Protein AF-A0A934YSF1-F1 (afdb_monomer_lite)

pLDDT: mean 80.03, std 21.6, range [24.17, 98.56]

Foldseek 3Di:
DDDDDDDDDDDDDDDDDDDDDDDDDDDDDDDDDDDDDDDPDPDDPPPPPPPDQPPDPDPPPVVLVVLVVCLVVFDDDDDLQPDDDPQLVVCLVPVVSLVCLLQPQPRFLSSNLSSLVVSLVVPDLVCLLVLLVLLVVLLVVCLQCVLLADQASDLVVDVSSVSVVNSPPHPPCPPQPDQDQRVNRTDGSVVDPDGRHYDDSYPVSLRVRRSSSSSNVSSVCSLLSNFQDDDDDVCVVVLVVQLVSLLPFDDPALSSLLSSLVSNVSSLADDDLLSLLSLLCLLQDPRRQPSVLSSLQPLLSSLQNYPDPCSLLSSLLSLLSNLVHGDLNSVLSSLLSQLSSQWHADPNDIDGHAQSLLNLLSLLVLLVDVVSDDNQCSCQRRVQSSQSRDPDRPDHDDPPDDRPDPVSVVVSVVSVVVCVVCVVVSVVVSVVSVVSNVVSNVSSNVSVVVSVVVSD

Radius of gyration: 27.82 Å; chains: 1; bounding box: 84×99×62 Å

Sequence (456 aa):
MARPHHLTGLLALPLVLLLAPGCRSTGSEGAAAGSSSSAPPPASPAALASGGPDAAPTVDPAHLAERRRLAGAAAPRPALDGVTTPAITAALREPERAWSLLTAPTTPYLERRALAYQWKSTFQLDYLPRLTRALTQLRPEAAAHGWGLDPHPDPLADPLAAALARGRGGPTDADGSRVTSVFGVPWTARRLPDGRRDYPLTWEEEAAAPWPWQVHRTLEELFTSLFPRSTGSSQLAAERAWLEACATLPWASDDDASILVEASLGARRVKTQLVMGLWHAISVSAAHPRAAVLVSRSVADAAYAWDAPESQVVAEVITVDVMASSNWAAREHAAYGLRRLARRSRGGVDEKLPPPSTAILAALVLSQDPAAGDSWKRLYVYGFSALEAMAAPPFVPDRTIAPSGPAAAARADELARWFVTNRASLEAESTARKKTLDPARRALQQLVFNASRRGR

Structure (mmCIF, N/CA/C/O backbone):
data_AF-A0A934YSF1-F1
#
_entry.id   AF-A0A934YSF1-F1
#
loop_
_atom_site.group_PDB
_atom_site.id
_atom_site.type_symbol
_atom_site.label_atom_id
_atom_site.label_alt_id
_atom_site.label_comp_id
_atom_site.label_asym_id
_atom_site.label_entity_id
_atom_site.label_seq_id
_atom_site.pdbx_PDB_ins_code
_atom_site.Cartn_x
_atom_site.Cartn_y
_atom_site.Cartn_z
_atom_site.occupancy
_atom_site.B_iso_or_equiv
_atom_site.auth_seq_id
_atom_site.auth_comp_id
_atom_site.auth_asym_id
_atom_site.auth_atom_id
_atom_site.pdbx_PDB_model_num
ATOM 1 N N . MET A 1 1 ? 18.431 67.765 8.204 1.00 35.72 1 MET A N 1
ATOM 2 C CA . MET A 1 1 ? 17.682 66.793 9.034 1.00 35.72 1 MET A CA 1
ATOM 3 C C . MET A 1 1 ? 16.825 65.974 8.076 1.00 35.72 1 MET A C 1
ATOM 5 O O . MET A 1 1 ? 16.049 66.596 7.380 1.00 35.72 1 MET A O 1
ATOM 9 N N . ALA A 1 2 ? 16.945 64.668 7.854 1.00 37.22 2 ALA A N 1
ATOM 10 C CA . ALA A 1 2 ? 17.818 63.606 8.345 1.00 37.22 2 ALA A CA 1
ATOM 11 C C . ALA A 1 2 ? 18.314 62.778 7.129 1.00 37.22 2 ALA A C 1
ATOM 13 O O . ALA A 1 2 ? 17.753 62.875 6.041 1.00 37.22 2 ALA A O 1
ATOM 14 N N . ARG A 1 3 ? 19.430 62.063 7.307 1.00 31.70 3 ARG A N 1
ATOM 15 C CA . ARG A 1 3 ? 20.306 61.491 6.264 1.00 31.70 3 ARG A CA 1
ATOM 16 C C . ARG A 1 3 ? 19.773 60.200 5.609 1.00 31.70 3 ARG A C 1
ATOM 18 O O . ARG A 1 3 ? 19.056 59.458 6.274 1.00 31.70 3 ARG A O 1
ATOM 25 N N . PRO A 1 4 ? 20.223 59.872 4.378 1.00 45.62 4 PRO A N 1
ATOM 26 C CA . PRO A 1 4 ? 20.060 58.560 3.758 1.00 45.62 4 PRO A CA 1
ATOM 27 C C . PRO A 1 4 ? 21.268 57.649 4.048 1.00 45.62 4 PRO A C 1
ATOM 29 O O . PRO A 1 4 ? 22.394 58.130 4.186 1.00 45.62 4 PRO A O 1
ATOM 32 N N . HIS A 1 5 ? 21.056 56.332 4.064 1.00 42.28 5 HIS A N 1
ATOM 33 C CA . HIS A 1 5 ? 22.138 55.353 3.955 1.00 42.28 5 HIS A CA 1
ATOM 34 C C . HIS A 1 5 ? 21.860 54.372 2.815 1.00 42.28 5 HIS A C 1
ATOM 36 O O . HIS A 1 5 ? 20.893 53.616 2.827 1.00 42.28 5 HIS A O 1
ATOM 42 N N . HIS A 1 6 ? 22.752 54.433 1.828 1.00 34.78 6 HIS A N 1
ATOM 43 C CA . HIS A 1 6 ? 23.035 53.396 0.849 1.00 34.78 6 HIS A CA 1
ATOM 44 C C . HIS A 1 6 ? 23.518 52.115 1.539 1.00 34.78 6 HIS A C 1
ATOM 46 O O . HIS A 1 6 ? 24.232 52.210 2.533 1.00 34.78 6 HIS A O 1
ATOM 52 N N . LEU A 1 7 ? 23.254 50.954 0.930 1.00 33.25 7 LEU A N 1
ATOM 53 C CA . LEU A 1 7 ? 24.292 49.946 0.692 1.00 33.25 7 LEU A CA 1
ATOM 54 C C . LEU A 1 7 ? 23.866 48.979 -0.422 1.00 33.25 7 LEU A C 1
ATOM 56 O O . LEU A 1 7 ? 22.975 48.147 -0.288 1.00 33.25 7 LEU A O 1
ATOM 60 N N . THR A 1 8 ? 24.541 49.167 -1.546 1.00 32.62 8 THR A N 1
ATOM 61 C CA . THR A 1 8 ? 24.677 48.305 -2.715 1.00 32.62 8 THR A CA 1
ATOM 62 C C . THR A 1 8 ? 25.531 47.084 -2.353 1.00 32.62 8 THR A C 1
ATOM 64 O O . THR A 1 8 ? 26.512 47.223 -1.628 1.00 32.62 8 THR A O 1
ATOM 67 N N . GLY A 1 9 ? 25.214 45.908 -2.899 1.00 28.45 9 GLY A N 1
ATOM 68 C CA . GLY A 1 9 ? 26.007 44.692 -2.698 1.00 28.45 9 GLY A CA 1
ATOM 69 C C . GLY A 1 9 ? 25.693 43.608 -3.726 1.00 28.45 9 GLY A C 1
ATOM 70 O O . GLY A 1 9 ? 25.014 42.636 -3.423 1.00 28.45 9 GLY A O 1
ATOM 71 N N . LEU A 1 10 ? 26.175 43.815 -4.954 1.00 30.56 10 LEU A N 1
ATOM 72 C CA . LEU A 1 10 ? 26.372 42.793 -5.985 1.00 30.56 10 LEU A CA 1
ATOM 73 C C . LEU A 1 10 ? 27.369 41.736 -5.492 1.00 30.56 10 LEU A C 1
ATOM 75 O O . LEU A 1 10 ? 28.445 42.120 -5.052 1.00 30.56 10 LEU A O 1
ATOM 79 N N . LEU A 1 11 ? 27.085 40.448 -5.703 1.00 28.28 11 LEU A N 1
ATOM 80 C CA . LEU A 1 11 ? 28.109 39.454 -6.045 1.00 28.28 11 LEU A CA 1
ATOM 81 C C . LEU A 1 11 ? 27.488 38.359 -6.924 1.00 28.28 11 LEU A C 1
ATOM 83 O O . LEU A 1 11 ? 26.574 37.639 -6.528 1.00 28.28 11 LEU A O 1
ATOM 87 N N . ALA A 1 12 ? 28.000 38.295 -8.147 1.00 25.58 12 ALA A N 1
ATOM 88 C CA . ALA A 1 12 ? 27.814 37.238 -9.126 1.00 25.58 12 ALA A CA 1
ATOM 89 C C . ALA A 1 12 ? 29.083 36.363 -9.181 1.00 25.58 12 ALA A C 1
ATOM 91 O O . ALA A 1 12 ? 30.139 36.823 -8.746 1.00 25.58 12 ALA A O 1
ATOM 92 N N . LEU A 1 13 ? 28.951 35.197 -9.841 1.00 26.64 13 LEU A N 1
ATOM 93 C CA . LEU A 1 13 ? 29.972 34.244 -10.351 1.00 26.64 13 LEU A CA 1
ATOM 94 C C . LEU A 1 13 ? 30.309 33.024 -9.454 1.00 26.64 13 LEU A C 1
ATOM 96 O O . LEU A 1 13 ? 30.260 33.139 -8.234 1.00 26.64 13 LEU A O 1
ATOM 100 N N . PRO A 1 14 ? 30.807 31.897 -10.024 1.00 34.28 14 PRO A N 1
ATOM 101 C CA . PRO A 1 14 ? 30.449 31.273 -11.308 1.00 34.28 14 PRO A CA 1
ATOM 102 C C . PRO A 1 14 ? 30.320 29.724 -11.273 1.00 34.28 14 PRO A C 1
ATOM 104 O O . PRO A 1 14 ? 30.652 29.036 -10.315 1.00 34.28 14 PRO A O 1
ATOM 107 N N . LEU A 1 15 ? 29.862 29.217 -12.418 1.00 28.66 15 LEU A N 1
ATOM 108 C CA . LEU A 1 15 ? 29.878 27.858 -12.974 1.00 28.66 15 LEU A CA 1
ATOM 109 C C . LEU A 1 15 ? 31.288 27.215 -13.027 1.00 28.66 15 LEU A C 1
ATOM 111 O O . LEU A 1 15 ? 32.190 27.879 -13.526 1.00 28.66 15 LEU A O 1
ATOM 115 N N . VAL A 1 16 ? 31.455 25.919 -12.691 1.00 24.17 16 VAL A N 1
ATOM 116 C CA . VAL A 1 16 ? 32.484 25.035 -13.303 1.00 24.17 16 VAL A CA 1
ATOM 117 C C . VAL A 1 16 ? 31.995 23.578 -13.404 1.00 24.17 16 VAL A C 1
ATOM 119 O O . VAL A 1 16 ? 31.665 22.928 -12.416 1.00 24.17 16 VAL A O 1
ATOM 122 N N . LEU A 1 17 ? 31.991 23.095 -14.647 1.00 28.09 17 LEU A N 1
ATOM 123 C CA . LEU A 1 17 ? 31.949 21.713 -15.135 1.00 28.09 17 LEU A CA 1
ATOM 124 C C . LEU A 1 17 ? 33.374 21.133 -15.108 1.00 28.09 17 LEU A C 1
ATOM 126 O O . LEU A 1 17 ? 34.283 21.844 -15.525 1.00 28.09 17 LEU A O 1
ATOM 130 N N . LEU A 1 18 ? 33.577 19.855 -14.761 1.00 26.48 18 LEU A N 1
ATOM 131 C CA . LEU A 1 18 ? 34.755 19.100 -15.225 1.00 26.48 18 LEU A CA 1
ATOM 132 C C . LEU A 1 18 ? 34.512 17.579 -15.241 1.00 26.48 18 LEU A C 1
ATOM 134 O O . LEU A 1 18 ? 34.065 16.978 -14.268 1.00 26.48 18 LEU A O 1
ATOM 138 N N . LEU A 1 19 ? 34.817 16.997 -16.401 1.00 27.36 19 LEU A N 1
ATOM 139 C CA . LEU A 1 19 ? 34.866 15.579 -16.750 1.00 27.36 19 LEU A CA 1
ATOM 140 C C . LEU A 1 19 ? 36.317 15.062 -16.632 1.00 27.36 19 LEU A C 1
ATOM 142 O O . LEU A 1 19 ? 37.184 15.695 -17.220 1.00 27.36 19 LEU A O 1
ATOM 146 N N . ALA A 1 20 ? 36.496 13.886 -15.995 1.00 28.59 20 ALA A N 1
ATOM 147 C CA . ALA A 1 20 ? 37.488 12.794 -16.227 1.00 28.59 20 ALA A CA 1
ATOM 148 C C . ALA A 1 20 ? 39.017 13.128 -16.269 1.00 28.59 20 ALA A C 1
ATOM 150 O O . ALA A 1 20 ? 39.363 14.302 -16.252 1.00 28.59 20 ALA A O 1
ATOM 151 N N . PRO A 1 21 ? 39.984 12.173 -16.406 1.00 36.16 21 PRO A N 1
ATOM 152 C CA . PRO A 1 21 ? 40.049 10.708 -16.180 1.00 36.16 21 PRO A CA 1
ATOM 153 C C . PRO A 1 21 ? 41.283 10.222 -15.334 1.00 36.16 21 PRO A C 1
ATOM 155 O O . PRO A 1 21 ? 42.240 10.952 -15.134 1.00 36.16 21 PRO A O 1
ATOM 158 N N . GLY A 1 22 ? 41.290 8.938 -14.929 1.00 27.64 22 GLY A N 1
ATOM 159 C CA . GLY A 1 22 ? 42.413 7.971 -15.067 1.00 27.64 22 GLY A CA 1
ATOM 160 C C . GLY A 1 22 ? 43.775 8.084 -14.324 1.00 27.64 22 GLY A C 1
ATOM 161 O O . GLY A 1 22 ? 44.480 9.076 -14.412 1.00 27.64 22 GLY A O 1
ATOM 162 N N . CYS A 1 23 ? 44.211 6.911 -13.818 1.00 25.69 23 CYS A N 1
ATOM 163 C CA . CYS A 1 23 ? 45.587 6.352 -13.737 1.00 25.69 23 CYS A CA 1
ATOM 164 C C . CYS A 1 23 ? 46.447 6.406 -12.439 1.00 25.69 23 CYS A C 1
ATOM 166 O O . CYS A 1 23 ? 47.021 7.421 -12.078 1.00 25.69 23 CYS A O 1
ATOM 168 N N . ARG A 1 24 ? 46.653 5.182 -11.901 1.00 28.09 24 ARG A N 1
ATOM 169 C CA . ARG A 1 24 ? 47.894 4.488 -11.445 1.00 28.09 24 ARG A CA 1
ATOM 170 C C . ARG A 1 24 ? 48.789 5.052 -10.315 1.00 28.09 24 ARG A C 1
ATOM 172 O O . ARG A 1 24 ? 49.562 5.970 -10.514 1.00 28.09 24 ARG A O 1
ATOM 179 N N . SER A 1 25 ? 48.805 4.283 -9.213 1.00 29.00 25 SER A N 1
ATOM 180 C CA . SER A 1 25 ? 49.942 3.530 -8.619 1.00 29.00 25 SER A CA 1
ATOM 181 C C . SER A 1 25 ? 51.334 4.179 -8.504 1.00 29.00 25 SER A C 1
ATOM 183 O O . SER A 1 25 ? 52.027 4.268 -9.511 1.00 29.00 25 SER A O 1
ATOM 185 N N . THR A 1 26 ? 51.825 4.292 -7.261 1.00 32.19 26 THR A N 1
ATOM 186 C CA . THR A 1 26 ? 53.131 3.768 -6.783 1.00 32.19 26 THR A CA 1
ATOM 187 C C . THR A 1 26 ? 53.078 3.573 -5.261 1.00 32.19 26 THR A C 1
ATOM 189 O O . THR A 1 26 ? 52.472 4.387 -4.568 1.00 32.19 26 THR A O 1
ATOM 192 N N . GLY A 1 27 ? 53.677 2.494 -4.749 1.00 31.30 27 GLY A N 1
ATOM 193 C CA . GLY A 1 27 ? 53.740 2.174 -3.318 1.00 31.30 27 GLY A CA 1
ATOM 194 C C . GLY A 1 27 ? 55.021 2.631 -2.610 1.00 31.30 27 GLY A C 1
ATOM 195 O O . GLY A 1 27 ? 55.978 3.037 -3.258 1.00 31.30 27 GLY A O 1
ATOM 196 N N . SER A 1 28 ? 55.025 2.496 -1.281 1.00 29.58 28 SER A N 1
ATOM 197 C CA . SER A 1 28 ? 56.174 2.136 -0.426 1.00 29.58 28 SER A CA 1
ATOM 198 C C . SER A 1 28 ? 55.606 1.709 0.939 1.00 29.58 28 SER A C 1
ATOM 200 O O . SER A 1 28 ? 54.788 2.420 1.516 1.00 29.58 28 SER A O 1
ATOM 202 N N . GLU A 1 29 ? 55.753 0.450 1.346 1.00 31.12 29 GLU A N 1
ATOM 203 C CA . GLU A 1 29 ? 56.759 -0.030 2.310 1.00 31.12 29 GLU A CA 1
ATOM 204 C C . GLU A 1 29 ? 56.893 0.800 3.599 1.00 31.12 29 GLU A C 1
ATOM 206 O O . GLU A 1 29 ? 57.373 1.929 3.604 1.00 31.12 29 GLU A O 1
ATOM 211 N N . GLY A 1 30 ? 56.494 0.174 4.709 1.00 32.88 30 GLY A N 1
ATOM 212 C CA . GLY A 1 30 ? 56.666 0.645 6.079 1.00 32.88 30 GLY A CA 1
ATOM 213 C C . GLY A 1 30 ? 56.321 -0.488 7.042 1.00 32.88 30 GLY A C 1
ATOM 214 O O . GLY A 1 30 ? 55.155 -0.725 7.343 1.00 32.88 30 GLY A O 1
ATOM 215 N N . ALA A 1 31 ? 57.345 -1.238 7.444 1.00 32.12 31 ALA A N 1
ATOM 216 C CA . ALA A 1 31 ? 57.269 -2.406 8.310 1.00 32.12 31 ALA A CA 1
ATOM 217 C C . ALA A 1 31 ? 56.872 -2.057 9.756 1.00 32.12 31 ALA A C 1
ATOM 219 O O . ALA A 1 31 ? 57.393 -1.106 10.334 1.00 32.12 31 ALA A O 1
ATOM 220 N N . ALA A 1 32 ? 56.042 -2.901 10.373 1.00 33.81 32 ALA A N 1
ATOM 221 C CA . ALA A 1 32 ? 55.992 -3.066 11.822 1.00 33.81 32 ALA A CA 1
ATOM 222 C C . ALA A 1 32 ? 55.587 -4.508 12.157 1.00 33.81 32 ALA A C 1
ATOM 224 O O . ALA A 1 32 ? 54.536 -4.996 11.747 1.00 33.81 32 ALA A O 1
ATOM 225 N N . ALA A 1 33 ? 56.476 -5.189 12.874 1.00 32.22 33 ALA A N 1
ATOM 226 C CA . ALA A 1 33 ? 56.281 -6.515 13.433 1.00 32.22 33 ALA A CA 1
ATOM 227 C C . ALA A 1 33 ? 55.355 -6.467 14.659 1.00 32.22 33 ALA A C 1
ATOM 229 O O . ALA A 1 33 ? 55.390 -5.503 15.421 1.00 32.22 33 ALA A O 1
ATOM 230 N N . GLY A 1 34 ? 54.610 -7.549 14.902 1.00 29.34 34 GLY A N 1
ATOM 231 C CA . GLY A 1 34 ? 54.037 -7.817 16.220 1.00 29.34 34 GLY A CA 1
ATOM 232 C C . GLY A 1 34 ? 52.767 -8.664 16.220 1.00 29.34 34 GLY A C 1
ATOM 233 O O . GLY A 1 34 ? 51.700 -8.180 15.868 1.00 29.34 34 GLY A O 1
ATOM 234 N N . SER A 1 35 ? 52.902 -9.883 16.747 1.00 31.39 35 SER A N 1
ATOM 235 C CA . SER A 1 35 ? 51.850 -10.668 17.417 1.00 31.39 35 SER A CA 1
ATOM 236 C C . SER A 1 35 ? 50.915 -11.513 16.544 1.00 31.39 35 SER A C 1
ATOM 238 O O . SER A 1 35 ? 49.790 -11.155 16.207 1.00 31.39 35 SER A O 1
ATOM 240 N N . SER A 1 36 ? 51.387 -12.732 16.289 1.00 28.91 36 SER A N 1
ATOM 241 C CA 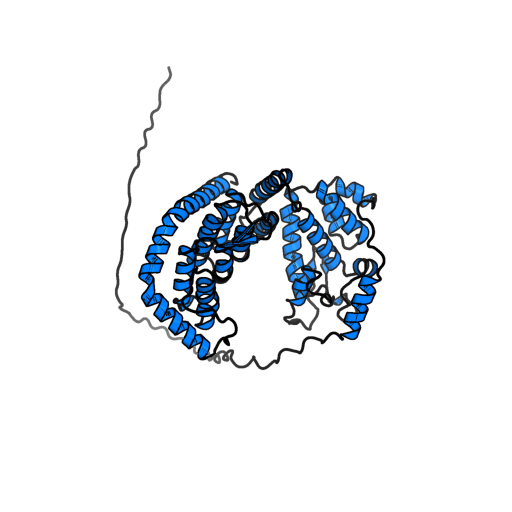. SER A 1 36 ? 50.618 -13.905 15.881 1.00 28.91 36 SER A CA 1
ATOM 242 C C . SER A 1 36 ? 49.615 -14.325 16.967 1.00 28.91 36 SER A C 1
ATOM 244 O O . SER A 1 36 ? 50.008 -14.838 18.014 1.00 28.91 36 SER A O 1
ATOM 246 N N . SER A 1 37 ? 48.322 -14.162 16.689 1.00 30.94 37 SER A N 1
ATOM 247 C CA . SER A 1 37 ? 47.229 -14.869 17.363 1.00 30.94 37 SER A CA 1
ATOM 248 C C . SER A 1 37 ? 46.486 -15.679 16.302 1.00 30.94 37 SER A C 1
ATOM 250 O O . SER A 1 37 ? 45.893 -15.112 15.384 1.00 30.94 37 SER A O 1
ATOM 252 N N . SER A 1 38 ? 46.586 -17.009 16.369 1.00 30.95 38 SER A N 1
ATOM 253 C CA . SER A 1 38 ? 45.895 -17.913 15.452 1.00 30.95 38 SER A CA 1
ATOM 254 C C . SER A 1 38 ? 44.421 -18.016 15.847 1.00 30.95 38 SER A C 1
ATOM 256 O O . SER A 1 38 ? 44.047 -18.826 16.696 1.00 30.95 38 SER A O 1
ATOM 258 N N . ALA A 1 39 ? 43.576 -17.192 15.235 1.00 35.16 39 ALA A N 1
ATOM 259 C CA . ALA A 1 39 ? 42.136 -17.418 15.234 1.00 35.16 39 ALA A CA 1
ATOM 260 C C . ALA A 1 39 ? 41.792 -18.473 14.161 1.00 35.16 39 ALA A C 1
ATOM 262 O O . ALA A 1 39 ? 42.301 -18.374 13.040 1.00 35.16 39 ALA A O 1
ATOM 263 N N . PRO A 1 40 ? 40.960 -19.487 14.465 1.00 35.78 40 PRO A N 1
ATOM 264 C CA . PRO A 1 40 ? 40.488 -20.426 13.454 1.00 35.78 40 PRO A CA 1
ATOM 265 C C . PRO A 1 40 ? 39.617 -19.692 12.418 1.00 35.78 40 PRO A C 1
ATOM 267 O O . PRO A 1 40 ? 38.942 -18.717 12.765 1.00 35.78 40 PRO A O 1
ATOM 270 N N . PRO A 1 41 ? 39.614 -20.129 11.147 1.00 34.75 41 PRO A N 1
ATOM 271 C CA . PRO A 1 41 ? 38.805 -19.498 10.111 1.00 34.75 41 PRO A CA 1
ATOM 272 C C . PRO A 1 41 ? 37.309 -19.604 10.454 1.00 34.75 41 PRO A C 1
ATOM 274 O O . PRO A 1 41 ? 36.876 -20.642 10.965 1.00 34.75 41 PRO A O 1
ATOM 277 N N . PRO A 1 42 ? 36.494 -18.572 10.163 1.00 35.47 42 PRO A N 1
ATOM 278 C CA . PRO A 1 42 ? 35.052 -18.676 10.307 1.00 35.47 42 PRO A CA 1
ATOM 279 C C . PRO A 1 42 ? 34.534 -19.773 9.374 1.00 35.47 42 PRO A C 1
ATOM 281 O O . PRO A 1 42 ? 34.823 -19.787 8.175 1.00 35.47 42 PRO A O 1
ATOM 284 N N . ALA A 1 43 ? 33.786 -20.712 9.950 1.00 31.19 43 ALA A N 1
ATOM 285 C CA . ALA A 1 43 ? 33.127 -21.776 9.215 1.00 31.19 43 ALA A CA 1
ATOM 286 C C . ALA A 1 43 ? 32.262 -21.186 8.089 1.00 31.19 43 ALA A C 1
ATOM 288 O O . ALA A 1 43 ? 31.508 -20.233 8.293 1.00 31.19 43 ALA A O 1
ATOM 289 N N . SER A 1 44 ? 32.380 -21.765 6.893 1.00 30.33 44 SER A N 1
ATOM 290 C CA . SER A 1 44 ? 31.522 -21.446 5.751 1.00 30.33 44 SER A CA 1
ATOM 291 C C . SER A 1 44 ? 30.038 -21.585 6.128 1.00 30.33 44 SER A C 1
ATOM 293 O O . SER A 1 44 ? 29.668 -22.598 6.725 1.00 30.33 44 SER A O 1
ATOM 295 N N . PRO A 1 45 ? 29.152 -20.657 5.718 1.00 31.52 45 PRO A N 1
ATOM 296 C CA . PRO A 1 45 ? 27.719 -20.693 6.036 1.00 31.52 45 PRO A CA 1
ATOM 297 C C . PRO A 1 45 ? 26.930 -21.747 5.228 1.00 31.52 45 PRO A C 1
ATOM 299 O O . PRO A 1 45 ? 25.725 -21.623 5.041 1.00 31.52 45 PRO A O 1
ATOM 302 N N . ALA A 1 46 ? 27.590 -22.802 4.744 1.00 31.22 46 ALA A N 1
ATOM 303 C CA . ALA A 1 46 ? 27.008 -23.803 3.852 1.00 31.22 46 ALA A CA 1
ATOM 304 C C . ALA A 1 46 ? 26.489 -25.072 4.566 1.00 31.22 46 ALA A C 1
ATOM 306 O O . ALA A 1 46 ? 26.039 -25.993 3.894 1.00 31.22 46 ALA A O 1
ATOM 307 N N . ALA A 1 47 ? 26.522 -25.141 5.905 1.00 29.00 47 ALA A N 1
ATOM 308 C CA . ALA A 1 47 ? 26.227 -26.374 6.653 1.00 29.00 47 ALA A CA 1
ATOM 309 C C . ALA A 1 47 ? 25.059 -26.289 7.665 1.00 29.00 47 ALA A C 1
ATOM 311 O O . ALA A 1 47 ? 24.985 -27.112 8.570 1.00 29.00 47 ALA A O 1
ATOM 312 N N . LEU A 1 48 ? 24.130 -25.331 7.521 1.00 32.31 48 LEU A N 1
ATOM 313 C CA . LEU A 1 48 ? 22.929 -25.218 8.381 1.00 32.31 48 LEU A CA 1
ATOM 314 C C . LEU A 1 48 ? 21.586 -25.385 7.639 1.00 32.31 48 LEU A C 1
ATOM 316 O O . LEU A 1 48 ? 20.527 -25.170 8.220 1.00 32.31 48 LEU A O 1
ATOM 320 N N . ALA A 1 49 ? 21.593 -25.811 6.374 1.00 33.41 49 ALA A N 1
ATOM 321 C CA . ALA A 1 49 ? 20.386 -25.920 5.546 1.00 33.41 49 ALA A CA 1
ATOM 322 C C . ALA A 1 49 ? 19.825 -27.355 5.428 1.00 33.41 49 ALA A C 1
ATOM 324 O O . ALA A 1 49 ? 19.421 -27.773 4.347 1.00 33.41 49 ALA A O 1
ATOM 325 N N . SER A 1 50 ? 19.799 -28.120 6.524 1.00 29.75 50 SER A N 1
ATOM 326 C CA . SER A 1 50 ? 19.169 -29.456 6.564 1.00 29.75 50 SER A CA 1
ATOM 327 C C . SER A 1 50 ? 18.061 -29.599 7.615 1.00 29.75 50 SER A C 1
ATOM 329 O O . SER A 1 50 ? 17.602 -30.708 7.875 1.00 29.75 50 SER A O 1
ATOM 331 N N . GLY A 1 51 ? 17.580 -28.488 8.182 1.00 32.09 51 GLY A N 1
ATOM 332 C CA . GLY A 1 51 ? 16.266 -28.461 8.821 1.00 32.09 51 GLY A CA 1
ATOM 333 C C . GLY A 1 51 ? 15.202 -28.447 7.729 1.00 32.09 51 GLY A C 1
ATOM 334 O O . GLY A 1 51 ? 14.987 -27.412 7.099 1.00 32.09 51 GLY A O 1
ATOM 335 N N . GLY A 1 52 ? 14.588 -29.599 7.447 1.00 30.16 52 GLY A N 1
ATOM 336 C CA . GLY A 1 52 ? 13.408 -29.656 6.585 1.00 30.16 52 GLY A CA 1
ATOM 337 C C . GLY A 1 52 ? 12.335 -28.683 7.094 1.00 30.16 52 GLY A C 1
ATOM 338 O O . GLY A 1 52 ? 12.303 -28.404 8.292 1.00 30.16 52 GLY A O 1
ATOM 339 N N . PRO A 1 53 ? 11.479 -28.124 6.221 1.00 39.25 53 PRO A N 1
ATOM 340 C CA . PRO A 1 53 ? 10.372 -27.299 6.679 1.00 39.25 53 PRO A CA 1
ATOM 341 C C . PRO A 1 53 ? 9.517 -28.153 7.616 1.00 39.25 53 PRO A C 1
ATOM 343 O O . PRO A 1 53 ? 8.898 -29.114 7.155 1.00 39.25 53 PRO A O 1
ATOM 346 N N . ASP A 1 54 ? 9.520 -27.833 8.913 1.00 41.75 54 ASP A N 1
ATOM 347 C CA . ASP A 1 54 ? 8.593 -28.428 9.871 1.00 41.75 54 ASP A CA 1
ATOM 348 C C . ASP A 1 54 ? 7.202 -28.342 9.253 1.00 41.75 54 ASP A C 1
ATOM 350 O O . ASP A 1 54 ? 6.717 -27.255 8.911 1.00 41.75 54 ASP A O 1
ATOM 354 N N . ALA A 1 55 ? 6.612 -29.513 9.005 1.00 45.25 55 ALA A N 1
ATOM 355 C CA . ALA A 1 55 ? 5.312 -29.618 8.379 1.00 45.25 55 ALA A CA 1
ATOM 356 C C . ALA A 1 55 ? 4.352 -28.760 9.200 1.00 45.25 55 ALA A C 1
ATOM 358 O O . ALA A 1 55 ? 4.156 -29.004 10.391 1.00 45.25 55 ALA A O 1
ATOM 359 N N . ALA A 1 56 ? 3.803 -27.714 8.574 1.00 50.25 56 ALA A N 1
ATOM 360 C CA . ALA A 1 56 ? 2.853 -26.842 9.240 1.00 50.25 56 ALA A CA 1
ATOM 361 C C . ALA A 1 56 ? 1.779 -27.722 9.901 1.00 50.25 56 ALA A C 1
ATOM 363 O O . ALA A 1 56 ? 1.292 -28.641 9.228 1.00 50.25 56 ALA A O 1
ATOM 364 N N . PRO A 1 57 ? 1.414 -27.472 11.175 1.00 55.03 57 PRO A N 1
ATOM 365 C CA . PRO A 1 57 ? 0.399 -28.263 11.854 1.00 55.03 57 PRO A CA 1
ATOM 366 C C . PRO A 1 57 ? -0.825 -28.327 10.947 1.00 55.03 57 PRO A C 1
ATOM 368 O O . PRO A 1 57 ? -1.393 -27.302 10.551 1.00 55.03 57 PRO A O 1
ATOM 371 N N . THR A 1 58 ? -1.130 -29.540 10.498 1.00 59.41 58 THR A N 1
ATOM 372 C CA . THR A 1 58 ? -2.191 -29.775 9.531 1.00 59.41 58 THR A CA 1
ATOM 373 C C . THR A 1 58 ? -3.481 -29.700 10.324 1.00 59.41 58 THR A C 1
ATOM 375 O O . THR A 1 58 ? -3.822 -30.635 11.041 1.00 59.41 58 THR A O 1
ATOM 378 N N . VAL A 1 59 ? -4.142 -28.541 10.291 1.00 68.12 59 VAL A N 1
ATOM 379 C CA . VAL A 1 59 ? -5.438 -28.378 10.955 1.00 68.12 59 VAL A CA 1
ATOM 380 C C . VAL A 1 59 ? -6.400 -29.376 10.322 1.00 68.12 59 VAL A C 1
ATOM 382 O O . VAL A 1 59 ? -6.550 -29.384 9.098 1.00 68.12 59 VAL A O 1
ATOM 385 N N . ASP A 1 60 ? -7.015 -30.220 11.149 1.00 82.12 60 ASP A N 1
ATOM 386 C CA . ASP A 1 60 ? -7.965 -31.235 10.704 1.00 82.12 60 ASP A CA 1
ATOM 387 C C . ASP A 1 60 ? -9.076 -30.579 9.852 1.00 82.12 60 ASP A C 1
ATOM 389 O O . ASP A 1 60 ? -9.777 -29.680 10.337 1.00 82.12 60 ASP A O 1
ATOM 393 N N . PRO A 1 61 ? -9.257 -30.987 8.580 1.00 82.38 61 PRO A N 1
ATOM 394 C CA . PRO A 1 61 ? -10.328 -30.482 7.729 1.00 82.38 61 PRO A CA 1
ATOM 395 C C . PRO A 1 61 ? -11.722 -30.610 8.357 1.00 82.38 61 PRO A C 1
ATOM 397 O O . PRO A 1 61 ? -12.570 -29.751 8.107 1.00 82.38 61 PRO A O 1
ATOM 400 N N . ALA A 1 62 ? -11.959 -31.639 9.180 1.00 87.19 62 ALA A N 1
ATOM 401 C CA . ALA A 1 62 ? -13.222 -31.816 9.890 1.00 87.19 62 ALA A CA 1
ATOM 402 C C . ALA A 1 62 ? -13.424 -30.732 10.960 1.00 87.19 62 ALA A C 1
ATOM 404 O O . ALA A 1 62 ? -14.499 -30.132 11.026 1.00 87.19 62 ALA A O 1
ATOM 405 N N . HIS A 1 63 ? -12.373 -30.401 11.722 1.00 85.25 63 HIS A N 1
ATOM 406 C CA . HIS A 1 63 ? -12.386 -29.280 12.670 1.00 85.25 63 HIS A CA 1
ATOM 407 C C . HIS A 1 63 ? -12.660 -27.952 11.957 1.00 85.25 63 HIS A C 1
ATOM 409 O O . HIS A 1 63 ? -13.535 -27.194 12.365 1.00 85.25 63 HIS A O 1
ATOM 415 N N . LEU A 1 64 ? -11.994 -27.687 10.827 1.00 80.00 64 LEU A N 1
ATOM 416 C CA . LEU A 1 64 ? -12.237 -26.472 10.033 1.00 80.00 64 LEU A CA 1
ATOM 417 C C . LEU A 1 64 ? -13.677 -26.381 9.509 1.00 80.00 64 LEU A C 1
ATOM 419 O O . LEU A 1 64 ? -14.265 -25.296 9.513 1.00 80.00 64 LEU A O 1
ATOM 423 N N . ALA A 1 65 ? -14.243 -27.497 9.042 1.00 84.94 65 ALA A N 1
ATOM 424 C CA . ALA A 1 65 ? -15.624 -27.552 8.575 1.00 84.94 65 ALA A CA 1
ATOM 425 C C . ALA A 1 65 ? -16.611 -27.262 9.714 1.00 84.94 65 ALA A C 1
ATOM 427 O O . ALA A 1 65 ? -17.536 -26.467 9.535 1.00 84.94 65 ALA A O 1
ATOM 428 N N . GLU A 1 66 ? -16.369 -27.829 10.896 1.00 86.62 66 GLU A N 1
ATOM 429 C CA . GLU A 1 66 ? -17.191 -27.594 12.080 1.00 86.62 66 GLU A CA 1
ATOM 430 C C . GLU A 1 66 ? -17.097 -26.142 12.563 1.00 86.62 66 GLU A C 1
ATOM 432 O O . GLU A 1 66 ? -18.121 -25.490 12.759 1.00 86.62 66 GLU A O 1
ATOM 437 N N . ARG A 1 67 ? -15.888 -25.572 12.640 1.00 85.94 67 ARG A N 1
ATOM 438 C CA . ARG A 1 67 ? -15.675 -24.152 12.971 1.00 85.94 67 ARG A CA 1
ATOM 439 C C . ARG A 1 67 ? -16.442 -23.226 12.019 1.00 85.94 67 ARG A C 1
ATOM 441 O O . ARG A 1 67 ? -17.088 -22.279 12.462 1.00 85.94 67 ARG A O 1
ATOM 448 N N . ARG A 1 68 ? -16.427 -23.508 10.709 1.00 82.44 68 ARG A N 1
ATOM 449 C CA . ARG A 1 68 ? -17.198 -22.741 9.709 1.00 82.44 68 ARG A CA 1
ATOM 450 C C . ARG A 1 68 ? -18.706 -22.898 9.896 1.00 82.44 68 ARG A C 1
ATOM 452 O O . ARG A 1 68 ? -19.432 -21.913 9.774 1.00 82.44 68 ARG A O 1
ATOM 459 N N . ARG A 1 69 ? -19.178 -24.108 10.209 1.00 85.75 69 ARG A N 1
ATOM 460 C CA . ARG A 1 69 ? -20.592 -24.376 10.504 1.00 85.75 69 ARG A CA 1
ATOM 461 C C . ARG A 1 69 ? -21.056 -23.587 11.729 1.00 85.75 69 ARG A C 1
ATOM 463 O O . ARG A 1 69 ? -22.098 -22.941 11.665 1.00 85.75 69 ARG A O 1
ATOM 470 N N . LEU A 1 70 ? -20.265 -23.590 12.804 1.00 80.31 70 LEU A N 1
ATOM 471 C CA . LEU A 1 70 ? -20.533 -22.824 14.023 1.00 80.31 70 LEU A CA 1
ATOM 472 C C . LEU A 1 70 ? -20.552 -21.317 13.753 1.00 80.31 70 LEU A C 1
ATOM 474 O O . LEU A 1 70 ? -21.469 -20.636 14.199 1.00 80.31 70 LEU A O 1
ATOM 478 N N . ALA A 1 71 ? -19.610 -20.805 12.956 1.00 79.25 71 ALA A N 1
ATOM 479 C CA . ALA A 1 71 ? -19.596 -19.400 12.553 1.00 79.25 71 ALA A CA 1
ATOM 480 C C . ALA A 1 71 ? -20.856 -19.000 11.761 1.00 79.25 71 ALA A C 1
ATOM 482 O O . ALA A 1 71 ? -21.401 -17.921 11.973 1.00 79.25 71 ALA A O 1
ATOM 483 N N . GLY A 1 72 ? -21.339 -19.876 10.872 1.00 78.19 72 GLY A N 1
ATOM 484 C CA . GLY A 1 72 ? -22.573 -19.655 10.109 1.00 78.19 72 GLY A CA 1
ATOM 485 C C . GLY A 1 72 ? -23.856 -19.765 10.942 1.00 78.19 72 GLY A C 1
ATOM 486 O O . GLY A 1 72 ? -24.870 -19.184 10.568 1.00 78.19 72 GLY A O 1
ATOM 487 N N . ALA A 1 73 ? -23.809 -20.487 12.064 1.00 78.81 73 ALA A N 1
ATOM 488 C CA . ALA A 1 73 ? -24.925 -20.670 12.992 1.00 78.81 73 ALA A CA 1
ATOM 489 C C . ALA A 1 73 ? -24.891 -19.709 14.198 1.00 78.81 73 ALA A C 1
ATOM 491 O O . ALA A 1 73 ? -25.773 -19.775 15.055 1.00 78.81 73 ALA A O 1
ATOM 492 N N . ALA A 1 74 ? -23.873 -18.850 14.294 1.00 80.25 74 ALA A N 1
ATOM 493 C CA . ALA A 1 74 ? -23.671 -17.962 15.429 1.00 80.25 74 ALA A CA 1
ATOM 494 C C . ALA A 1 74 ? -24.776 -16.901 15.543 1.00 80.25 74 ALA A C 1
ATOM 496 O O . ALA A 1 74 ? -25.362 -16.466 14.547 1.00 80.25 74 ALA A O 1
ATOM 497 N N . ALA A 1 75 ? -25.024 -16.451 16.776 1.00 80.19 75 ALA A N 1
ATOM 498 C CA . ALA A 1 75 ? -25.918 -15.331 17.035 1.00 80.19 75 ALA A CA 1
ATOM 499 C C . ALA A 1 75 ? -25.464 -14.079 16.254 1.00 80.19 75 ALA A C 1
ATOM 501 O O . ALA A 1 75 ? -24.261 -13.875 16.044 1.00 80.19 75 ALA A O 1
ATOM 502 N N . PRO A 1 76 ? -26.405 -13.222 15.816 1.00 84.19 76 PRO A N 1
ATOM 503 C CA . PRO A 1 76 ? -26.047 -11.983 15.145 1.00 84.19 76 PRO A CA 1
ATOM 504 C C . PRO A 1 76 ? -25.180 -11.118 16.064 1.00 84.19 76 PRO A C 1
ATOM 506 O O . PRO A 1 76 ? -25.444 -10.995 17.261 1.00 84.19 76 PRO A O 1
ATOM 509 N N . ARG A 1 77 ? -24.146 -10.497 15.486 1.00 90.25 77 ARG A N 1
ATOM 510 C CA . ARG A 1 77 ? -23.294 -9.550 16.216 1.00 90.25 77 ARG A CA 1
ATOM 511 C C . ARG A 1 77 ? -24.155 -8.403 16.777 1.00 90.25 77 ARG A C 1
ATOM 513 O O . ARG A 1 77 ? -25.058 -7.947 16.070 1.00 90.25 77 ARG A O 1
ATOM 520 N N . PRO A 1 78 ? -23.882 -7.907 17.998 1.00 92.06 78 PRO A N 1
ATOM 521 C CA . PRO A 1 78 ? -24.642 -6.806 18.581 1.00 92.06 78 PRO A CA 1
ATOM 522 C C . PRO A 1 78 ? -24.594 -5.539 17.721 1.00 92.06 78 PRO A C 1
ATOM 524 O O . PRO A 1 78 ? -23.568 -5.223 17.116 1.00 92.06 78 PRO A O 1
ATOM 527 N N . ALA A 1 79 ? -25.692 -4.782 17.715 1.00 93.62 79 ALA A N 1
ATOM 528 C CA . ALA A 1 79 ? -25.738 -3.464 17.093 1.00 93.62 79 ALA A CA 1
ATOM 529 C C . ALA A 1 79 ? -24.871 -2.475 17.897 1.00 93.62 79 ALA A C 1
ATOM 531 O O . ALA A 1 79 ? -25.084 -2.294 19.095 1.00 93.62 79 ALA A O 1
ATOM 532 N N . LEU A 1 80 ? -23.865 -1.872 17.255 1.00 94.94 80 LEU A N 1
ATOM 533 C CA . LEU A 1 80 ? -22.851 -1.030 17.913 1.00 94.94 80 LEU A CA 1
ATOM 534 C C . LEU A 1 80 ? -23.277 0.438 18.086 1.00 94.94 80 LEU A C 1
ATOM 536 O O . LEU A 1 80 ? -22.723 1.156 18.920 1.00 94.94 80 LEU A O 1
ATOM 540 N N . ASP A 1 81 ? -24.241 0.889 17.290 1.00 92.69 81 ASP A N 1
ATOM 541 C CA . ASP A 1 81 ? -24.777 2.251 17.268 1.00 92.69 81 ASP A CA 1
ATOM 542 C C . ASP A 1 81 ? -25.630 2.581 18.501 1.00 92.69 81 ASP A C 1
ATOM 544 O O . ASP A 1 81 ? -25.605 3.714 18.972 1.00 92.69 81 ASP A O 1
ATOM 548 N N . GLY A 1 82 ? -26.335 1.594 19.061 1.00 90.75 82 GLY A N 1
ATOM 549 C CA . GLY A 1 82 ? -27.164 1.760 20.261 1.00 90.75 82 GLY A CA 1
ATOM 550 C C . GLY A 1 82 ? -26.420 1.632 21.597 1.00 90.75 82 GLY A C 1
ATOM 551 O O . GLY A 1 82 ? -26.990 1.916 22.652 1.00 90.75 82 GLY A O 1
ATOM 552 N N . VAL A 1 83 ? -25.156 1.200 21.596 1.00 95.62 83 VAL A N 1
ATOM 553 C CA . VAL A 1 83 ? -24.403 0.950 22.836 1.00 95.62 83 VAL A CA 1
ATOM 554 C C . VAL A 1 83 ? -23.920 2.271 23.423 1.00 95.62 83 VAL A C 1
ATOM 556 O O . VAL A 1 83 ? -22.952 2.864 22.950 1.00 95.62 83 VAL A O 1
ATOM 559 N N . THR A 1 84 ? -24.577 2.720 24.490 1.00 95.38 84 THR A N 1
ATOM 560 C CA . THR A 1 84 ? -24.215 3.947 25.207 1.00 95.38 84 THR A CA 1
ATOM 561 C C . THR A 1 84 ? -23.912 3.627 26.664 1.00 95.38 84 THR A C 1
ATOM 563 O O . THR A 1 84 ? -24.797 3.238 27.421 1.00 95.38 84 THR A O 1
ATOM 566 N N . THR A 1 85 ? -22.658 3.816 27.072 1.00 96.88 85 THR A N 1
ATOM 567 C CA . THR A 1 85 ? -22.236 3.757 28.480 1.00 96.88 85 THR A CA 1
ATOM 568 C C . THR A 1 85 ? -21.754 5.139 28.934 1.00 96.88 85 THR A C 1
ATOM 570 O O . THR A 1 85 ? -21.410 5.982 28.091 1.00 96.88 85 THR A O 1
ATOM 573 N N . PRO A 1 86 ? -21.691 5.419 30.250 1.00 97.00 86 PRO A N 1
ATOM 574 C CA . PRO A 1 86 ? -21.072 6.647 30.748 1.00 97.00 86 PRO A CA 1
ATOM 575 C C . PRO A 1 86 ? -19.627 6.821 30.251 1.00 97.00 86 PRO A C 1
ATOM 577 O O . PRO A 1 86 ? -19.220 7.935 29.924 1.00 97.00 86 PRO A O 1
ATOM 580 N N . ALA A 1 87 ? -18.879 5.717 30.123 1.00 96.12 87 ALA A N 1
ATOM 581 C CA . ALA A 1 87 ? -17.513 5.712 29.608 1.00 96.12 87 ALA A CA 1
ATOM 582 C C . ALA A 1 87 ? -17.450 6.104 28.124 1.00 96.12 87 ALA A C 1
ATOM 584 O O . ALA A 1 87 ? -16.673 6.991 27.773 1.00 96.12 87 ALA A O 1
ATOM 585 N N . ILE A 1 88 ? -18.307 5.527 27.269 1.00 96.94 88 ILE A N 1
ATOM 586 C CA . ILE A 1 88 ? -18.399 5.896 25.844 1.00 96.94 88 ILE A CA 1
ATOM 587 C C . ILE A 1 88 ? -18.819 7.362 25.693 1.00 96.94 88 ILE A C 1
ATOM 589 O O . ILE A 1 88 ? -18.207 8.112 24.937 1.00 96.94 88 ILE A O 1
ATOM 593 N N . THR A 1 89 ? -19.815 7.804 26.461 1.00 96.50 89 THR A N 1
ATOM 594 C CA . THR A 1 89 ? -20.315 9.187 26.405 1.00 96.50 89 THR A CA 1
ATOM 595 C C . THR A 1 89 ? -19.224 10.197 26.765 1.00 96.50 89 THR A C 1
ATOM 597 O O . THR A 1 89 ? -19.096 11.237 26.120 1.00 96.50 89 THR A O 1
ATOM 600 N N . ALA A 1 90 ? -18.421 9.892 27.788 1.00 95.56 90 ALA A N 1
ATOM 601 C CA . ALA A 1 90 ? -17.273 10.706 28.168 1.00 95.56 90 ALA A CA 1
ATOM 602 C C . ALA A 1 90 ? -16.153 10.649 27.115 1.00 95.56 90 ALA A C 1
ATOM 604 O O . ALA A 1 90 ? -15.567 11.678 26.789 1.00 95.56 90 ALA A O 1
ATOM 605 N N . ALA A 1 91 ? -15.877 9.464 26.567 1.00 96.19 91 ALA A N 1
ATOM 606 C CA . ALA A 1 91 ? -14.867 9.243 25.537 1.00 96.19 91 ALA A CA 1
ATOM 607 C C . ALA A 1 91 ? -15.147 10.024 24.246 1.00 96.19 91 ALA A C 1
ATOM 609 O O . ALA A 1 91 ? -14.246 10.662 23.715 1.00 96.19 91 ALA A O 1
ATOM 610 N N . LEU A 1 92 ? -16.393 10.053 23.769 1.00 95.38 92 LEU A N 1
ATOM 611 C CA . LEU A 1 92 ? -16.759 10.750 22.528 1.00 95.38 92 LEU A CA 1
ATOM 612 C C . LEU A 1 92 ? -16.583 12.276 22.588 1.00 95.38 92 LEU A C 1
ATOM 614 O O . LEU A 1 92 ? -16.562 12.926 21.544 1.00 95.38 92 LEU A O 1
ATOM 618 N N . ARG A 1 93 ? -16.456 12.853 23.789 1.00 95.00 93 ARG A N 1
ATOM 619 C CA . ARG A 1 93 ? -16.216 14.290 23.999 1.00 95.00 93 ARG A CA 1
ATOM 620 C C . ARG A 1 93 ? -14.733 14.644 24.086 1.00 95.00 93 ARG A C 1
ATOM 622 O O . ARG A 1 93 ? -14.374 15.791 23.847 1.00 95.00 93 ARG A O 1
ATOM 629 N N . GLU A 1 94 ? -13.884 13.681 24.436 1.00 95.06 94 GLU A N 1
ATOM 630 C CA . GLU A 1 94 ? -12.467 13.897 24.729 1.00 95.06 94 GLU A CA 1
ATOM 631 C C . GLU A 1 94 ? -11.611 12.825 24.032 1.00 95.06 94 GLU A C 1
ATOM 633 O O . GLU A 1 94 ? -11.574 11.677 24.485 1.00 95.06 94 GLU A O 1
ATOM 638 N N . PRO A 1 95 ? -10.868 13.178 22.968 1.00 93.69 95 PRO A N 1
ATOM 639 C CA . PRO A 1 95 ? -10.066 12.224 22.199 1.00 93.69 95 PRO A CA 1
ATOM 640 C C . PRO A 1 95 ? -9.088 11.362 23.020 1.00 93.69 95 PRO A C 1
ATOM 642 O O . PRO A 1 95 ? -8.932 10.175 22.740 1.00 93.69 95 PRO A O 1
ATOM 645 N N . GLU A 1 96 ? -8.473 11.903 24.077 1.00 95.00 96 GLU A N 1
ATOM 646 C CA . GLU A 1 96 ? -7.597 11.130 24.978 1.00 95.00 96 GLU A CA 1
ATOM 647 C C . GLU A 1 96 ? -8.349 10.069 25.791 1.00 95.00 96 GLU A C 1
ATOM 649 O O . GLU A 1 96 ? -7.821 8.980 26.046 1.00 95.00 96 GLU A O 1
ATOM 654 N N . ARG A 1 97 ? -9.600 10.350 26.174 1.00 96.12 97 ARG A N 1
ATOM 655 C CA . ARG A 1 97 ? -10.459 9.368 26.844 1.00 96.12 97 ARG A CA 1
ATOM 656 C C . ARG A 1 97 ? -10.906 8.295 25.869 1.00 96.12 97 ARG A C 1
ATOM 658 O O . ARG A 1 97 ? -10.884 7.122 26.233 1.00 96.12 97 ARG A O 1
ATOM 665 N N . ALA A 1 98 ? -11.249 8.675 24.636 1.00 96.06 98 ALA A N 1
ATOM 666 C CA . ALA A 1 98 ? -11.528 7.707 23.581 1.00 96.06 98 ALA A CA 1
ATOM 667 C C . ALA A 1 98 ? -10.332 6.788 23.340 1.00 96.06 98 ALA A C 1
ATOM 669 O O . ALA A 1 98 ? -10.478 5.568 23.378 1.00 96.06 98 ALA A O 1
ATOM 670 N N . TRP A 1 99 ? -9.134 7.354 23.195 1.00 95.50 99 TRP A N 1
ATOM 671 C CA . TRP A 1 99 ? -7.925 6.559 23.033 1.00 95.50 99 TRP A CA 1
ATOM 672 C C . TRP A 1 99 ? -7.698 5.604 24.209 1.00 95.50 99 TRP A C 1
ATOM 674 O O . TRP A 1 99 ? -7.519 4.404 24.005 1.00 95.50 99 TRP A O 1
ATOM 684 N N . SER A 1 100 ? -7.759 6.118 25.441 1.00 95.25 100 SER A N 1
ATOM 685 C CA . SER A 1 100 ? -7.586 5.316 26.658 1.00 95.25 100 SER A CA 1
ATOM 686 C C . SER A 1 100 ? -8.581 4.160 26.728 1.00 95.25 100 SER A C 1
ATOM 688 O O . SER A 1 100 ? -8.177 3.027 26.984 1.00 95.25 100 SER A O 1
ATOM 690 N N . LEU A 1 101 ? -9.862 4.417 26.440 1.00 96.31 101 LEU A N 1
ATOM 691 C CA . LEU A 1 101 ? -10.896 3.385 26.447 1.00 96.31 101 LEU A CA 1
ATOM 692 C C . LEU A 1 101 ? -10.651 2.347 25.343 1.00 96.31 101 LEU A C 1
ATOM 694 O O . LEU A 1 101 ? -10.795 1.151 25.594 1.00 96.31 101 LEU A O 1
ATOM 698 N N . LEU A 1 102 ? -10.215 2.767 24.150 1.00 96.19 102 LEU A N 1
ATOM 699 C CA . LEU A 1 102 ? -9.904 1.846 23.057 1.00 96.19 102 LEU A CA 1
ATOM 700 C C . LEU A 1 102 ? -8.747 0.905 23.391 1.00 96.19 102 LEU A C 1
ATOM 702 O O . LEU A 1 102 ? -8.818 -0.275 23.057 1.00 96.19 102 LEU A O 1
ATOM 706 N N . THR A 1 103 ? -7.692 1.399 24.039 1.00 95.44 103 THR A N 1
ATOM 707 C CA . THR A 1 103 ? -6.462 0.618 24.244 1.00 95.44 103 THR A CA 1
ATOM 708 C C . THR A 1 103 ? -6.365 -0.070 25.603 1.00 95.44 103 THR A C 1
ATOM 710 O O . THR A 1 103 ? -5.519 -0.947 25.763 1.00 95.44 103 THR A O 1
ATOM 713 N N . ALA A 1 104 ? -7.194 0.295 26.586 1.00 94.50 104 ALA A N 1
ATOM 714 C CA . ALA A 1 104 ? -7.099 -0.276 27.926 1.00 94.50 104 ALA A CA 1
ATOM 715 C C . ALA A 1 104 ? -7.430 -1.787 27.934 1.00 94.50 104 ALA A C 1
ATOM 717 O O . ALA A 1 104 ? -8.444 -2.197 27.353 1.00 94.50 104 ALA A O 1
ATOM 718 N N . PRO A 1 105 ? -6.629 -2.625 28.629 1.00 92.62 105 PRO A N 1
ATOM 719 C CA . PRO A 1 105 ? -6.876 -4.067 28.728 1.00 92.62 105 PRO A CA 1
ATOM 720 C C . PRO A 1 105 ? -8.197 -4.420 29.417 1.00 92.62 105 PRO A C 1
ATOM 722 O O . PRO A 1 105 ? -8.764 -5.475 29.156 1.00 92.62 105 PRO A O 1
ATOM 725 N N . THR A 1 106 ? -8.673 -3.547 30.305 1.00 94.56 106 THR A N 1
ATOM 726 C CA . THR A 1 106 ? -9.883 -3.750 31.111 1.00 94.56 106 THR A CA 1
ATOM 727 C C . THR A 1 106 ? -11.169 -3.345 30.396 1.00 94.56 106 THR A C 1
ATOM 729 O O . THR A 1 106 ? -12.247 -3.655 30.896 1.00 94.56 106 THR A O 1
ATOM 732 N N . THR A 1 107 ? -11.089 -2.673 29.243 1.00 96.19 107 THR A N 1
ATOM 733 C CA . THR A 1 107 ? -12.282 -2.272 28.490 1.00 96.19 107 THR A CA 1
ATOM 734 C C . THR A 1 107 ? -12.974 -3.497 27.891 1.00 96.19 107 THR A C 1
ATOM 736 O O . THR A 1 107 ? -12.333 -4.231 27.126 1.00 96.19 107 THR A O 1
ATOM 739 N N . PRO A 1 108 ? -14.280 -3.697 28.155 1.00 96.69 108 PRO A N 1
ATOM 740 C CA . PRO A 1 108 ? -15.052 -4.758 27.521 1.00 96.69 108 PRO A CA 1
ATOM 741 C C . PRO A 1 108 ? -15.045 -4.643 25.994 1.00 96.69 108 PRO A C 1
ATOM 743 O O . PRO A 1 108 ? -15.121 -3.544 25.439 1.00 96.69 108 PRO A O 1
ATOM 746 N N . TYR A 1 109 ? -15.011 -5.780 25.295 1.00 96.44 109 TYR A N 1
ATOM 747 C CA . TYR A 1 109 ? -14.922 -5.786 23.832 1.00 96.44 109 TYR A CA 1
ATOM 748 C C . TYR A 1 109 ? -16.076 -5.035 23.151 1.00 96.44 109 TYR A C 1
ATOM 750 O O . TYR A 1 109 ? -15.837 -4.264 22.221 1.00 96.44 109 TYR A O 1
ATOM 758 N N . LEU A 1 110 ? -17.304 -5.198 23.663 1.00 96.75 110 LEU A N 1
ATOM 759 C CA . LEU A 1 110 ? -18.490 -4.491 23.173 1.00 96.75 110 LEU A CA 1
ATOM 760 C C . LEU A 1 110 ? -18.311 -2.973 23.233 1.00 96.75 110 LEU A C 1
ATOM 762 O O . LEU A 1 110 ? -18.526 -2.295 22.232 1.00 96.75 110 LEU A O 1
ATOM 766 N N . GLU A 1 111 ? -17.871 -2.448 24.379 1.00 97.56 111 GLU A N 1
ATOM 767 C CA . GLU A 1 111 ? -17.649 -1.011 24.553 1.00 97.56 111 GLU A CA 1
ATOM 768 C C . GLU A 1 111 ? -16.525 -0.506 23.650 1.00 97.56 111 GLU A C 1
ATOM 770 O O . GLU A 1 111 ? -16.650 0.557 23.043 1.00 97.56 111 GLU A O 1
ATOM 775 N N . ARG A 1 112 ? -15.455 -1.296 23.490 1.00 97.00 112 ARG A N 1
ATOM 776 C CA . ARG A 1 112 ? -14.339 -0.966 22.598 1.00 97.00 112 ARG A CA 1
ATOM 777 C C . ARG A 1 112 ? -14.811 -0.824 21.146 1.00 97.00 112 ARG A C 1
ATOM 779 O O . ARG A 1 112 ? -14.507 0.176 20.497 1.00 97.00 112 ARG A O 1
ATOM 786 N N . ARG A 1 113 ? -15.550 -1.815 20.634 1.00 97.06 113 ARG A N 1
ATOM 787 C CA . ARG A 1 113 ? -16.089 -1.825 19.261 1.00 97.06 113 ARG A CA 1
ATOM 788 C C . ARG A 1 113 ? -17.120 -0.715 19.052 1.00 97.06 113 ARG A C 1
ATOM 790 O O . ARG A 1 113 ? -17.042 -0.004 18.053 1.00 97.06 113 ARG A O 1
ATOM 797 N N . ALA A 1 114 ? -18.029 -0.525 20.007 1.00 97.06 114 ALA A N 1
ATOM 798 C CA . ALA A 1 114 ? -19.028 0.539 19.966 1.00 97.06 114 ALA A CA 1
ATOM 799 C C . ALA A 1 114 ? -18.389 1.930 19.917 1.00 97.06 114 ALA A C 1
ATOM 801 O O . ALA A 1 114 ? -18.748 2.739 19.061 1.00 97.06 114 ALA A O 1
ATOM 802 N N . LEU A 1 115 ? -17.384 2.184 20.763 1.00 97.44 115 LEU A N 1
ATOM 803 C CA . LEU A 1 115 ? -16.654 3.446 20.737 1.00 97.44 115 LEU A CA 1
ATOM 804 C C . LEU A 1 115 ? -15.989 3.680 19.378 1.00 97.44 115 LEU A C 1
ATOM 806 O O . LEU A 1 115 ? -16.145 4.760 18.824 1.00 97.44 115 LEU A O 1
ATOM 810 N N . ALA A 1 116 ? -15.273 2.702 18.818 1.00 96.50 116 ALA A N 1
ATOM 811 C CA . ALA A 1 116 ? -14.636 2.869 17.509 1.00 96.50 116 ALA A CA 1
ATOM 812 C C . ALA A 1 116 ? -15.648 3.167 16.395 1.00 96.50 116 ALA A C 1
ATOM 814 O O . ALA A 1 116 ? -15.417 4.055 15.573 1.00 96.50 116 ALA A O 1
ATOM 815 N N . TYR A 1 117 ? -16.785 2.469 16.400 1.00 95.31 117 TYR A N 1
ATOM 816 C CA . TYR A 1 117 ? -17.863 2.697 15.445 1.00 95.31 117 TYR A CA 1
ATOM 817 C C . TYR A 1 117 ? -18.416 4.129 15.532 1.00 95.31 117 TYR A C 1
ATOM 819 O O . TYR A 1 117 ? -18.545 4.810 14.514 1.00 95.31 117 TYR A O 1
ATOM 827 N N . GLN A 1 118 ? -18.699 4.611 16.746 1.00 95.44 118 GLN A N 1
ATOM 828 C CA . GLN A 1 118 ? -19.294 5.932 16.975 1.00 95.44 118 GLN A CA 1
ATOM 829 C C . GLN A 1 118 ? -18.277 7.072 16.782 1.00 95.44 118 GLN A C 1
ATOM 831 O O . GLN A 1 118 ? -18.584 8.092 16.154 1.00 95.44 118 GLN A O 1
ATOM 836 N N . TRP A 1 119 ? -17.042 6.883 17.258 1.00 95.06 119 TRP A N 1
ATOM 837 C CA . TRP A 1 119 ? -15.983 7.894 17.229 1.00 95.06 119 TRP A CA 1
ATOM 838 C C . 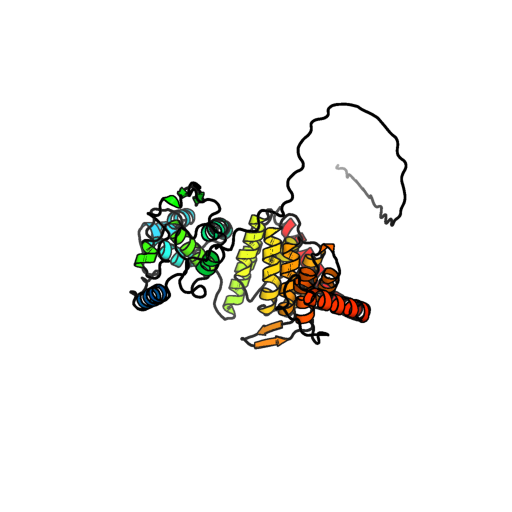TRP A 1 119 ? -15.521 8.227 15.814 1.00 95.06 119 TRP A C 1
ATOM 840 O O . TRP A 1 119 ? -15.061 9.337 15.581 1.00 95.06 119 TRP A O 1
ATOM 850 N N . LYS A 1 120 ? -15.723 7.330 14.840 1.00 91.94 120 LYS A N 1
ATOM 851 C CA . LYS A 1 120 ? -15.483 7.600 13.414 1.00 91.94 120 LYS A CA 1
ATOM 852 C C . LYS A 1 120 ? -16.041 8.958 12.962 1.00 91.94 120 LYS A C 1
ATOM 854 O O . LYS A 1 120 ? -15.380 9.668 12.212 1.00 91.94 120 LYS A O 1
ATOM 859 N N . SER A 1 121 ? -17.262 9.300 13.378 1.00 87.62 121 SER A N 1
ATOM 860 C CA . SER A 1 121 ? -17.965 10.512 12.926 1.00 87.62 121 SER A CA 1
ATOM 861 C C . SER A 1 121 ? -17.377 11.815 13.478 1.00 87.62 121 SER A C 1
ATOM 863 O O . SER A 1 121 ? -17.522 12.867 12.861 1.00 87.62 121 SER A O 1
ATOM 865 N N . THR A 1 122 ? -16.692 11.737 14.618 1.00 90.25 122 THR A N 1
ATOM 866 C CA . THR A 1 122 ? -16.071 12.867 15.320 1.00 90.25 122 THR A CA 1
ATOM 867 C C . THR A 1 122 ? -14.553 12.711 15.428 1.00 90.25 122 THR A C 1
ATOM 869 O O . THR A 1 122 ? -13.903 13.425 16.194 1.00 90.25 122 THR A O 1
ATOM 872 N N . PHE A 1 123 ? -13.976 11.776 14.667 1.00 90.62 123 PHE A N 1
ATOM 873 C CA . PHE A 1 123 ? -12.556 11.470 14.710 1.00 90.62 123 PHE A CA 1
ATOM 874 C C . PHE A 1 123 ? -11.757 12.672 14.213 1.00 90.62 123 PHE A C 1
ATOM 876 O O . PHE A 1 123 ? -11.939 13.150 13.092 1.00 90.62 123 PHE A O 1
ATOM 883 N N . GLN A 1 124 ? -10.849 13.154 15.054 1.00 86.50 124 GLN A N 1
ATOM 884 C CA . GLN A 1 124 ? -9.983 14.276 14.720 1.00 86.50 124 GLN A CA 1
ATOM 885 C C . GLN A 1 124 ? -8.768 13.761 13.951 1.00 86.50 124 GLN A C 1
ATOM 887 O O . GLN A 1 124 ? -8.065 12.868 14.422 1.00 86.50 124 GLN A O 1
ATOM 892 N N . LEU A 1 125 ? -8.499 14.330 12.774 1.00 80.12 125 LEU A N 1
ATOM 893 C CA . LEU A 1 125 ? -7.421 13.862 11.894 1.00 80.12 125 LEU A CA 1
ATOM 894 C C . LEU A 1 125 ? -6.028 13.988 12.529 1.00 80.12 125 LEU A C 1
ATOM 896 O O . LEU A 1 125 ? -5.151 13.189 12.211 1.00 80.12 125 LEU A O 1
ATOM 900 N N . ASP A 1 126 ? -5.850 14.874 13.508 1.00 81.69 126 ASP A N 1
ATOM 901 C CA . ASP A 1 126 ? -4.608 14.994 14.284 1.00 81.69 126 ASP A CA 1
ATOM 902 C C . ASP A 1 126 ? -4.285 13.732 15.114 1.00 81.69 126 ASP A C 1
ATOM 904 O O . ASP A 1 126 ? -3.133 13.511 15.486 1.00 81.69 126 ASP A O 1
ATOM 908 N N . TYR A 1 127 ? -5.266 12.849 15.359 1.00 87.25 127 TYR A N 1
ATOM 909 C CA . TYR A 1 127 ? -5.053 11.538 15.992 1.00 87.25 127 TYR A CA 1
ATOM 910 C C . TYR A 1 127 ? -4.633 10.442 15.008 1.00 87.25 127 TYR A C 1
ATOM 912 O O . TYR A 1 127 ? -4.231 9.353 15.434 1.00 87.25 127 TYR A O 1
ATOM 920 N N . LEU A 1 128 ? -4.683 10.699 13.699 1.00 84.62 128 LEU A N 1
ATOM 921 C CA . LEU A 1 128 ? -4.326 9.721 12.673 1.00 84.62 128 LEU A CA 1
ATOM 922 C C . LEU A 1 128 ? -2.881 9.205 12.805 1.00 84.62 128 LEU A C 1
ATOM 924 O O . LEU A 1 128 ? -2.696 7.988 12.699 1.00 84.62 128 LEU A O 1
ATOM 928 N N . PRO A 1 129 ? -1.859 10.032 13.125 1.00 83.38 129 PRO A N 1
ATOM 929 C CA . PRO A 1 129 ? -0.517 9.529 13.413 1.00 83.38 129 PRO A CA 1
ATOM 930 C C . PRO A 1 129 ? -0.482 8.543 14.572 1.00 83.38 129 PRO A C 1
ATOM 932 O O . PRO A 1 129 ? 0.171 7.508 14.478 1.00 83.38 129 PRO A O 1
ATOM 935 N N . ARG A 1 130 ? -1.209 8.827 15.659 1.00 88.62 130 ARG A N 1
ATOM 936 C CA . ARG A 1 130 ? -1.257 7.950 16.835 1.00 88.62 130 ARG A CA 1
ATOM 937 C C . ARG A 1 130 ? -1.920 6.615 16.502 1.00 88.62 130 ARG A C 1
ATOM 939 O O . ARG A 1 130 ? -1.362 5.570 16.830 1.00 88.62 130 ARG A O 1
ATOM 946 N N . LEU A 1 131 ? -3.054 6.651 15.799 1.00 90.75 131 LEU A N 1
ATOM 947 C CA . LEU A 1 131 ? -3.751 5.459 15.311 1.00 90.75 131 LEU A CA 1
ATOM 948 C C . LEU A 1 131 ? -2.858 4.616 14.392 1.00 90.75 131 LEU A C 1
ATOM 950 O O . LEU A 1 131 ? -2.759 3.403 14.560 1.00 90.75 131 LEU A O 1
ATOM 954 N N . THR A 1 132 ? -2.162 5.253 13.456 1.00 84.62 132 THR A N 1
ATOM 955 C CA . THR A 1 132 ? -1.326 4.534 12.489 1.00 84.62 132 THR A CA 1
ATOM 956 C C . THR A 1 132 ? -0.067 3.969 13.150 1.00 84.62 132 THR A C 1
ATOM 958 O O . THR A 1 132 ? 0.257 2.811 12.922 1.00 84.62 132 THR A O 1
ATOM 961 N N . ARG A 1 133 ? 0.597 4.707 14.058 1.00 85.31 133 ARG A N 1
ATOM 962 C CA . ARG A 1 133 ? 1.718 4.178 14.869 1.00 85.31 133 ARG A CA 1
ATOM 963 C C . ARG A 1 133 ? 1.303 2.955 15.676 1.00 85.31 133 ARG A C 1
ATOM 965 O O . ARG A 1 133 ? 2.036 1.971 15.707 1.00 85.31 133 ARG A O 1
ATOM 972 N N . ALA A 1 134 ? 0.127 3.009 16.297 1.00 90.38 134 ALA A N 1
ATOM 973 C CA . ALA A 1 134 ? -0.433 1.884 17.031 1.00 90.38 134 ALA A CA 1
ATOM 974 C C . ALA A 1 134 ? -0.593 0.647 16.136 1.00 90.38 134 ALA A C 1
ATOM 976 O O . ALA A 1 134 ? -0.164 -0.441 16.509 1.00 90.38 134 ALA A O 1
ATOM 977 N N . LEU A 1 135 ? -1.133 0.808 14.926 1.00 89.19 135 LEU A N 1
ATOM 978 C CA . LEU A 1 135 ? -1.252 -0.288 13.961 1.00 89.19 135 LEU A CA 1
ATOM 979 C C . LEU A 1 135 ? 0.110 -0.789 13.461 1.00 89.19 135 LEU A C 1
ATOM 981 O O . LEU A 1 135 ? 0.317 -1.997 13.370 1.00 89.19 135 LEU A O 1
ATOM 985 N N . THR A 1 136 ? 1.069 0.102 13.209 1.00 80.31 136 THR A N 1
ATOM 986 C CA . THR A 1 136 ? 2.443 -0.263 12.821 1.00 80.31 136 THR A CA 1
ATOM 987 C C . THR A 1 136 ? 3.173 -1.043 13.916 1.00 80.31 136 THR A C 1
ATOM 989 O O . THR A 1 136 ? 4.023 -1.867 13.596 1.00 80.31 136 THR A O 1
ATOM 992 N N . GLN A 1 137 ? 2.830 -0.835 15.191 1.00 82.81 137 GLN A N 1
ATOM 993 C CA . GLN A 1 137 ? 3.323 -1.652 16.305 1.00 82.81 137 GLN A CA 1
ATOM 994 C C . GLN A 1 137 ? 2.579 -2.991 16.409 1.00 82.81 137 GLN A C 1
ATOM 996 O O . GLN A 1 137 ? 3.201 -4.031 16.593 1.00 82.81 137 GLN A O 1
ATOM 1001 N N . LEU A 1 138 ? 1.252 -2.990 16.258 1.00 87.94 138 LEU A N 1
ATOM 1002 C CA . LEU A 1 138 ? 0.432 -4.191 16.428 1.00 87.94 138 LEU A CA 1
ATOM 1003 C C . LEU A 1 138 ? 0.560 -5.193 15.274 1.00 87.94 138 LEU A C 1
ATOM 1005 O O . LEU A 1 138 ? 0.478 -6.395 15.511 1.00 87.94 138 LEU A O 1
ATOM 1009 N N . ARG A 1 139 ? 0.745 -4.747 14.026 1.00 86.38 139 ARG A N 1
ATOM 1010 C CA . ARG A 1 139 ? 0.807 -5.637 12.851 1.00 86.38 139 ARG A CA 1
ATOM 1011 C C . ARG A 1 139 ? 2.000 -6.602 12.873 1.00 86.38 139 ARG A C 1
ATOM 1013 O O . ARG A 1 139 ? 1.761 -7.789 12.649 1.00 86.38 139 ARG A O 1
ATOM 1020 N N . PRO A 1 140 ? 3.248 -6.167 13.140 1.00 78.31 140 PRO A N 1
ATOM 1021 C CA . PRO A 1 140 ? 4.383 -7.080 13.261 1.00 78.31 140 PRO A CA 1
ATOM 1022 C C . PRO A 1 140 ? 4.219 -8.067 14.418 1.00 78.31 140 PRO A C 1
ATOM 1024 O O . PRO A 1 140 ? 4.457 -9.254 14.230 1.00 78.31 140 PRO A O 1
ATOM 1027 N N . GLU A 1 141 ? 3.743 -7.602 15.576 1.00 79.31 141 GLU A N 1
ATOM 1028 C CA . GLU A 1 141 ? 3.488 -8.454 16.747 1.00 79.31 141 GLU A CA 1
ATOM 1029 C C . GLU A 1 141 ? 2.401 -9.499 16.467 1.00 79.31 141 GLU A C 1
ATOM 1031 O O . GLU A 1 141 ? 2.551 -10.679 16.787 1.00 79.31 141 GLU A O 1
ATOM 1036 N N . ALA A 1 142 ? 1.329 -9.090 15.784 1.00 82.81 142 ALA A N 1
ATOM 1037 C CA . ALA A 1 142 ? 0.298 -9.996 15.307 1.00 82.81 142 ALA A CA 1
ATOM 1038 C C . ALA A 1 142 ? 0.895 -11.036 14.355 1.00 82.81 142 ALA A C 1
ATOM 1040 O O . ALA A 1 142 ? 0.691 -12.226 14.560 1.00 82.81 142 ALA A O 1
ATOM 1041 N N . ALA A 1 143 ? 1.663 -10.612 13.349 1.00 78.06 143 ALA A N 1
ATOM 1042 C CA . ALA A 1 143 ? 2.292 -11.527 12.404 1.00 78.06 143 ALA A CA 1
ATOM 1043 C C . ALA A 1 143 ? 3.241 -12.521 13.099 1.00 78.06 143 ALA A C 1
ATOM 1045 O O . ALA A 1 143 ? 3.211 -13.699 12.767 1.00 78.06 143 ALA A O 1
ATOM 1046 N N . ALA A 1 144 ? 4.032 -12.075 14.076 1.00 74.56 144 ALA A N 1
ATOM 1047 C CA . ALA A 1 144 ? 4.997 -12.917 14.778 1.00 74.56 144 ALA A CA 1
ATOM 1048 C C . ALA A 1 144 ? 4.338 -13.923 15.736 1.00 74.56 144 ALA A C 1
ATOM 1050 O O . ALA A 1 144 ? 4.737 -15.084 15.796 1.00 74.56 144 ALA A O 1
ATOM 1051 N N . HIS A 1 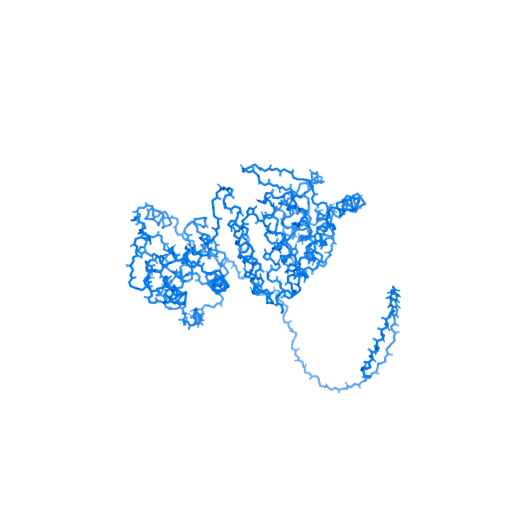145 ? 3.327 -13.494 16.495 1.00 75.44 145 HIS A N 1
ATOM 1052 C CA . HIS A 1 145 ? 2.808 -14.284 17.614 1.00 75.44 145 HIS A CA 1
ATOM 1053 C C . HIS A 1 145 ? 1.392 -14.812 17.402 1.00 75.44 145 HIS A C 1
ATOM 1055 O O . HIS A 1 145 ? 0.935 -15.661 18.166 1.00 75.44 145 HIS A O 1
ATOM 1061 N N . GLY A 1 146 ? 0.648 -14.294 16.424 1.00 79.06 146 GLY A N 1
ATOM 1062 C CA . GLY A 1 146 ? -0.773 -14.604 16.258 1.00 79.06 146 GLY A CA 1
ATOM 1063 C C . GLY A 1 146 ? -1.641 -14.168 17.434 1.00 79.06 146 GLY A C 1
ATOM 1064 O O . GLY A 1 146 ? -2.790 -14.584 17.512 1.00 79.06 146 GLY A O 1
ATOM 1065 N N . TRP A 1 147 ? -1.088 -13.410 18.389 1.00 84.56 147 TRP A N 1
ATOM 1066 C CA . TRP A 1 147 ? -1.649 -13.248 19.736 1.00 84.56 147 TRP A CA 1
ATOM 1067 C C . TRP A 1 147 ? -1.965 -14.593 20.417 1.00 84.56 147 TRP A C 1
ATOM 1069 O O . TRP A 1 147 ? -2.899 -14.673 21.206 1.00 84.56 147 TRP A O 1
ATOM 1079 N N . GLY A 1 148 ? -1.208 -15.640 20.061 1.00 81.00 148 GLY A N 1
ATOM 1080 C CA . GLY A 1 148 ? -1.420 -17.052 20.394 1.00 81.00 148 GLY A CA 1
ATOM 1081 C C . GLY A 1 148 ? -2.783 -17.619 19.984 1.00 81.00 148 GLY A C 1
ATOM 1082 O O . GLY A 1 148 ? -3.307 -18.525 20.630 1.00 81.00 148 GLY A O 1
ATOM 1083 N N . LEU A 1 149 ? -3.338 -17.097 18.891 1.00 84.75 149 LEU A N 1
ATOM 1084 C CA . LEU A 1 149 ? -4.478 -17.662 18.178 1.00 84.75 149 LEU A CA 1
ATOM 1085 C C . LEU A 1 149 ? -3.998 -18.404 16.932 1.00 84.75 149 LEU A C 1
ATOM 1087 O O . LEU A 1 149 ? -3.031 -17.988 16.289 1.00 84.75 149 LEU A O 1
ATOM 1091 N N . ASP A 1 150 ? -4.687 -19.465 16.541 1.00 83.94 150 ASP A N 1
ATOM 1092 C CA . ASP A 1 150 ? -4.514 -20.100 15.242 1.00 83.94 150 ASP A CA 1
ATOM 1093 C C . ASP A 1 150 ? -4.917 -19.166 14.095 1.00 83.94 150 ASP A C 1
ATOM 1095 O O . ASP A 1 150 ? -5.649 -18.197 14.300 1.00 83.94 150 ASP A O 1
ATOM 1099 N N . PRO A 1 151 ? -4.406 -19.382 12.870 1.00 79.81 151 PRO A N 1
ATOM 1100 C CA . PRO A 1 151 ? -4.835 -18.605 11.715 1.00 79.81 151 PRO A CA 1
ATOM 1101 C C . PRO A 1 151 ? -6.342 -18.757 11.468 1.00 79.81 151 PRO A C 1
ATOM 1103 O O . PRO A 1 151 ? -6.903 -19.829 11.690 1.00 79.81 151 PRO A O 1
ATOM 1106 N N . HIS A 1 152 ? -6.991 -17.713 10.941 1.00 82.44 152 HIS A N 1
ATOM 1107 C CA . HIS A 1 152 ? -8.400 -17.814 10.549 1.00 82.44 152 HIS A CA 1
ATOM 1108 C C . HIS A 1 152 ? -8.595 -18.975 9.555 1.00 82.44 152 HIS A C 1
ATOM 1110 O O . HIS A 1 152 ? -7.793 -19.121 8.623 1.00 82.44 152 HIS A O 1
ATOM 1116 N N . PRO A 1 153 ? -9.667 -19.774 9.703 1.00 79.94 153 PRO A N 1
ATOM 1117 C CA . PRO A 1 153 ? -9.945 -20.938 8.853 1.00 79.94 153 PRO A CA 1
ATOM 1118 C C . PRO A 1 153 ? -10.212 -20.585 7.381 1.00 79.94 153 PRO A C 1
ATOM 1120 O O . PRO A 1 153 ? -10.184 -21.451 6.508 1.00 79.94 153 PRO A O 1
ATOM 1123 N N . ASP A 1 154 ? -10.513 -19.322 7.103 1.00 78.50 154 ASP A N 1
ATOM 1124 C CA . ASP A 1 154 ? -10.609 -18.738 5.766 1.00 78.50 154 ASP A CA 1
ATOM 1125 C C . ASP A 1 154 ? -9.673 -17.516 5.662 1.00 78.50 154 ASP A C 1
ATOM 1127 O O . ASP A 1 154 ? -10.013 -16.445 6.169 1.00 78.50 154 ASP A O 1
ATOM 1131 N N . PRO A 1 155 ? -8.490 -17.639 5.041 1.00 66.88 155 PRO A N 1
ATOM 1132 C CA . PRO A 1 155 ? -7.532 -16.540 4.954 1.00 66.88 155 PRO A CA 1
ATOM 1133 C C . PRO A 1 155 ? -8.025 -15.366 4.094 1.00 66.88 155 PRO A C 1
ATOM 1135 O O . PRO A 1 155 ? -7.433 -14.292 4.164 1.00 66.88 155 PRO A O 1
ATOM 1138 N N . LEU A 1 156 ? -9.080 -15.537 3.289 1.00 71.12 156 LEU A N 1
ATOM 1139 C CA . LEU A 1 156 ? -9.652 -14.462 2.472 1.00 71.12 156 LEU A CA 1
ATOM 1140 C C . LEU A 1 156 ? -10.711 -13.653 3.227 1.00 71.12 156 LEU A C 1
ATOM 1142 O O . LEU A 1 156 ? -10.916 -12.482 2.912 1.00 71.12 156 LEU A O 1
ATOM 1146 N N . ALA A 1 157 ? -11.357 -14.255 4.227 1.00 71.44 157 ALA A N 1
ATOM 1147 C CA . ALA A 1 157 ? -12.406 -13.606 5.009 1.00 71.44 157 ALA A CA 1
ATOM 1148 C C . ALA A 1 157 ? -11.876 -12.500 5.936 1.00 71.44 157 ALA A C 1
ATOM 1150 O O . ALA A 1 157 ? -12.621 -11.585 6.287 1.00 71.44 157 ALA A O 1
ATOM 1151 N N . ASP A 1 158 ? -10.596 -12.557 6.322 1.00 68.00 158 ASP A N 1
ATOM 1152 C CA . ASP A 1 158 ? -10.004 -11.582 7.233 1.00 68.00 158 ASP A CA 1
ATOM 1153 C C . ASP A 1 158 ? -8.578 -11.172 6.804 1.00 68.00 158 ASP A C 1
ATOM 1155 O O . ASP A 1 158 ? -7.639 -11.967 6.908 1.00 68.00 158 ASP A O 1
ATOM 1159 N N . PRO A 1 159 ? -8.366 -9.910 6.377 1.00 65.75 159 PRO A N 1
ATOM 1160 C CA . PRO A 1 159 ? -7.041 -9.387 6.047 1.00 65.75 159 PRO A CA 1
ATOM 1161 C C . PRO A 1 159 ? -6.027 -9.498 7.191 1.00 65.75 159 PRO A C 1
ATOM 1163 O O . PRO A 1 159 ? -4.843 -9.733 6.930 1.00 65.75 159 PRO A O 1
ATOM 1166 N N . LEU A 1 160 ? -6.476 -9.370 8.450 1.00 65.44 160 LEU A N 1
ATOM 1167 C CA . LEU A 1 160 ? -5.610 -9.593 9.607 1.00 65.44 160 LEU A CA 1
ATOM 1168 C C . LEU A 1 160 ? -5.155 -11.049 9.631 1.00 65.44 160 LEU A C 1
ATOM 1170 O O . LEU A 1 160 ? -3.973 -11.325 9.810 1.00 65.44 160 LEU A O 1
ATOM 1174 N N . ALA A 1 161 ? -6.060 -11.985 9.371 1.00 63.69 161 ALA A N 1
ATOM 1175 C CA . ALA A 1 161 ? -5.719 -13.394 9.356 1.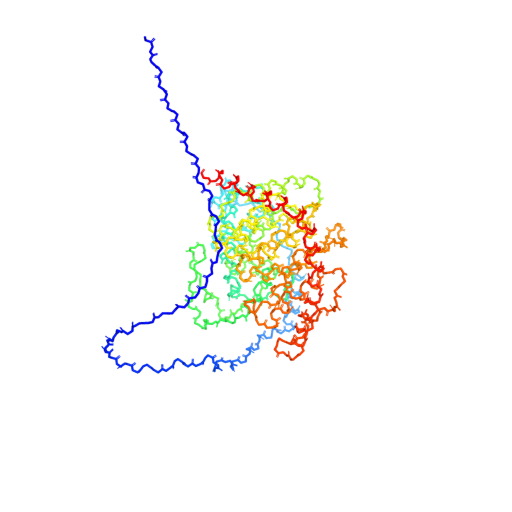00 63.69 161 ALA A CA 1
ATOM 1176 C C . ALA A 1 161 ? -4.792 -13.791 8.209 1.00 63.69 161 ALA A C 1
ATOM 1178 O O . ALA A 1 161 ? -3.906 -14.620 8.409 1.00 63.69 161 ALA A O 1
ATOM 1179 N N . ALA A 1 162 ? -4.919 -13.163 7.039 1.00 62.41 162 ALA A N 1
ATOM 1180 C CA . ALA A 1 162 ? -3.939 -13.309 5.967 1.00 62.41 162 ALA A CA 1
ATOM 1181 C C . ALA A 1 162 ? -2.539 -12.824 6.393 1.00 62.41 162 ALA A C 1
ATOM 1183 O O . ALA A 1 162 ? -1.530 -13.330 5.897 1.00 62.41 162 ALA A O 1
ATOM 1184 N N . ALA A 1 163 ? -2.447 -11.829 7.283 1.00 60.81 163 ALA A N 1
ATOM 1185 C CA . ALA A 1 163 ? -1.179 -11.399 7.873 1.00 60.81 163 ALA A CA 1
ATOM 1186 C C . ALA A 1 163 ? -0.666 -12.411 8.915 1.00 60.81 163 ALA A C 1
ATOM 1188 O O . ALA A 1 163 ? 0.497 -12.805 8.837 1.00 60.81 163 ALA A O 1
ATOM 1189 N N . LEU A 1 164 ? -1.536 -12.914 9.802 1.00 62.47 164 LEU A N 1
ATOM 1190 C CA . LEU A 1 164 ? -1.201 -13.969 10.773 1.00 62.47 164 LEU A CA 1
ATOM 1191 C C . LEU A 1 164 ? -0.716 -15.258 10.089 1.00 62.47 164 LEU A C 1
ATOM 1193 O O . LEU A 1 164 ? 0.223 -15.903 10.543 1.00 62.47 164 LEU A O 1
ATOM 1197 N N . ALA A 1 165 ? -1.334 -15.628 8.966 1.00 57.94 165 ALA A N 1
ATOM 1198 C CA . ALA A 1 165 ? -0.998 -16.830 8.212 1.00 57.94 165 ALA A CA 1
ATOM 1199 C C . ALA A 1 165 ? 0.348 -16.733 7.473 1.00 57.94 165 ALA A C 1
ATOM 1201 O O . ALA A 1 165 ? 0.934 -17.770 7.170 1.00 57.94 165 ALA A O 1
ATOM 1202 N N . ARG A 1 166 ? 0.834 -15.518 7.177 1.00 57.25 166 ARG A N 1
ATOM 1203 C CA . ARG A 1 166 ? 2.129 -15.275 6.513 1.00 57.25 166 ARG A CA 1
ATOM 1204 C C . ARG A 1 166 ? 3.309 -15.264 7.482 1.00 57.25 166 ARG A C 1
ATOM 1206 O O . ARG A 1 166 ? 4.425 -15.526 7.055 1.00 57.25 166 ARG A O 1
ATOM 1213 N N . GLY A 1 167 ? 3.067 -15.034 8.770 1.00 51.81 167 GLY A N 1
ATOM 1214 C CA . GLY A 1 167 ? 4.080 -15.104 9.826 1.00 51.81 167 GLY A CA 1
ATOM 1215 C C . GLY A 1 167 ? 4.519 -16.519 10.217 1.00 51.81 167 GLY A C 1
ATOM 1216 O O . GLY A 1 167 ? 5.127 -16.692 11.261 1.00 51.81 167 GLY A O 1
ATOM 1217 N N . ARG A 1 168 ? 4.243 -17.544 9.395 1.00 48.50 168 ARG A N 1
ATOM 1218 C CA . ARG A 1 168 ? 4.628 -18.954 9.619 1.00 48.50 168 ARG A CA 1
ATOM 1219 C C . ARG A 1 168 ? 6.136 -19.234 9.465 1.00 48.50 168 ARG A C 1
ATOM 1221 O O . ARG A 1 168 ? 6.519 -20.370 9.208 1.00 48.50 168 ARG A O 1
ATOM 1228 N N . GLY A 1 169 ? 6.999 -18.232 9.617 1.00 41.72 169 GLY A N 1
ATOM 1229 C CA . GLY A 1 169 ? 8.371 -18.494 10.047 1.00 41.72 169 GLY A CA 1
ATOM 1230 C C . GLY A 1 169 ? 8.282 -18.756 11.544 1.00 41.72 169 GLY A C 1
ATOM 1231 O O . GLY A 1 169 ? 7.910 -17.843 12.269 1.00 41.72 169 GLY A O 1
ATOM 1232 N N . GLY A 1 170 ? 8.471 -20.011 11.962 1.00 36.41 170 GLY A N 1
ATOM 1233 C CA . GLY A 1 170 ? 8.190 -20.504 13.313 1.00 36.41 170 GLY A CA 1
ATOM 1234 C C . GLY A 1 170 ? 8.759 -19.661 14.466 1.00 36.41 170 GLY A C 1
ATOM 1235 O O . GLY A 1 170 ? 9.551 -18.745 14.254 1.00 36.41 170 GLY A O 1
ATOM 1236 N N . PRO A 1 171 ? 8.382 -19.975 15.716 1.00 39.28 171 PRO A N 1
ATOM 1237 C CA . PRO A 1 171 ? 9.004 -19.351 16.871 1.00 39.28 171 PRO A CA 1
ATOM 1238 C C . PRO A 1 171 ? 10.493 -19.713 16.868 1.00 39.28 171 PRO A C 1
ATOM 1240 O O . PRO A 1 171 ? 10.858 -20.823 17.238 1.00 39.28 171 PRO A O 1
ATOM 1243 N N . THR A 1 172 ? 11.375 -18.791 16.480 1.00 41.16 172 THR A N 1
ATOM 1244 C CA . THR A 1 172 ? 12.801 -18.927 16.816 1.00 41.16 172 THR A CA 1
ATOM 1245 C C . THR A 1 172 ? 13.050 -18.762 18.312 1.00 41.16 172 THR A C 1
ATOM 1247 O O . THR A 1 172 ? 14.131 -19.092 18.778 1.00 41.16 172 THR A O 1
ATOM 1250 N N . ASP A 1 173 ? 12.031 -18.365 19.077 1.00 41.38 173 ASP A N 1
ATOM 1251 C CA . ASP A 1 173 ? 12.074 -18.366 20.531 1.00 41.38 173 ASP A CA 1
ATOM 1252 C C . ASP A 1 173 ? 11.104 -19.428 21.059 1.00 41.38 173 ASP A C 1
ATOM 1254 O O . ASP A 1 173 ? 10.002 -19.130 21.528 1.00 41.38 173 ASP A O 1
ATOM 1258 N N . ALA A 1 174 ? 11.538 -20.688 21.021 1.00 40.94 174 ALA A N 1
ATOM 1259 C CA . ALA A 1 174 ? 10.927 -21.782 21.780 1.00 40.94 174 ALA A CA 1
ATOM 1260 C C . ALA A 1 174 ? 10.841 -21.493 23.300 1.00 40.94 174 ALA A C 1
ATOM 1262 O O . ALA A 1 174 ? 10.215 -22.250 24.036 1.00 40.94 174 ALA A O 1
ATOM 1263 N N . ASP A 1 175 ? 11.405 -20.379 23.781 1.00 44.09 175 ASP A N 1
ATOM 1264 C CA . ASP A 1 175 ? 11.401 -20.015 25.196 1.00 44.09 175 ASP A CA 1
ATOM 1265 C C . ASP A 1 175 ? 10.168 -19.238 25.681 1.00 44.09 175 ASP A C 1
ATOM 1267 O O . ASP A 1 175 ? 9.933 -19.168 26.893 1.00 44.09 175 ASP A O 1
ATOM 1271 N N . GLY A 1 176 ? 9.337 -18.663 24.800 1.00 48.28 176 GLY A N 1
ATOM 1272 C CA . GLY A 1 176 ? 8.115 -17.953 25.226 1.00 48.28 176 GLY A CA 1
ATOM 1273 C C . GLY A 1 176 ? 8.352 -16.853 26.282 1.00 48.28 176 GLY A C 1
ATOM 1274 O O . GLY A 1 176 ? 7.435 -16.494 27.024 1.00 48.28 176 GLY A O 1
ATOM 1275 N N . SER A 1 177 ? 9.588 -16.354 26.386 1.00 48.62 177 SER A N 1
ATOM 1276 C CA . SER A 1 177 ? 10.079 -15.467 27.448 1.00 48.62 177 SER A CA 1
ATOM 1277 C C . SER A 1 177 ? 10.025 -13.988 27.067 1.00 48.62 177 SER A C 1
ATOM 1279 O O . SER A 1 177 ? 10.234 -13.122 27.919 1.00 48.62 177 SER A O 1
ATOM 1281 N N . ARG A 1 178 ? 9.709 -13.670 25.805 1.00 55.97 178 ARG A N 1
ATOM 1282 C CA . ARG A 1 178 ? 9.634 -12.288 25.340 1.00 55.97 178 ARG A CA 1
ATOM 1283 C C . ARG A 1 178 ? 8.379 -11.617 25.902 1.00 55.97 178 ARG A C 1
ATOM 1285 O O . ARG A 1 178 ? 7.259 -11.835 25.446 1.00 55.97 178 ARG A O 1
ATOM 1292 N N . VAL A 1 179 ? 8.585 -10.819 26.946 1.00 58.34 179 VAL A N 1
ATOM 1293 C CA . VAL A 1 179 ? 7.630 -9.805 27.393 1.00 58.34 179 VAL A CA 1
ATOM 1294 C C . VAL A 1 179 ? 7.688 -8.683 26.362 1.00 58.34 179 VAL A C 1
ATOM 1296 O O . VAL A 1 179 ? 8.667 -7.938 26.321 1.00 58.34 179 VAL A O 1
ATOM 1299 N N . THR A 1 180 ? 6.660 -8.553 25.529 1.00 68.00 180 THR A N 1
ATOM 1300 C CA . THR A 1 180 ? 6.521 -7.383 24.657 1.00 68.00 180 THR A CA 1
ATOM 1301 C C . THR A 1 180 ? 5.595 -6.379 25.326 1.00 68.00 180 THR A C 1
ATOM 1303 O O . THR A 1 180 ? 4.561 -6.742 25.875 1.00 68.00 180 THR A O 1
ATOM 1306 N N . SER A 1 181 ? 5.946 -5.097 25.307 1.00 70.94 181 SER A N 1
ATOM 1307 C CA . SER A 1 181 ? 5.047 -4.045 25.781 1.00 70.94 181 SER A CA 1
ATOM 1308 C C . SER A 1 181 ? 4.115 -3.610 24.650 1.00 70.94 181 SER A C 1
ATOM 1310 O O . SER A 1 181 ? 4.581 -3.118 23.625 1.00 70.94 181 SER A O 1
ATOM 1312 N N . VAL A 1 182 ? 2.804 -3.774 24.834 1.00 78.06 182 VAL A N 1
ATOM 1313 C CA . VAL A 1 182 ? 1.772 -3.277 23.915 1.00 78.06 182 VAL A CA 1
ATOM 1314 C C . VAL A 1 182 ? 1.102 -2.083 24.589 1.00 78.06 182 VAL A C 1
ATOM 1316 O O . VAL A 1 182 ? 0.494 -2.225 25.646 1.00 78.06 182 VAL A O 1
ATOM 1319 N N . PHE A 1 183 ? 1.254 -0.884 24.019 1.00 79.19 183 PHE A N 1
ATOM 1320 C CA . PHE A 1 183 ? 0.790 0.379 24.623 1.00 79.19 183 PHE A CA 1
ATOM 1321 C C . PHE A 1 183 ? 1.281 0.618 26.062 1.00 79.19 183 PHE A C 1
ATOM 1323 O O . PHE A 1 183 ? 0.549 1.143 26.895 1.00 79.19 183 PHE A O 1
ATOM 1330 N N . GLY A 1 184 ? 2.517 0.219 26.377 1.00 74.81 184 GLY A N 1
ATOM 1331 C CA . GLY A 1 184 ? 3.070 0.357 27.728 1.00 74.81 184 GLY A CA 1
ATOM 1332 C C . GLY A 1 184 ? 2.633 -0.746 28.698 1.00 74.81 184 GLY A C 1
ATOM 1333 O O . GLY A 1 184 ? 3.164 -0.817 29.805 1.00 74.81 184 GLY A O 1
ATOM 1334 N N . VAL A 1 185 ? 1.713 -1.628 28.294 1.00 76.25 185 VAL A N 1
ATOM 1335 C CA . VAL A 1 185 ? 1.260 -2.763 29.100 1.00 76.25 185 VAL A CA 1
ATOM 1336 C C . VAL A 1 185 ? 2.076 -4.000 28.722 1.00 76.25 185 VAL A C 1
ATOM 1338 O O . VAL A 1 185 ? 2.065 -4.399 27.554 1.00 76.25 185 VAL A O 1
ATOM 1341 N N . PRO A 1 186 ? 2.768 -4.648 29.678 1.00 75.19 186 PRO A N 1
ATOM 1342 C CA . PRO A 1 186 ? 3.495 -5.874 29.393 1.00 75.19 186 PRO A CA 1
ATOM 1343 C C . PRO A 1 186 ? 2.520 -6.975 28.969 1.00 75.19 186 PRO A C 1
ATOM 1345 O O . PRO A 1 186 ? 1.557 -7.298 29.669 1.00 75.19 186 PRO A O 1
ATOM 1348 N N . TRP A 1 187 ? 2.798 -7.571 27.820 1.00 71.88 187 TRP A N 1
ATOM 1349 C CA . TRP A 1 187 ? 2.107 -8.723 27.278 1.00 71.88 187 TRP A CA 1
ATOM 1350 C C . TRP A 1 187 ? 3.114 -9.853 27.072 1.00 71.88 187 TRP A C 1
ATOM 1352 O O . TRP A 1 187 ? 4.153 -9.690 26.437 1.00 71.88 187 TRP A O 1
ATOM 1362 N N . THR A 1 188 ? 2.805 -11.016 27.632 1.00 64.94 188 THR A N 1
ATOM 1363 C CA . THR A 1 188 ? 3.553 -12.248 27.397 1.00 64.94 188 THR A CA 1
ATOM 1364 C C . THR A 1 188 ? 2.646 -13.240 26.699 1.00 64.94 188 THR A C 1
ATOM 1366 O O . THR A 1 188 ? 1.568 -13.562 27.204 1.00 64.94 188 THR A O 1
ATOM 1369 N N . ALA A 1 189 ? 3.110 -13.786 25.574 1.00 56.50 189 ALA A N 1
ATOM 1370 C CA . ALA A 1 189 ? 2.428 -14.887 24.894 1.00 56.50 189 ALA A CA 1
ATOM 1371 C C . ALA A 1 189 ? 2.189 -16.085 25.845 1.00 56.50 189 ALA A C 1
ATOM 1373 O O . ALA A 1 189 ? 1.170 -16.759 25.740 1.00 56.50 189 ALA A O 1
ATOM 1374 N N . ARG A 1 190 ? 3.060 -16.270 26.854 1.00 48.38 190 ARG A N 1
ATOM 1375 C CA . ARG A 1 190 ? 2.940 -17.259 27.947 1.00 48.38 190 ARG A CA 1
ATOM 1376 C C . ARG A 1 190 ? 1.708 -17.119 28.858 1.00 48.38 190 ARG A C 1
ATOM 1378 O O . ARG A 1 190 ? 1.476 -18.010 29.664 1.00 48.38 190 ARG A O 1
ATOM 1385 N N . ARG A 1 191 ? 0.919 -16.036 28.784 1.00 52.28 191 ARG A N 1
ATOM 1386 C CA . ARG A 1 191 ? -0.377 -15.953 29.499 1.00 52.28 191 ARG A CA 1
ATOM 1387 C C . ARG A 1 191 ? -1.508 -16.718 28.804 1.00 52.28 191 ARG A C 1
ATOM 1389 O O . ARG A 1 191 ? -2.628 -16.725 29.314 1.00 52.28 191 ARG A O 1
ATOM 1396 N N . LEU A 1 192 ? -1.241 -17.349 27.664 1.00 52.38 192 LEU A N 1
ATOM 1397 C CA . LEU A 1 192 ? -2.172 -18.281 27.044 1.00 52.38 192 LEU A CA 1
ATOM 1398 C C . LEU A 1 192 ? -1.900 -19.684 27.607 1.00 52.38 192 LEU A C 1
ATOM 1400 O O . LEU A 1 192 ? -0.776 -20.163 27.473 1.00 52.38 192 LEU A O 1
ATOM 1404 N N . PRO A 1 193 ? -2.879 -20.307 28.290 1.00 46.72 193 PRO A N 1
ATOM 1405 C CA . PRO A 1 193 ? -2.736 -21.647 28.835 1.00 46.72 193 PRO A CA 1
ATOM 1406 C C . PRO A 1 193 ? -2.504 -22.622 27.681 1.00 46.72 193 PRO A C 1
ATOM 1408 O O . PRO A 1 193 ? -3.274 -22.618 26.725 1.00 46.72 193 PRO A O 1
ATOM 1411 N N . ASP A 1 194 ? -1.418 -23.384 27.784 1.00 54.94 194 ASP A N 1
ATOM 1412 C CA . ASP A 1 194 ? -1.083 -24.595 27.033 1.00 54.94 194 ASP A CA 1
ATOM 1413 C C . ASP A 1 194 ? -1.555 -24.630 25.568 1.00 54.94 194 ASP A C 1
ATOM 1415 O O . ASP A 1 194 ? -2.418 -25.414 25.183 1.00 54.94 194 ASP A O 1
ATOM 1419 N N . GLY A 1 195 ? -0.944 -23.788 24.731 1.00 66.19 195 GLY A N 1
ATOM 1420 C CA . GLY A 1 195 ? -1.055 -23.877 23.273 1.00 66.19 195 GLY A CA 1
ATOM 1421 C C . GLY A 1 195 ? -1.737 -22.690 22.598 1.00 66.19 195 GLY A C 1
ATOM 1422 O O . GLY A 1 195 ? -2.177 -21.725 23.228 1.00 66.19 195 GLY A O 1
ATOM 1423 N N . ARG A 1 196 ? -1.770 -22.742 21.262 1.00 76.12 196 ARG A N 1
ATOM 1424 C CA . ARG A 1 196 ? -2.547 -21.794 20.457 1.00 76.12 196 ARG A CA 1
ATOM 1425 C C . ARG A 1 196 ? -4.029 -22.111 20.639 1.00 76.12 196 ARG A C 1
ATOM 1427 O O . ARG A 1 196 ? -4.409 -23.275 20.712 1.00 76.12 196 ARG A O 1
ATOM 1434 N N . ARG A 1 197 ? -4.857 -21.074 20.738 1.00 84.88 197 ARG A N 1
ATOM 1435 C CA . ARG A 1 197 ? -6.321 -21.206 20.780 1.00 84.88 197 ARG A CA 1
ATOM 1436 C C . ARG A 1 197 ? -6.896 -21.044 19.380 1.00 84.88 197 ARG A C 1
ATOM 1438 O O . ARG A 1 197 ? -6.319 -20.317 18.577 1.00 84.88 197 ARG A O 1
ATOM 1445 N N . ASP A 1 198 ? -8.064 -21.619 19.121 1.00 88.00 198 ASP A N 1
ATOM 1446 C CA . ASP A 1 198 ? -8.778 -21.389 17.863 1.00 88.00 198 ASP A CA 1
ATOM 1447 C C . ASP A 1 198 ? -8.983 -19.887 17.588 1.00 88.00 198 ASP A C 1
ATOM 1449 O O . ASP A 1 198 ? -9.231 -19.089 18.499 1.00 88.00 198 ASP A O 1
ATOM 1453 N N . TYR A 1 199 ? -8.913 -19.495 16.312 1.00 88.31 199 TYR A N 1
ATOM 1454 C CA . TYR A 1 199 ? -9.251 -18.132 15.899 1.00 88.31 199 TYR A CA 1
ATOM 1455 C C . TYR A 1 199 ? -10.720 -17.825 16.228 1.00 88.31 199 TYR A C 1
ATOM 1457 O O . TYR A 1 199 ? -11.571 -18.612 15.810 1.00 88.31 199 TYR A O 1
ATOM 1465 N N . PRO A 1 200 ? -11.056 -16.702 16.889 1.00 91.81 200 PRO A N 1
ATOM 1466 C CA . PRO A 1 200 ? -12.431 -16.383 17.269 1.00 91.81 200 PRO A CA 1
ATOM 1467 C C . PRO A 1 200 ? -13.315 -16.095 16.046 1.00 91.81 200 PRO A C 1
ATOM 1469 O O . PRO A 1 200 ? -12.964 -15.275 15.197 1.00 91.81 200 PRO A O 1
ATOM 1472 N N . LEU A 1 201 ? -14.467 -16.762 15.958 1.00 89.75 201 LEU A N 1
ATOM 1473 C CA . LEU A 1 201 ? -15.421 -16.651 14.847 1.00 89.75 201 LEU A CA 1
ATOM 1474 C C . LEU A 1 201 ? -16.796 -16.127 15.280 1.00 89.75 201 LEU A C 1
ATOM 1476 O O . LEU A 1 201 ? -17.499 -15.536 14.456 1.00 89.75 201 LEU A O 1
ATOM 1480 N N . THR A 1 202 ? -17.184 -16.336 16.541 1.00 90.75 202 THR A N 1
ATOM 1481 C CA . THR A 1 202 ? -18.439 -15.814 17.112 1.00 90.75 202 THR A CA 1
ATOM 1482 C C . THR A 1 202 ? -18.184 -14.591 17.986 1.00 90.75 202 THR A C 1
ATOM 1484 O O . THR A 1 202 ? -17.070 -14.377 18.455 1.00 90.75 202 THR A O 1
ATOM 1487 N N . TRP A 1 203 ? -19.218 -13.790 18.250 1.00 92.12 203 TRP A N 1
ATOM 1488 C CA . TRP A 1 203 ? -19.084 -12.602 19.096 1.00 92.12 203 TRP A CA 1
ATOM 1489 C C . TRP A 1 203 ? -18.558 -12.927 20.503 1.00 92.12 203 TRP A C 1
ATOM 1491 O O . TRP A 1 203 ? -17.714 -12.208 21.036 1.00 92.12 203 TRP A O 1
ATOM 1501 N N . GLU A 1 204 ? -19.026 -14.023 21.096 1.00 92.69 204 GLU A N 1
ATOM 1502 C CA . GLU A 1 204 ? -18.604 -14.489 22.417 1.00 92.69 204 GLU A CA 1
ATOM 1503 C C . GLU A 1 204 ? -17.121 -14.878 22.418 1.00 92.69 204 GLU A C 1
ATOM 1505 O O . GLU A 1 204 ? -16.384 -14.511 23.334 1.00 92.69 204 GLU A O 1
ATOM 1510 N N . GLU A 1 205 ? -16.663 -15.562 21.365 1.00 93.94 205 GLU A N 1
ATOM 1511 C CA . GLU A 1 205 ? -15.250 -15.905 21.190 1.00 93.94 205 GLU A CA 1
ATOM 1512 C C . GLU A 1 205 ? -14.391 -14.655 20.967 1.00 93.94 205 GLU A C 1
ATOM 1514 O O . GLU A 1 205 ? -13.325 -14.528 21.567 1.00 93.94 205 GLU A O 1
ATOM 1519 N N . GLU A 1 206 ? -14.855 -13.703 20.149 1.00 93.81 206 GLU A N 1
ATOM 1520 C CA . GLU A 1 206 ? -14.175 -12.422 19.917 1.00 93.81 206 GLU A CA 1
ATOM 1521 C C . GLU A 1 206 ? -14.051 -11.625 21.234 1.00 93.81 206 GLU A C 1
ATOM 1523 O O . GLU A 1 206 ? -12.994 -11.059 21.527 1.00 93.81 206 GLU A O 1
ATOM 1528 N N . ALA A 1 207 ? -15.095 -11.629 22.070 1.00 94.38 207 ALA A N 1
ATOM 1529 C CA . ALA A 1 207 ? -15.106 -10.973 23.377 1.00 94.38 207 ALA A CA 1
ATOM 1530 C C . ALA A 1 207 ? -14.209 -11.664 24.421 1.00 94.38 207 ALA A C 1
ATOM 1532 O O . ALA A 1 207 ? -13.701 -10.994 25.325 1.00 94.38 207 ALA A O 1
ATOM 1533 N N . ALA A 1 208 ? -13.983 -12.974 24.287 1.00 92.88 208 ALA A N 1
ATOM 1534 C CA . ALA A 1 208 ? -13.078 -13.764 25.126 1.00 92.88 208 ALA A CA 1
ATOM 1535 C C . ALA A 1 208 ? -11.632 -13.832 24.587 1.00 92.88 208 ALA A C 1
ATOM 1537 O O . ALA A 1 208 ? -10.732 -14.335 25.270 1.00 92.88 208 ALA A O 1
ATOM 1538 N N . ALA A 1 209 ? -11.392 -13.337 23.370 1.00 92.06 209 ALA A N 1
ATOM 1539 C CA . ALA A 1 209 ? -10.081 -13.345 22.734 1.00 92.06 209 ALA A CA 1
ATOM 1540 C C . ALA A 1 209 ? -9.061 -12.478 23.501 1.00 92.06 209 ALA A C 1
ATOM 1542 O O . ALA A 1 209 ? -9.441 -11.600 24.276 1.00 92.06 209 ALA A O 1
ATO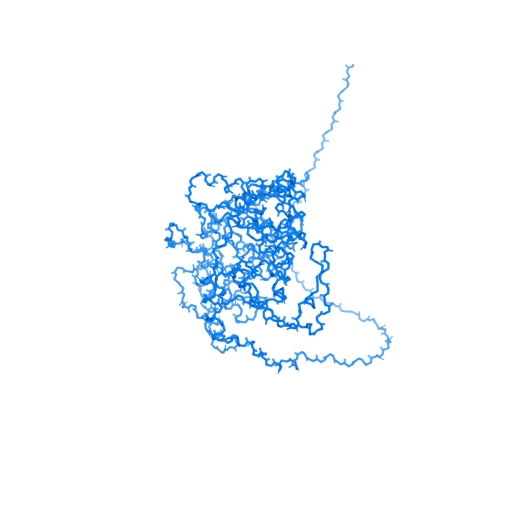M 1543 N N . PRO A 1 210 ? -7.748 -12.662 23.284 1.00 91.19 210 PRO A N 1
ATOM 1544 C CA . PRO A 1 210 ? -6.724 -11.865 23.954 1.00 91.19 210 PRO A CA 1
ATOM 1545 C C . PRO A 1 210 ? -6.902 -10.364 23.715 1.00 91.19 210 PRO A C 1
ATOM 1547 O O . PRO A 1 210 ? -7.129 -9.926 22.586 1.00 91.19 210 PRO A O 1
ATOM 1550 N N . TRP A 1 211 ? -6.732 -9.556 24.765 1.00 92.12 211 TRP A N 1
ATOM 1551 C CA . TRP A 1 211 ? -6.936 -8.107 24.680 1.00 92.12 211 TRP A CA 1
ATOM 1552 C C . TRP A 1 211 ? -6.145 -7.418 23.543 1.00 92.12 211 TRP A C 1
ATOM 1554 O O . TRP A 1 211 ? -6.734 -6.549 22.900 1.00 92.12 211 TRP A O 1
ATOM 1564 N N . PRO A 1 212 ? -4.886 -7.791 23.195 1.00 91.69 212 PRO A N 1
ATOM 1565 C CA . PRO A 1 212 ? -4.182 -7.135 22.094 1.00 91.69 212 PRO A CA 1
ATOM 1566 C C . PRO A 1 212 ? -4.809 -7.455 20.738 1.00 91.69 212 PRO A C 1
ATOM 1568 O O . PRO A 1 212 ? -4.867 -6.580 19.878 1.00 91.69 212 PRO A O 1
ATOM 1571 N N . TRP A 1 213 ? -5.332 -8.676 20.556 1.00 92.56 213 TRP A N 1
ATOM 1572 C CA . TRP A 1 213 ? -6.101 -9.030 19.362 1.00 92.56 213 TRP A CA 1
ATOM 1573 C C . TRP A 1 213 ? -7.351 -8.156 19.271 1.00 92.56 213 TRP A C 1
ATOM 1575 O O . TRP A 1 213 ? -7.611 -7.563 18.226 1.00 92.56 213 TRP A O 1
ATOM 1585 N N . GLN A 1 214 ? -8.077 -8.002 20.382 1.00 95.50 214 GLN A N 1
ATOM 1586 C CA . GLN A 1 214 ? -9.279 -7.176 20.421 1.00 95.50 214 GLN A CA 1
ATOM 1587 C C . GLN A 1 214 ? -8.976 -5.711 20.073 1.00 95.50 214 GLN A C 1
ATOM 1589 O O . GLN A 1 214 ? -9.689 -5.115 19.269 1.00 95.50 214 GLN A O 1
ATOM 1594 N N . VAL A 1 215 ? -7.908 -5.134 20.639 1.00 95.44 215 VAL A N 1
ATOM 1595 C CA . VAL A 1 215 ? -7.470 -3.765 20.321 1.00 95.44 215 VAL A CA 1
ATOM 1596 C C . VAL A 1 215 ? -7.062 -3.652 18.859 1.00 95.44 215 VAL A C 1
ATOM 1598 O O . VAL A 1 215 ? -7.523 -2.746 18.173 1.00 95.44 215 VAL A O 1
ATOM 1601 N N . HIS A 1 216 ? -6.261 -4.587 18.350 1.00 93.69 216 HIS A N 1
ATOM 1602 C CA . HIS A 1 216 ? -5.829 -4.585 16.957 1.00 93.69 216 HIS A CA 1
ATOM 1603 C C . HIS A 1 216 ? -7.016 -4.624 15.990 1.00 93.69 216 HIS A C 1
ATOM 1605 O O . HIS A 1 216 ? -7.099 -3.780 15.099 1.00 93.69 216 HIS A O 1
ATOM 1611 N N . ARG A 1 217 ? -7.982 -5.527 16.204 1.00 93.19 217 ARG A N 1
ATOM 1612 C CA . ARG A 1 217 ? -9.216 -5.581 15.406 1.00 93.19 217 ARG A CA 1
ATOM 1613 C C . ARG A 1 217 ? -9.969 -4.263 15.427 1.00 93.19 217 ARG A C 1
ATOM 1615 O O . ARG A 1 217 ? -10.358 -3.773 14.371 1.00 93.19 217 ARG A O 1
ATOM 1622 N N . THR A 1 218 ? -10.157 -3.690 16.612 1.00 95.69 218 THR A N 1
ATOM 1623 C CA . THR A 1 218 ? -10.911 -2.447 16.742 1.00 95.69 218 THR A CA 1
ATOM 1624 C C . THR A 1 218 ? -10.202 -1.268 16.074 1.00 95.69 218 THR A C 1
ATOM 1626 O O . THR A 1 218 ? -10.853 -0.463 15.412 1.00 95.69 218 THR A O 1
ATOM 1629 N N . LEU A 1 219 ? -8.879 -1.156 16.209 1.00 95.56 219 LEU A N 1
ATOM 1630 C CA . LEU A 1 219 ? -8.120 -0.072 15.584 1.00 95.56 219 LEU A CA 1
ATOM 1631 C C . LEU A 1 219 ? -8.060 -0.213 14.055 1.00 95.56 219 LEU A C 1
ATOM 1633 O O . LEU A 1 219 ? -8.163 0.797 13.365 1.00 95.56 219 LEU A O 1
ATOM 1637 N N . GLU A 1 220 ? -7.948 -1.432 13.515 1.00 91.88 220 GLU A N 1
ATOM 1638 C CA . GLU A 1 220 ? -8.041 -1.677 12.064 1.00 91.88 220 GLU A CA 1
ATOM 1639 C C . GLU A 1 220 ? -9.430 -1.319 11.529 1.00 91.88 220 GLU A C 1
ATOM 1641 O O . GLU A 1 220 ? -9.564 -0.671 10.491 1.00 91.88 220 GLU A O 1
ATOM 1646 N N . GLU A 1 221 ? -10.492 -1.697 12.240 1.00 91.94 221 GLU A N 1
ATOM 1647 C CA . GLU A 1 221 ? -11.846 -1.316 11.850 1.00 91.94 221 GLU A CA 1
ATOM 1648 C C . GLU A 1 221 ? -12.022 0.203 11.880 1.00 91.94 221 GLU A C 1
ATOM 1650 O O . GLU A 1 221 ? -12.478 0.766 10.887 1.00 91.94 221 GLU A O 1
ATOM 1655 N N . LEU A 1 222 ? -11.590 0.874 12.956 1.00 94.12 222 LEU A N 1
ATOM 1656 C CA . LEU A 1 222 ? -11.612 2.332 13.040 1.00 94.12 222 LEU A CA 1
ATOM 1657 C C . LEU A 1 222 ? -10.872 2.933 11.845 1.00 94.12 222 LEU A C 1
ATOM 1659 O O . LEU A 1 222 ? -11.498 3.618 11.042 1.00 94.12 222 LEU A O 1
ATOM 1663 N N . PHE A 1 223 ? -9.590 2.606 11.669 1.00 91.12 223 PHE A N 1
ATOM 1664 C CA . PHE A 1 223 ? -8.748 3.122 10.588 1.00 91.12 223 PHE A CA 1
ATOM 1665 C C . PHE A 1 223 ? -9.382 2.913 9.215 1.00 91.12 223 PHE A C 1
ATOM 1667 O O . PHE A 1 223 ? -9.531 3.851 8.435 1.00 91.12 223 PHE A O 1
ATOM 1674 N N . THR A 1 224 ? -9.841 1.695 8.935 1.00 87.56 224 THR A N 1
ATOM 1675 C CA . THR A 1 224 ? -10.445 1.383 7.643 1.00 87.56 224 THR A CA 1
ATOM 1676 C C . THR A 1 224 ? -11.816 2.039 7.454 1.00 87.56 224 THR A C 1
ATOM 1678 O O . THR A 1 224 ? -12.238 2.238 6.309 1.00 87.56 224 THR A O 1
ATOM 1681 N N . SER A 1 225 ? -12.528 2.355 8.537 1.00 88.88 225 SER A N 1
ATOM 1682 C CA . SER A 1 225 ? -13.820 3.039 8.511 1.00 88.88 225 SER A CA 1
ATOM 1683 C C . SER A 1 225 ? -13.690 4.549 8.306 1.00 88.88 225 SER A C 1
ATOM 1685 O O . SER A 1 225 ? -14.628 5.137 7.767 1.00 88.88 225 SER A O 1
ATOM 1687 N N . LEU A 1 226 ? -12.554 5.155 8.681 1.00 88.00 226 LEU A N 1
ATOM 1688 C CA . LEU A 1 226 ? -12.256 6.576 8.448 1.00 88.00 226 LEU A CA 1
ATOM 1689 C C . LEU A 1 226 ? -12.140 6.902 6.955 1.00 88.00 226 LEU A C 1
ATOM 1691 O O . LEU A 1 226 ? -12.354 8.042 6.549 1.00 88.00 226 LEU A O 1
ATOM 1695 N N . PHE A 1 227 ? -11.847 5.900 6.123 1.00 83.12 227 PHE A N 1
ATOM 1696 C CA . PHE A 1 227 ? -11.769 6.094 4.684 1.00 83.12 227 PHE A CA 1
ATOM 1697 C C . PHE A 1 227 ? -13.140 6.423 4.073 1.00 83.12 227 PHE A C 1
ATOM 1699 O O . PHE A 1 227 ? -14.129 5.734 4.355 1.00 83.12 227 PHE A O 1
ATOM 1706 N N . PRO A 1 228 ? -13.219 7.411 3.167 1.00 76.38 228 PRO A N 1
ATOM 1707 C CA . PRO A 1 228 ? -14.413 7.622 2.355 1.00 76.38 228 PRO A CA 1
ATOM 1708 C C . PRO A 1 228 ? -14.632 6.395 1.447 1.00 76.38 228 PRO A C 1
ATOM 1710 O O . PRO A 1 228 ? -13.762 6.059 0.647 1.00 76.38 228 PRO A O 1
ATOM 1713 N N . ARG A 1 229 ? -15.760 5.680 1.595 1.00 67.50 229 ARG A N 1
ATOM 1714 C CA . ARG A 1 229 ? -16.012 4.372 0.933 1.00 67.50 229 ARG A CA 1
ATOM 1715 C C . ARG A 1 229 ? -17.150 4.335 -0.096 1.00 67.50 229 ARG A C 1
ATOM 1717 O O . ARG A 1 229 ? -17.407 3.274 -0.653 1.00 67.50 229 ARG A O 1
ATOM 1724 N N . SER A 1 230 ? -17.867 5.427 -0.334 1.00 59.00 230 SER A N 1
ATOM 1725 C CA . SER A 1 230 ? -19.043 5.402 -1.220 1.00 59.00 230 SER A CA 1
ATOM 1726 C C . SER A 1 230 ? -18.657 5.504 -2.715 1.00 59.00 230 SER A C 1
ATOM 1728 O O . SER A 1 230 ? -17.479 5.480 -3.090 1.00 59.00 230 SER A O 1
ATOM 1730 N N . THR A 1 231 ? -19.645 5.636 -3.590 1.00 56.50 231 THR A N 1
ATOM 1731 C CA . THR A 1 231 ? -19.475 5.969 -5.005 1.00 56.50 231 THR A CA 1
ATOM 1732 C C . THR A 1 231 ? -20.368 7.170 -5.328 1.00 56.50 231 THR A C 1
ATOM 1734 O O . THR A 1 231 ? -21.574 7.003 -5.483 1.00 56.50 231 THR A O 1
ATOM 1737 N N . GLY A 1 232 ? -19.814 8.387 -5.400 1.00 65.50 232 GLY A N 1
ATOM 1738 C CA . GLY A 1 232 ? -20.590 9.597 -5.715 1.00 65.50 232 GLY A CA 1
ATOM 1739 C C . GLY A 1 232 ? -19.764 10.890 -5.792 1.00 65.50 232 GLY A C 1
ATOM 1740 O O . GLY A 1 232 ? -18.617 10.936 -5.355 1.00 65.50 232 GLY A O 1
ATOM 1741 N N . SER A 1 233 ? -20.343 11.961 -6.346 1.00 63.69 233 SER A N 1
ATOM 1742 C CA . SER A 1 233 ? -19.673 13.263 -6.530 1.00 63.69 233 SER A CA 1
ATOM 1743 C C . SER A 1 233 ? -19.375 13.992 -5.214 1.00 63.69 233 SER A C 1
ATOM 1745 O O . SER A 1 233 ? -18.293 14.558 -5.064 1.00 63.69 233 SER A O 1
ATOM 1747 N N . SER A 1 234 ? -20.281 13.924 -4.233 1.00 67.12 234 SER A N 1
ATOM 1748 C CA . SER A 1 234 ? -20.102 14.496 -2.885 1.00 67.12 234 SER A CA 1
ATOM 1749 C C . SER A 1 234 ? -18.907 13.903 -2.131 1.00 67.12 234 SER A C 1
ATOM 1751 O O . SER A 1 234 ? -18.342 14.534 -1.241 1.00 67.12 234 SER A O 1
ATOM 1753 N N . GLN A 1 235 ? -18.463 12.712 -2.519 1.00 75.75 235 GLN A N 1
ATOM 1754 C CA . GLN A 1 235 ? -17.348 12.028 -1.888 1.00 75.75 235 GLN A CA 1
ATOM 1755 C C . GLN A 1 235 ? -15.989 12.398 -2.464 1.00 75.75 235 GLN A C 1
ATOM 1757 O O . GLN A 1 235 ? -15.005 12.337 -1.735 1.00 75.75 235 GLN A O 1
ATOM 1762 N N . LEU A 1 236 ? -15.909 12.826 -3.726 1.00 79.38 236 LEU A N 1
ATOM 1763 C CA . LEU A 1 236 ? -14.643 13.320 -4.272 1.00 79.38 236 LEU A CA 1
ATOM 1764 C C . LEU A 1 236 ? -14.121 14.500 -3.440 1.00 79.38 236 LEU A C 1
ATOM 1766 O O . LEU A 1 236 ? -12.915 14.627 -3.251 1.00 79.38 236 LEU A O 1
ATOM 1770 N N . ALA A 1 237 ? -15.023 15.329 -2.901 1.00 83.25 237 ALA A N 1
ATOM 1771 C CA . ALA A 1 237 ? -14.675 16.392 -1.962 1.00 83.25 237 ALA A CA 1
ATOM 1772 C C . ALA A 1 237 ? -14.136 15.836 -0.630 1.00 83.25 237 ALA A C 1
ATOM 1774 O O . ALA A 1 237 ? -13.092 16.285 -0.168 1.00 83.25 237 ALA A O 1
ATOM 1775 N N . ALA A 1 238 ? -14.787 14.821 -0.052 1.00 83.00 238 ALA A N 1
ATOM 1776 C CA . ALA A 1 238 ? -14.334 14.177 1.184 1.00 83.00 238 ALA A CA 1
ATOM 1777 C C . ALA A 1 238 ? -12.980 13.456 1.022 1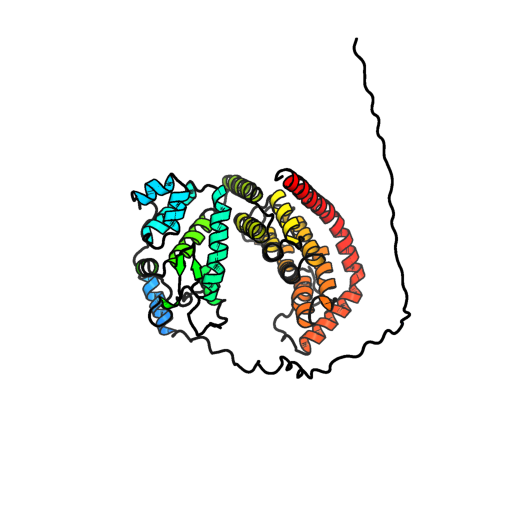.00 83.00 238 ALA A C 1
ATOM 1779 O O . ALA A 1 238 ? -12.116 13.570 1.887 1.00 83.00 238 ALA A O 1
ATOM 1780 N N . GLU A 1 239 ? -12.756 12.758 -0.096 1.00 86.56 239 GLU A N 1
ATOM 1781 C CA . GLU A 1 239 ? -11.466 12.132 -0.422 1.00 86.56 239 GLU A CA 1
ATOM 1782 C C . GLU A 1 239 ? -10.360 13.172 -0.602 1.00 86.56 239 GLU A C 1
ATOM 1784 O O . GLU A 1 239 ? -9.245 12.967 -0.128 1.00 86.56 239 GLU A O 1
ATOM 1789 N N . ARG A 1 240 ? -10.659 14.311 -1.238 1.00 87.19 240 ARG A N 1
ATOM 1790 C CA . ARG A 1 240 ? -9.703 15.420 -1.359 1.00 87.19 240 ARG A CA 1
ATOM 1791 C C . ARG A 1 240 ? -9.372 16.034 -0.003 1.00 87.19 240 ARG A C 1
ATOM 1793 O O . ARG A 1 240 ? -8.191 16.161 0.291 1.00 87.19 240 ARG A O 1
ATOM 1800 N N . ALA A 1 241 ? -10.372 16.322 0.829 1.00 85.06 241 ALA A N 1
ATOM 1801 C CA . ALA A 1 241 ? -10.161 16.840 2.180 1.00 85.06 241 ALA A CA 1
ATOM 1802 C C . ALA A 1 241 ? -9.338 15.866 3.045 1.00 85.06 241 ALA A C 1
ATOM 1804 O O . ALA A 1 241 ? -8.407 16.278 3.733 1.00 85.06 241 ALA A O 1
ATOM 1805 N N . TRP A 1 242 ? -9.612 14.558 2.948 1.00 87.75 242 TRP A N 1
ATOM 1806 C CA . TRP A 1 242 ? -8.805 13.521 3.600 1.00 87.75 242 TRP A CA 1
ATOM 1807 C C . TRP A 1 242 ? -7.345 13.555 3.136 1.00 87.75 242 TRP A C 1
ATOM 1809 O O . TRP A 1 242 ? -6.431 13.507 3.954 1.00 87.75 242 TRP A O 1
ATOM 1819 N N . LEU A 1 243 ? -7.107 13.650 1.827 1.00 90.50 243 LEU A N 1
ATOM 1820 C CA . LEU A 1 243 ? -5.756 13.704 1.264 1.00 90.50 243 LEU A CA 1
ATOM 1821 C C . LEU A 1 243 ? -5.018 15.000 1.614 1.00 90.50 243 LEU A C 1
ATOM 1823 O O . LEU A 1 243 ? -3.806 14.965 1.807 1.00 90.50 243 LEU A O 1
ATOM 1827 N N . GLU A 1 244 ? -5.725 16.125 1.701 1.00 88.25 244 GLU A N 1
ATOM 1828 C CA . GLU A 1 244 ? -5.173 17.396 2.177 1.00 88.25 244 GLU A CA 1
ATOM 1829 C C . GLU A 1 244 ? -4.722 17.283 3.633 1.00 88.25 244 GLU A C 1
ATOM 1831 O O . GLU A 1 244 ? -3.596 17.662 3.940 1.00 88.25 244 GLU A O 1
ATOM 1836 N N . ALA A 1 245 ? -5.528 16.665 4.498 1.00 85.94 245 ALA A N 1
ATOM 1837 C CA . ALA A 1 245 ? -5.133 16.384 5.874 1.00 85.94 245 ALA A CA 1
ATOM 1838 C C . ALA A 1 245 ? -3.993 15.355 5.971 1.00 85.94 245 ALA A C 1
ATOM 1840 O O . ALA A 1 245 ? -3.073 15.512 6.765 1.00 85.94 245 ALA A O 1
ATOM 1841 N N . CYS A 1 246 ? -3.979 14.319 5.127 1.00 89.69 246 CYS A N 1
ATOM 1842 C CA . CYS A 1 246 ? -2.839 13.397 5.064 1.00 89.69 246 CYS A CA 1
ATOM 1843 C C . CYS A 1 246 ? -1.543 14.133 4.697 1.00 89.69 246 CYS A C 1
ATOM 1845 O O . CYS A 1 246 ? -0.475 13.790 5.192 1.00 89.69 246 CYS A O 1
ATOM 1847 N N . ALA A 1 247 ? -1.626 15.152 3.839 1.00 90.12 247 ALA A N 1
ATOM 1848 C CA . ALA A 1 247 ? -0.470 15.933 3.421 1.00 90.12 247 ALA A CA 1
ATOM 1849 C C . ALA A 1 247 ? 0.074 16.872 4.515 1.00 90.12 247 ALA A C 1
ATOM 1851 O O . ALA A 1 247 ? 1.182 17.383 4.352 1.00 90.12 247 ALA A O 1
ATOM 1852 N N . THR A 1 248 ? -0.659 17.094 5.614 1.00 86.50 248 THR A N 1
ATOM 1853 C CA . THR A 1 248 ? -0.160 17.836 6.785 1.00 86.50 248 THR A CA 1
ATOM 1854 C C . THR A 1 248 ? 0.522 16.938 7.812 1.00 86.50 248 THR A C 1
ATOM 1856 O O . THR A 1 248 ? 1.075 17.447 8.787 1.00 86.50 248 THR A O 1
ATOM 1859 N N . LEU A 1 249 ? 0.493 15.614 7.624 1.00 86.50 249 LEU A N 1
ATOM 1860 C CA . LEU A 1 249 ? 1.163 14.687 8.526 1.00 86.50 249 LEU A CA 1
ATOM 1861 C C . LEU A 1 249 ? 2.686 14.895 8.482 1.00 86.50 249 LEU A C 1
ATOM 1863 O O . LEU A 1 249 ? 3.245 15.173 7.414 1.00 86.50 249 LEU A O 1
ATOM 1867 N N . PRO A 1 250 ? 3.382 14.740 9.624 1.00 87.38 250 PRO A N 1
ATOM 1868 C CA . PRO A 1 250 ? 4.835 14.740 9.622 1.00 87.38 250 PRO A CA 1
ATOM 1869 C C . PRO A 1 250 ? 5.347 13.599 8.738 1.00 87.38 250 PRO A C 1
ATOM 1871 O O . PRO A 1 250 ? 4.705 12.561 8.605 1.00 87.38 250 PRO A O 1
ATOM 1874 N N . TRP A 1 251 ? 6.522 13.793 8.145 1.00 91.62 251 TRP A N 1
ATOM 1875 C CA . TRP A 1 251 ? 7.215 12.766 7.356 1.00 91.62 251 TRP A CA 1
ATOM 1876 C C . TRP A 1 251 ? 8.742 12.885 7.473 1.00 91.62 251 TRP A C 1
ATOM 1878 O O . TRP A 1 251 ? 9.483 12.423 6.615 1.00 91.62 251 TRP A O 1
ATOM 1888 N N . ALA A 1 252 ? 9.227 13.525 8.544 1.00 90.88 252 ALA A N 1
ATOM 1889 C CA . ALA A 1 252 ? 10.657 13.744 8.767 1.00 90.88 252 ALA A CA 1
ATOM 1890 C C . ALA A 1 252 ? 11.425 12.439 9.049 1.00 90.88 252 ALA A C 1
ATOM 1892 O O . ALA A 1 252 ? 12.614 12.345 8.747 1.00 90.88 252 ALA A O 1
ATOM 1893 N N . SER A 1 253 ? 10.751 11.438 9.620 1.00 91.81 253 SER A N 1
ATOM 1894 C CA . SER A 1 253 ? 11.283 10.095 9.862 1.00 91.81 253 SER A CA 1
ATOM 1895 C C . SER A 1 253 ? 10.677 9.074 8.891 1.00 91.81 253 SER A C 1
ATOM 1897 O O . SER A 1 253 ? 9.607 9.303 8.331 1.00 91.81 253 SER A O 1
ATOM 1899 N N . ASP A 1 254 ? 11.336 7.926 8.706 1.00 92.75 254 ASP A N 1
ATOM 1900 C CA . ASP A 1 254 ? 10.815 6.829 7.868 1.00 92.75 254 ASP A CA 1
ATOM 1901 C C . ASP A 1 254 ? 9.472 6.276 8.388 1.00 92.75 254 ASP A C 1
ATOM 1903 O O . ASP A 1 254 ? 8.585 5.935 7.603 1.00 92.75 254 ASP A O 1
ATOM 1907 N N . ASP A 1 255 ? 9.281 6.235 9.711 1.00 86.88 255 ASP A N 1
ATOM 1908 C CA . ASP A 1 255 ? 8.014 5.812 10.319 1.00 86.88 255 ASP A CA 1
ATOM 1909 C C . ASP A 1 255 ? 6.898 6.831 10.049 1.00 86.88 255 ASP A C 1
ATOM 1911 O O . ASP A 1 255 ? 5.802 6.447 9.641 1.00 86.88 255 ASP A O 1
ATOM 1915 N N . ASP A 1 256 ? 7.178 8.128 10.203 1.00 89.31 256 ASP A N 1
ATOM 1916 C CA . ASP A 1 256 ? 6.218 9.193 9.892 1.00 89.31 256 ASP A CA 1
ATOM 1917 C C . ASP A 1 256 ? 5.860 9.218 8.398 1.00 89.31 256 ASP A C 1
ATOM 1919 O O . ASP A 1 256 ? 4.687 9.293 8.029 1.00 89.31 256 ASP A O 1
ATOM 1923 N N . ALA A 1 257 ? 6.857 9.058 7.522 1.00 93.19 257 ALA A N 1
ATOM 1924 C CA . ALA A 1 257 ? 6.641 8.931 6.086 1.00 93.19 257 ALA A CA 1
ATOM 1925 C C . ALA A 1 257 ? 5.793 7.693 5.745 1.00 93.19 257 ALA A C 1
ATOM 1927 O O . ALA A 1 257 ? 4.890 7.774 4.911 1.00 93.19 257 ALA A O 1
ATOM 1928 N N . SER A 1 258 ? 6.028 6.560 6.413 1.00 90.94 258 SER A N 1
ATOM 1929 C CA . SER A 1 258 ? 5.232 5.339 6.231 1.00 90.94 258 SER A CA 1
ATOM 1930 C C . SER A 1 258 ? 3.773 5.560 6.631 1.00 90.94 258 SER A C 1
ATOM 1932 O O . SER A 1 258 ? 2.870 5.159 5.900 1.00 90.94 258 SER A O 1
ATOM 1934 N N . ILE A 1 259 ? 3.538 6.260 7.743 1.00 87.69 259 ILE A N 1
ATOM 1935 C CA . ILE A 1 259 ? 2.198 6.629 8.214 1.00 87.69 259 ILE A CA 1
ATOM 1936 C C . ILE A 1 259 ? 1.474 7.500 7.191 1.00 87.69 259 ILE A C 1
ATOM 1938 O O . ILE A 1 259 ? 0.319 7.228 6.864 1.00 87.69 259 ILE A O 1
ATOM 1942 N N . LEU A 1 260 ? 2.150 8.521 6.659 1.00 92.31 260 LEU A N 1
ATOM 1943 C CA . LEU A 1 260 ? 1.592 9.391 5.627 1.00 92.31 260 LEU A CA 1
ATOM 1944 C C . LEU A 1 260 ? 1.184 8.586 4.390 1.00 92.31 260 LEU A C 1
ATOM 1946 O O . LEU A 1 260 ? 0.071 8.742 3.874 1.00 92.31 260 LEU A O 1
ATOM 1950 N N . VAL A 1 261 ? 2.065 7.696 3.924 1.00 93.25 261 VAL A N 1
ATOM 1951 C CA . VAL A 1 261 ? 1.787 6.826 2.777 1.00 93.25 261 VAL A CA 1
ATOM 1952 C C . VAL A 1 261 ? 0.572 5.947 3.071 1.00 93.25 261 VAL A C 1
ATOM 1954 O O . VAL A 1 261 ? -0.390 5.998 2.308 1.00 93.25 261 VAL A O 1
ATOM 1957 N N . GLU A 1 262 ? 0.543 5.230 4.194 1.00 89.12 262 GLU A N 1
ATOM 1958 C CA . GLU A 1 262 ? -0.583 4.365 4.572 1.00 89.12 262 GLU A CA 1
ATOM 1959 C C . GLU A 1 262 ? -1.915 5.114 4.686 1.00 89.12 262 GLU A C 1
ATOM 1961 O O . GLU A 1 262 ? -2.917 4.687 4.110 1.00 89.12 262 GLU A O 1
ATOM 1966 N N . ALA A 1 263 ? -1.932 6.256 5.372 1.00 88.94 263 ALA A N 1
ATOM 1967 C CA . ALA A 1 263 ? -3.120 7.090 5.516 1.00 88.94 263 ALA A CA 1
ATOM 1968 C C . ALA A 1 263 ? -3.662 7.548 4.152 1.00 88.94 263 ALA A C 1
ATOM 1970 O O . ALA A 1 263 ? -4.863 7.466 3.867 1.00 88.94 263 ALA A O 1
ATOM 1971 N N . SER A 1 264 ? -2.765 7.981 3.266 1.00 91.75 264 SER A N 1
ATOM 1972 C CA . SER A 1 264 ? -3.139 8.461 1.936 1.00 91.75 264 SER A CA 1
ATOM 1973 C C . SER A 1 264 ? -3.573 7.345 0.973 1.00 91.75 264 SER A C 1
ATOM 1975 O O . SER A 1 264 ? -4.275 7.628 -0.004 1.00 91.75 264 SER A O 1
ATOM 1977 N N . LEU A 1 265 ? -3.237 6.073 1.240 1.00 88.56 265 LEU A N 1
ATOM 1978 C CA . LEU A 1 265 ? -3.698 4.924 0.444 1.00 88.56 265 LEU A CA 1
ATOM 1979 C C . LEU A 1 265 ? -5.208 4.690 0.537 1.00 88.56 265 LEU A C 1
ATOM 1981 O O . LEU A 1 265 ? -5.797 4.159 -0.407 1.00 88.56 265 LEU A O 1
ATOM 1985 N N . GLY A 1 266 ? -5.836 5.131 1.627 1.00 81.31 266 GLY A N 1
ATOM 1986 C CA . GLY A 1 266 ? -7.273 5.010 1.858 1.00 81.31 266 GLY A CA 1
ATOM 1987 C C . GLY A 1 266 ? -8.154 5.555 0.738 1.00 81.31 266 GLY A C 1
ATOM 1988 O O . GLY A 1 266 ? -9.116 4.907 0.327 1.00 81.31 266 GLY A O 1
ATOM 1989 N N . ALA A 1 267 ? -7.792 6.718 0.192 1.00 85.06 267 ALA A N 1
ATOM 1990 C CA . ALA A 1 267 ? -8.498 7.343 -0.924 1.00 85.06 267 ALA A CA 1
ATOM 1991 C C . ALA A 1 267 ? -8.076 6.698 -2.254 1.00 85.06 267 ALA A C 1
ATOM 1993 O O . ALA A 1 267 ? -7.260 7.235 -2.995 1.00 85.06 267 ALA A O 1
ATOM 1994 N N . ARG A 1 268 ? -8.558 5.490 -2.553 1.00 76.50 268 ARG A N 1
ATOM 1995 C CA . ARG A 1 268 ? -8.056 4.702 -3.697 1.00 76.50 268 ARG A CA 1
ATOM 1996 C C . ARG A 1 268 ? -8.298 5.345 -5.067 1.00 76.50 268 ARG A C 1
ATOM 1998 O O . ARG A 1 268 ? -7.472 5.165 -5.953 1.00 76.50 268 ARG A O 1
ATOM 2005 N N . ARG A 1 269 ? -9.410 6.067 -5.242 1.00 77.50 269 ARG A N 1
ATOM 2006 C CA . ARG A 1 269 ? -9.857 6.591 -6.548 1.00 77.50 269 ARG A CA 1
ATOM 2007 C C . ARG A 1 269 ? -9.316 7.971 -6.890 1.00 77.50 269 ARG A C 1
ATOM 2009 O O . ARG A 1 269 ? -9.347 8.369 -8.053 1.00 77.50 269 ARG A O 1
ATOM 2016 N N . VAL A 1 270 ? -8.827 8.700 -5.893 1.00 83.56 270 VAL A N 1
ATOM 2017 C CA . VAL A 1 270 ? -8.289 10.048 -6.054 1.00 83.56 270 VAL A CA 1
ATOM 2018 C C . VAL A 1 270 ? -6.915 10.112 -5.410 1.00 83.56 270 VAL A C 1
ATOM 2020 O O . VAL A 1 270 ? -6.692 9.627 -4.304 1.00 83.56 270 VAL A O 1
ATOM 2023 N N . LYS A 1 271 ? -5.981 10.766 -6.091 1.00 87.19 271 LYS A N 1
ATOM 2024 C CA . LYS A 1 271 ? -4.762 11.283 -5.479 1.00 87.19 271 LYS A CA 1
ATOM 2025 C C . LYS A 1 271 ? -4.647 12.757 -5.830 1.00 87.19 271 LYS A C 1
ATOM 2027 O O . LYS A 1 271 ? -4.980 13.172 -6.937 1.00 87.19 271 LYS A O 1
ATOM 2032 N N . THR A 1 272 ? -4.240 13.578 -4.872 1.00 88.12 272 THR A N 1
ATOM 2033 C CA . THR A 1 272 ? -3.926 14.980 -5.154 1.00 88.12 272 THR A CA 1
ATOM 2034 C C . THR A 1 272 ? -2.493 15.061 -5.662 1.00 88.12 272 THR A C 1
ATOM 2036 O O . THR A 1 272 ? -1.650 14.237 -5.301 1.00 88.12 272 THR A O 1
ATOM 2039 N N . GLN A 1 273 ? -2.187 16.066 -6.485 1.00 86.81 273 GLN A N 1
ATOM 2040 C CA . GLN A 1 273 ? -0.813 16.277 -6.949 1.00 86.81 273 GLN A CA 1
ATOM 2041 C C . GLN A 1 273 ? 0.157 16.467 -5.773 1.00 86.81 273 GLN A C 1
ATOM 2043 O O . GLN A 1 273 ? 1.284 15.988 -5.835 1.00 86.81 273 GLN A O 1
ATOM 2048 N N . LEU A 1 274 ? -0.294 17.105 -4.684 1.00 90.06 274 LEU A N 1
ATOM 2049 C CA . LEU A 1 274 ? 0.493 17.271 -3.462 1.00 90.06 274 LEU A CA 1
ATOM 2050 C C . LEU A 1 274 ? 0.875 15.922 -2.837 1.00 90.06 274 LEU A C 1
ATOM 2052 O O . LEU A 1 274 ? 2.054 15.691 -2.589 1.00 90.06 274 LEU A O 1
ATOM 2056 N N . VAL A 1 275 ? -0.089 15.015 -2.638 1.00 92.69 275 VAL A N 1
ATOM 2057 C CA . VAL A 1 275 ? 0.189 13.676 -2.089 1.00 92.69 275 VAL A CA 1
ATOM 2058 C C . VAL A 1 275 ? 1.106 12.879 -3.011 1.00 92.69 275 VAL A C 1
ATOM 2060 O O . VAL A 1 275 ? 2.032 12.236 -2.530 1.00 92.69 275 VAL A O 1
ATOM 2063 N N . MET A 1 276 ? 0.917 12.964 -4.330 1.00 92.81 276 MET A N 1
ATOM 2064 C CA . MET A 1 276 ? 1.823 12.305 -5.276 1.00 92.81 276 MET A CA 1
ATOM 2065 C C . MET A 1 276 ? 3.233 12.905 -5.252 1.00 92.81 276 MET A C 1
ATOM 2067 O O . MET A 1 276 ? 4.207 12.170 -5.389 1.00 92.81 276 MET A O 1
ATOM 2071 N N . GLY A 1 277 ? 3.358 14.219 -5.046 1.00 94.25 277 GLY A N 1
ATOM 2072 C CA . GLY A 1 277 ? 4.644 14.880 -4.830 1.00 94.25 277 GLY A CA 1
ATOM 2073 C C . GLY A 1 277 ? 5.331 14.362 -3.568 1.00 94.25 277 GLY A C 1
ATOM 2074 O O . GLY A 1 277 ? 6.501 13.992 -3.612 1.00 94.25 277 GLY A O 1
ATOM 2075 N N . LEU A 1 278 ? 4.594 14.253 -2.460 1.00 95.38 278 LEU A N 1
ATOM 2076 C CA . LEU A 1 278 ? 5.109 13.682 -1.212 1.00 95.38 278 LEU A CA 1
ATOM 2077 C C . LEU A 1 278 ? 5.529 12.219 -1.391 1.00 95.38 278 LEU A C 1
ATOM 2079 O O . LEU A 1 278 ? 6.626 11.852 -0.986 1.00 95.38 278 LEU A O 1
ATOM 2083 N N . TRP A 1 279 ? 4.715 11.397 -2.058 1.00 96.38 279 TRP A N 1
ATOM 2084 C CA . TRP A 1 279 ? 5.076 10.015 -2.391 1.00 96.38 279 TRP A CA 1
ATOM 2085 C C . TRP A 1 279 ? 6.348 9.940 -3.230 1.00 96.38 279 TRP A C 1
ATOM 2087 O O . TRP A 1 279 ? 7.210 9.117 -2.937 1.00 96.38 279 TRP A O 1
ATOM 2097 N N . HIS A 1 280 ? 6.493 10.809 -4.235 1.00 96.56 280 HIS A N 1
ATOM 2098 C CA . HIS A 1 280 ? 7.712 10.902 -5.037 1.00 96.56 280 HIS A CA 1
ATOM 2099 C C . HIS A 1 280 ? 8.927 11.192 -4.156 1.00 96.56 280 HIS A C 1
ATOM 2101 O O . HIS A 1 280 ? 9.852 10.381 -4.139 1.00 96.56 280 HIS A O 1
ATOM 2107 N N . ALA A 1 281 ? 8.885 12.263 -3.359 1.00 96.38 281 ALA A N 1
ATOM 2108 C CA . ALA A 1 281 ? 9.972 12.641 -2.456 1.00 96.38 281 ALA A CA 1
ATOM 2109 C C . ALA A 1 281 ? 10.331 11.536 -1.458 1.00 96.38 281 ALA A C 1
ATOM 2111 O O . ALA A 1 281 ? 11.509 11.241 -1.264 1.00 96.38 281 ALA A O 1
ATOM 2112 N N . ILE A 1 282 ? 9.321 10.891 -0.869 1.00 96.81 282 ILE A N 1
ATOM 2113 C CA . ILE A 1 282 ? 9.500 9.763 0.046 1.00 96.81 282 ILE A CA 1
ATOM 2114 C C . ILE A 1 282 ? 10.192 8.599 -0.666 1.00 96.81 282 ILE A C 1
ATOM 2116 O O . ILE A 1 282 ? 11.163 8.046 -0.159 1.00 96.81 282 ILE A O 1
ATOM 2120 N N . SER A 1 283 ? 9.726 8.251 -1.864 1.00 96.69 283 SER A N 1
ATOM 2121 C CA . SER A 1 283 ? 10.176 7.062 -2.589 1.00 96.69 283 SER A CA 1
ATOM 2122 C C . SER A 1 283 ? 11.628 7.117 -3.074 1.00 96.69 283 SER A C 1
ATOM 2124 O O . SER A 1 283 ? 12.271 6.073 -3.202 1.00 96.69 283 SER A O 1
ATOM 2126 N N . VAL A 1 284 ? 12.159 8.321 -3.304 1.00 95.25 284 VAL A N 1
ATOM 2127 C CA . VAL A 1 284 ? 13.543 8.544 -3.758 1.00 95.25 284 VAL A CA 1
ATOM 2128 C C . VAL A 1 284 ? 14.490 8.954 -2.627 1.00 95.25 284 VAL A C 1
ATOM 2130 O O . VAL A 1 284 ? 15.691 9.085 -2.856 1.00 95.25 284 VAL A O 1
ATOM 2133 N N . SER A 1 285 ? 13.973 9.161 -1.412 1.00 95.38 285 SER A N 1
ATOM 2134 C CA . SER A 1 285 ? 14.760 9.564 -0.246 1.00 95.38 285 SER A CA 1
ATOM 2135 C C . SER A 1 285 ? 15.449 8.366 0.407 1.00 95.38 285 SER A C 1
ATOM 2137 O O . SER A 1 285 ? 14.802 7.409 0.834 1.00 95.38 285 SER A O 1
ATOM 2139 N N . ALA A 1 286 ? 16.770 8.451 0.581 1.00 94.81 286 ALA A N 1
ATOM 2140 C CA . ALA A 1 286 ? 17.534 7.460 1.342 1.00 94.81 286 ALA A CA 1
ATOM 2141 C C . ALA A 1 286 ? 17.169 7.441 2.840 1.00 94.81 286 ALA A C 1
ATOM 2143 O O . ALA A 1 286 ? 17.410 6.441 3.512 1.00 94.81 286 ALA A O 1
ATOM 2144 N N . ALA A 1 287 ? 16.570 8.519 3.361 1.00 95.62 287 ALA A N 1
ATOM 2145 C CA . ALA A 1 287 ? 16.136 8.608 4.753 1.00 95.62 287 ALA A CA 1
ATOM 2146 C C . ALA A 1 287 ? 14.824 7.852 5.029 1.00 95.62 287 ALA A C 1
ATOM 2148 O O . ALA A 1 287 ? 14.444 7.717 6.193 1.00 95.62 287 ALA A O 1
ATOM 2149 N N . HIS A 1 288 ? 14.111 7.396 3.989 1.00 96.69 288 HIS A N 1
ATOM 2150 C CA . HIS A 1 288 ? 12.781 6.788 4.117 1.00 96.69 288 HIS A CA 1
ATOM 2151 C C . HIS A 1 288 ? 12.684 5.410 3.428 1.00 96.69 288 HIS A C 1
ATOM 2153 O O . HIS A 1 288 ? 11.829 5.200 2.560 1.00 96.69 288 HIS A O 1
ATOM 2159 N N . PRO A 1 289 ? 13.580 4.453 3.742 1.00 96.25 289 PRO A N 1
ATOM 2160 C CA . PRO A 1 289 ? 13.665 3.200 3.001 1.00 96.25 289 PRO A CA 1
ATOM 2161 C C . PRO A 1 289 ? 12.404 2.329 3.100 1.00 96.25 289 PRO A C 1
ATOM 2163 O O . PRO A 1 289 ? 12.031 1.711 2.097 1.00 96.25 289 PRO A O 1
ATOM 2166 N N . ARG A 1 290 ? 11.726 2.273 4.256 1.00 93.25 290 ARG A N 1
ATOM 2167 C CA . ARG A 1 290 ? 10.490 1.487 4.422 1.00 93.25 290 ARG A CA 1
ATOM 2168 C C . ARG A 1 290 ? 9.316 2.161 3.730 1.00 93.25 290 ARG A C 1
ATOM 2170 O O . ARG A 1 290 ? 8.579 1.495 3.000 1.00 93.25 290 ARG A O 1
ATOM 2177 N N . ALA A 1 291 ? 9.170 3.472 3.896 1.00 95.31 291 ALA A N 1
ATOM 2178 C CA . ALA A 1 291 ? 8.108 4.223 3.242 1.00 95.31 291 ALA A CA 1
ATOM 2179 C C . ALA A 1 291 ? 8.247 4.169 1.710 1.00 95.31 291 ALA A C 1
ATOM 2181 O O . ALA A 1 291 ? 7.252 4.012 1.001 1.00 95.31 291 ALA A O 1
ATOM 2182 N N . ALA A 1 292 ? 9.478 4.183 1.185 1.00 97.50 292 ALA A N 1
ATOM 2183 C CA . ALA A 1 292 ? 9.739 4.001 -0.240 1.00 97.50 292 ALA A CA 1
ATOM 2184 C C . ALA A 1 292 ? 9.231 2.653 -0.772 1.00 97.50 292 ALA A C 1
ATOM 2186 O O . ALA A 1 292 ? 8.642 2.602 -1.855 1.00 97.50 292 ALA A O 1
ATOM 2187 N N . VAL A 1 293 ? 9.383 1.565 -0.008 1.00 96.06 293 VAL A N 1
ATOM 2188 C CA . VAL A 1 293 ? 8.814 0.253 -0.360 1.00 96.06 293 VAL A CA 1
ATOM 2189 C C . VAL A 1 293 ? 7.285 0.310 -0.408 1.00 96.06 293 VAL A C 1
ATOM 2191 O O . VAL A 1 293 ? 6.686 -0.224 -1.343 1.00 96.06 293 VAL A O 1
ATOM 2194 N N . LEU A 1 294 ? 6.643 0.979 0.556 1.00 94.25 294 LEU A N 1
ATOM 2195 C CA . LEU A 1 294 ? 5.183 1.130 0.588 1.00 94.25 294 LEU A CA 1
ATOM 2196 C C . LEU A 1 294 ? 4.654 1.913 -0.619 1.00 94.25 294 LEU A C 1
ATOM 2198 O O . LEU A 1 294 ? 3.693 1.468 -1.255 1.00 94.25 294 LEU A O 1
ATOM 2202 N N . VAL A 1 295 ? 5.303 3.027 -0.978 1.00 96.50 295 VAL A N 1
ATOM 2203 C CA . VAL A 1 295 ? 4.961 3.791 -2.190 1.00 96.50 295 VAL A CA 1
ATOM 2204 C C . VAL A 1 295 ? 5.125 2.912 -3.425 1.00 96.50 295 VAL A C 1
ATOM 2206 O O . VAL A 1 295 ? 4.202 2.805 -4.229 1.00 96.50 295 VAL A O 1
ATOM 2209 N N . SER A 1 296 ? 6.258 2.222 -3.551 1.00 96.62 296 SER A N 1
ATOM 2210 C CA . SER A 1 296 ? 6.583 1.404 -4.728 1.00 96.62 296 SER A CA 1
ATOM 2211 C C . SER A 1 296 ? 5.605 0.250 -4.938 1.00 96.62 296 SER A C 1
ATOM 2213 O O . SER A 1 296 ? 5.242 -0.052 -6.070 1.00 96.62 296 SER A O 1
ATOM 2215 N N . ARG A 1 297 ? 5.119 -0.361 -3.849 1.00 93.44 297 ARG A N 1
ATOM 2216 C CA . ARG A 1 297 ? 4.068 -1.393 -3.889 1.00 93.44 297 ARG A CA 1
ATOM 2217 C C . ARG A 1 297 ? 2.728 -0.863 -4.379 1.00 93.44 297 ARG A C 1
ATOM 2219 O O . ARG A 1 297 ? 1.945 -1.624 -4.930 1.00 93.44 297 ARG A O 1
ATOM 2226 N N . SER A 1 298 ? 2.455 0.413 -4.136 1.00 93.00 298 SER A N 1
ATOM 2227 C CA . SER A 1 298 ? 1.098 0.944 -4.207 1.00 93.00 298 SER A CA 1
ATOM 2228 C C . SER A 1 298 ? 0.876 1.908 -5.363 1.00 93.00 298 SER A C 1
ATOM 2230 O O . SER A 1 298 ? -0.259 2.085 -5.789 1.00 93.00 298 SER A O 1
ATOM 2232 N N . VAL A 1 299 ? 1.929 2.550 -5.874 1.00 94.50 299 VAL A N 1
ATOM 2233 C CA . VAL A 1 299 ? 1.817 3.645 -6.846 1.00 94.50 299 VAL A CA 1
ATOM 2234 C C . VAL A 1 299 ? 1.131 3.211 -8.140 1.00 94.50 299 VAL A C 1
ATOM 2236 O O . VAL A 1 299 ? 0.248 3.914 -8.631 1.00 94.50 299 VAL A O 1
ATOM 2239 N N . ALA A 1 300 ? 1.468 2.027 -8.654 1.00 92.69 300 ALA A N 1
ATOM 2240 C CA . ALA A 1 300 ? 0.874 1.511 -9.878 1.00 92.69 300 ALA A CA 1
ATOM 2241 C C . ALA A 1 300 ? -0.571 1.027 -9.674 1.00 92.69 300 ALA A C 1
ATOM 2243 O O . ALA A 1 300 ? -1.420 1.278 -10.525 1.00 92.69 300 ALA A O 1
ATOM 2244 N N . ASP A 1 301 ? -0.873 0.394 -8.536 1.00 89.12 301 ASP A N 1
ATOM 2245 C CA . ASP A 1 301 ? -2.242 -0.010 -8.188 1.00 89.12 301 ASP A CA 1
ATOM 2246 C C . ASP A 1 301 ? -3.146 1.208 -7.942 1.00 89.12 301 ASP A C 1
ATOM 2248 O O . ASP A 1 301 ? -4.303 1.222 -8.365 1.00 89.12 301 ASP A O 1
ATOM 2252 N N . ALA A 1 302 ? -2.613 2.257 -7.309 1.00 87.69 302 ALA A N 1
ATOM 2253 C CA . ALA A 1 302 ? -3.310 3.523 -7.131 1.00 87.69 302 ALA A CA 1
ATOM 2254 C C . ALA A 1 302 ? -3.597 4.182 -8.486 1.00 87.69 302 ALA A C 1
ATOM 2256 O O . ALA A 1 302 ? -4.733 4.566 -8.732 1.00 87.69 302 ALA A O 1
ATOM 2257 N N . ALA A 1 303 ? -2.610 4.262 -9.385 1.00 89.88 303 ALA A N 1
ATOM 2258 C CA . ALA A 1 303 ? -2.800 4.821 -10.725 1.00 89.88 303 ALA A CA 1
ATOM 2259 C C . ALA A 1 303 ? -3.810 4.025 -11.560 1.00 89.88 303 ALA A C 1
ATOM 2261 O O . ALA A 1 303 ? -4.656 4.616 -12.223 1.00 89.88 303 ALA A O 1
ATOM 2262 N N . TYR A 1 304 ? -3.774 2.694 -11.469 1.00 88.38 304 TYR A N 1
ATOM 2263 C CA . TYR A 1 304 ? -4.736 1.814 -12.127 1.00 88.38 304 TYR A CA 1
ATOM 2264 C C . TYR A 1 304 ? -6.184 2.106 -11.699 1.00 88.38 304 TYR A C 1
ATOM 2266 O O . TYR A 1 304 ? -7.089 2.015 -12.525 1.00 88.38 304 TYR A O 1
ATOM 2274 N N . ALA A 1 305 ? -6.415 2.484 -10.438 1.00 85.06 305 ALA A N 1
ATOM 2275 C CA . ALA A 1 305 ? -7.740 2.822 -9.911 1.00 85.06 305 ALA A CA 1
ATOM 2276 C C . ALA A 1 305 ? -8.091 4.324 -9.978 1.00 85.06 305 ALA A C 1
ATOM 2278 O O . ALA A 1 305 ? -9.206 4.701 -9.609 1.00 85.06 305 ALA A O 1
ATOM 2279 N N . TRP A 1 306 ? -7.159 5.187 -10.394 1.00 83.12 306 TRP A N 1
ATOM 2280 C CA . TRP A 1 306 ? -7.311 6.640 -10.322 1.00 83.12 306 TRP A CA 1
ATOM 2281 C C . TRP A 1 306 ? -7.970 7.201 -11.585 1.00 83.12 306 TRP A C 1
ATOM 2283 O O . TRP A 1 306 ? -7.523 6.989 -12.711 1.00 83.12 306 TRP A O 1
ATOM 2293 N N . ASP A 1 307 ? -9.028 7.990 -11.390 1.00 75.44 307 ASP A N 1
ATOM 2294 C CA . ASP A 1 307 ? -9.798 8.559 -12.493 1.00 75.44 307 ASP A CA 1
ATOM 2295 C C . ASP A 1 307 ? -9.107 9.698 -13.276 1.00 75.44 307 ASP A C 1
ATOM 2297 O O . ASP A 1 307 ? -9.561 10.060 -14.369 1.00 75.44 307 ASP A O 1
ATOM 2301 N N . ALA A 1 308 ? -8.016 10.274 -12.768 1.00 79.81 308 ALA A N 1
ATOM 2302 C CA . ALA A 1 308 ? -7.359 11.390 -13.445 1.00 79.81 308 ALA A CA 1
ATOM 2303 C C . ALA A 1 308 ? -6.516 10.912 -14.644 1.00 79.81 308 ALA A C 1
ATOM 2305 O O . ALA A 1 308 ? -5.749 9.956 -14.494 1.00 79.81 308 ALA A O 1
ATOM 2306 N N . PRO A 1 309 ? -6.596 11.568 -15.818 1.00 72.81 309 PRO A N 1
ATOM 2307 C CA . PRO A 1 309 ? -5.769 11.233 -16.982 1.00 72.81 309 PRO A CA 1
ATOM 2308 C C . PRO A 1 309 ? -4.257 11.272 -16.707 1.00 72.81 309 PRO A C 1
ATOM 2310 O O . PRO A 1 309 ? -3.504 10.461 -17.238 1.00 72.81 309 PRO A O 1
ATOM 2313 N N . GLU A 1 310 ? -3.805 12.182 -15.845 1.00 84.62 310 GLU A N 1
ATOM 2314 C CA . GLU A 1 310 ? -2.398 12.356 -15.476 1.00 84.62 310 GLU A CA 1
ATOM 2315 C C . GLU A 1 310 ? -1.851 11.278 -14.523 1.00 84.62 310 GLU A C 1
ATOM 2317 O O . GLU A 1 310 ? -0.639 11.215 -14.301 1.00 84.62 310 GLU A O 1
ATOM 2322 N N . SER A 1 311 ? -2.713 10.414 -13.978 1.00 85.81 311 SER A N 1
ATOM 2323 C CA . SER A 1 311 ? -2.346 9.389 -12.991 1.00 85.81 311 SER A CA 1
ATOM 2324 C C . SER A 1 311 ? -1.232 8.466 -13.477 1.00 85.81 311 SER A C 1
ATOM 2326 O O . SER A 1 311 ? -0.246 8.254 -12.769 1.00 85.81 311 SER A O 1
ATOM 2328 N N . GLN A 1 312 ? -1.354 7.978 -14.714 1.00 89.81 312 GLN A N 1
ATOM 2329 C CA . GLN A 1 312 ? -0.369 7.103 -15.339 1.00 89.81 312 GLN A CA 1
ATOM 2330 C C . GLN A 1 312 ? 0.985 7.804 -15.481 1.00 89.81 312 GLN A C 1
ATOM 2332 O O . GLN A 1 312 ? 2.014 7.227 -15.145 1.00 89.81 312 GLN A O 1
ATOM 2337 N N . VAL A 1 313 ? 0.985 9.055 -15.952 1.00 93.50 313 VAL A N 1
ATOM 2338 C CA . VAL A 1 313 ? 2.202 9.850 -16.184 1.00 93.50 313 VAL A CA 1
ATOM 2339 C C . VAL A 1 313 ? 2.947 10.077 -14.871 1.00 93.50 313 VAL A C 1
ATOM 2341 O O . VAL A 1 313 ? 4.152 9.852 -14.789 1.00 93.50 313 VAL A O 1
ATOM 2344 N N . VAL A 1 314 ? 2.227 10.483 -13.825 1.00 94.31 314 VAL A N 1
ATOM 2345 C CA . VAL A 1 314 ? 2.802 10.726 -12.496 1.00 94.31 314 VAL A CA 1
ATOM 2346 C C . VAL A 1 314 ? 3.342 9.432 -11.883 1.00 94.31 314 VAL A C 1
ATOM 2348 O O . VAL A 1 314 ? 4.449 9.414 -11.347 1.00 94.31 314 VAL A O 1
ATOM 2351 N N . ALA A 1 315 ? 2.591 8.335 -11.981 1.00 95.00 315 ALA A N 1
ATOM 2352 C CA . ALA A 1 315 ? 3.022 7.046 -11.457 1.00 95.00 315 ALA A CA 1
ATOM 2353 C C . ALA A 1 315 ? 4.217 6.464 -12.227 1.00 95.00 315 ALA A C 1
ATOM 2355 O O . ALA A 1 315 ? 5.100 5.868 -11.610 1.00 95.00 315 ALA A O 1
ATOM 2356 N N . GLU A 1 316 ? 4.294 6.683 -13.544 1.00 96.62 316 GLU A N 1
ATOM 2357 C CA . GLU A 1 316 ? 5.457 6.329 -14.362 1.00 96.62 316 GLU A CA 1
ATOM 2358 C C . GLU A 1 316 ? 6.700 7.117 -13.925 1.00 96.62 316 GLU A C 1
ATOM 2360 O O . GLU A 1 316 ? 7.751 6.509 -13.740 1.00 96.62 316 GLU A O 1
ATOM 2365 N N . VAL A 1 317 ? 6.581 8.430 -13.673 1.00 97.69 317 VAL A N 1
ATOM 2366 C CA . VAL A 1 317 ? 7.687 9.249 -13.131 1.00 97.69 317 VAL A CA 1
ATOM 2367 C C . VAL A 1 317 ? 8.210 8.670 -11.818 1.00 97.69 317 VAL A C 1
ATOM 2369 O O . VAL A 1 317 ? 9.409 8.429 -11.698 1.00 97.69 317 VAL A O 1
ATOM 2372 N N . ILE A 1 318 ? 7.321 8.408 -10.853 1.00 97.50 318 ILE A N 1
ATOM 2373 C CA . ILE A 1 318 ? 7.710 7.846 -9.550 1.00 97.50 318 ILE A CA 1
ATOM 2374 C C . ILE A 1 318 ? 8.389 6.488 -9.733 1.00 97.50 318 ILE A C 1
ATOM 2376 O O . ILE A 1 318 ? 9.448 6.248 -9.169 1.00 97.50 318 ILE A O 1
ATOM 2380 N N . THR A 1 319 ? 7.812 5.619 -10.560 1.00 97.88 319 THR A N 1
ATOM 2381 C CA . THR A 1 319 ? 8.328 4.268 -10.814 1.00 97.88 319 THR A CA 1
ATOM 2382 C C . THR A 1 319 ? 9.730 4.301 -11.430 1.00 97.88 319 THR A C 1
ATOM 2384 O O . THR A 1 319 ? 10.617 3.580 -10.975 1.00 97.88 319 THR A O 1
ATOM 2387 N N . VAL A 1 320 ? 9.961 5.171 -12.422 1.00 98.06 320 VAL A N 1
ATOM 2388 C CA . VAL A 1 320 ? 11.278 5.371 -13.051 1.00 98.06 320 VAL A CA 1
ATOM 2389 C C . VAL A 1 320 ? 12.300 5.891 -12.044 1.00 98.06 320 VAL A C 1
ATOM 2391 O O . VAL A 1 320 ? 13.404 5.353 -11.964 1.00 98.06 320 VAL A O 1
ATOM 2394 N N . ASP A 1 321 ? 11.940 6.911 -11.267 1.00 98.12 321 ASP A N 1
ATOM 2395 C CA . ASP A 1 321 ? 12.870 7.537 -10.327 1.00 98.12 321 ASP A CA 1
ATOM 2396 C C . ASP A 1 321 ? 13.209 6.584 -9.166 1.00 98.12 321 ASP A C 1
ATOM 2398 O O . ASP A 1 321 ? 14.375 6.461 -8.794 1.00 98.12 321 ASP A O 1
ATOM 2402 N N . VAL A 1 322 ? 12.236 5.807 -8.670 1.00 97.88 322 VAL A N 1
ATOM 2403 C CA . VAL A 1 322 ? 12.475 4.736 -7.688 1.00 97.88 322 VAL A CA 1
ATOM 2404 C C . VAL A 1 322 ? 13.469 3.707 -8.215 1.00 97.88 322 VAL A C 1
ATOM 2406 O O . VAL A 1 322 ? 14.427 3.380 -7.513 1.00 97.88 322 VAL A O 1
ATOM 2409 N N . MET A 1 323 ? 13.262 3.206 -9.438 1.00 97.62 323 MET A N 1
ATOM 2410 C CA . MET A 1 323 ? 14.163 2.229 -10.062 1.00 97.62 323 MET A CA 1
ATOM 2411 C C . MET A 1 323 ? 15.593 2.766 -10.203 1.00 97.62 323 MET A C 1
ATOM 2413 O O . MET A 1 323 ? 16.546 2.001 -10.059 1.00 97.62 323 MET A O 1
ATOM 2417 N N . ALA A 1 324 ? 15.746 4.072 -10.438 1.00 96.75 324 ALA A N 1
ATOM 2418 C CA . ALA A 1 324 ? 17.044 4.713 -10.594 1.00 96.75 324 ALA A CA 1
ATOM 2419 C C . ALA A 1 324 ? 17.766 4.973 -9.260 1.00 96.75 324 ALA A C 1
ATOM 2421 O O . ALA A 1 324 ? 18.978 4.767 -9.181 1.00 96.75 324 ALA A O 1
ATOM 2422 N N . SER A 1 325 ? 17.061 5.438 -8.222 1.00 94.38 325 SER A N 1
ATOM 2423 C CA . SER A 1 325 ? 17.713 6.037 -7.046 1.00 94.38 325 SER A CA 1
ATOM 2424 C C . SER A 1 325 ? 17.334 5.442 -5.691 1.00 94.38 325 SER A C 1
ATOM 2426 O O . SER A 1 325 ? 18.000 5.747 -4.705 1.00 94.38 325 SER A O 1
ATOM 2428 N N . SER A 1 326 ? 16.302 4.598 -5.603 1.00 95.75 326 SER A N 1
ATOM 2429 C CA . SER A 1 326 ? 15.835 4.075 -4.311 1.00 95.75 326 SER A CA 1
ATOM 2430 C C . SER A 1 326 ? 16.624 2.846 -3.842 1.00 95.75 326 SER A C 1
ATOM 2432 O O . SER A 1 326 ? 17.553 2.385 -4.513 1.00 95.75 326 SER A O 1
ATOM 2434 N N . ASN A 1 327 ? 16.258 2.294 -2.685 1.00 95.00 327 ASN A N 1
ATOM 2435 C CA . ASN A 1 327 ? 16.812 1.037 -2.180 1.00 95.00 327 ASN A CA 1
ATOM 2436 C C . ASN A 1 327 ? 16.319 -0.172 -2.995 1.00 95.00 327 ASN A C 1
ATOM 2438 O O . ASN A 1 327 ? 15.292 -0.105 -3.670 1.00 95.00 327 ASN A O 1
ATOM 2442 N N . TRP A 1 328 ? 17.041 -1.293 -2.916 1.00 94.50 328 TRP A N 1
ATOM 2443 C CA . TRP A 1 328 ? 16.782 -2.475 -3.744 1.00 94.50 328 TRP A CA 1
ATOM 2444 C C . TRP A 1 328 ? 15.338 -2.993 -3.631 1.00 94.50 328 TRP A C 1
ATOM 2446 O O . TRP A 1 328 ? 14.721 -3.276 -4.652 1.00 94.50 328 TRP A O 1
ATOM 2456 N N . ALA A 1 329 ? 14.763 -3.045 -2.425 1.00 94.94 329 ALA A N 1
ATOM 2457 C CA . ALA A 1 329 ? 13.415 -3.570 -2.216 1.00 94.94 329 ALA A CA 1
ATOM 2458 C C . ALA A 1 329 ? 12.349 -2.673 -2.867 1.00 94.94 329 ALA A C 1
ATOM 2460 O O . ALA A 1 329 ? 11.387 -3.165 -3.459 1.00 94.94 329 ALA A O 1
ATOM 2461 N N . ALA A 1 330 ? 12.529 -1.352 -2.808 1.00 96.56 330 ALA A N 1
ATOM 2462 C CA . ALA A 1 330 ? 11.649 -0.406 -3.487 1.00 96.56 330 ALA A CA 1
ATOM 2463 C C . ALA A 1 330 ? 11.711 -0.574 -5.017 1.00 96.56 330 ALA A C 1
ATOM 2465 O O . ALA A 1 330 ? 10.666 -0.626 -5.668 1.00 96.56 330 ALA A O 1
ATOM 2466 N N . ARG A 1 331 ? 12.914 -0.757 -5.588 1.00 97.31 331 ARG A N 1
ATOM 2467 C CA . ARG A 1 331 ? 13.102 -1.000 -7.034 1.00 97.31 331 ARG A CA 1
ATOM 2468 C C . ARG A 1 331 ? 12.351 -2.239 -7.515 1.00 97.31 331 ARG A C 1
ATOM 2470 O O . ARG A 1 331 ? 11.688 -2.181 -8.547 1.00 97.31 331 ARG A O 1
ATOM 2477 N N . GLU A 1 332 ? 12.414 -3.335 -6.762 1.00 95.69 332 GLU A N 1
ATOM 2478 C CA . GLU A 1 332 ? 11.698 -4.567 -7.111 1.00 95.69 332 GLU A CA 1
ATOM 2479 C C . GLU A 1 332 ? 10.184 -4.361 -7.152 1.00 95.69 332 GLU A C 1
ATOM 2481 O O . GLU A 1 332 ? 9.516 -4.755 -8.107 1.00 95.69 332 GLU A O 1
ATOM 2486 N N . HIS A 1 333 ? 9.631 -3.713 -6.125 1.00 96.00 333 HIS A N 1
ATOM 2487 C CA . HIS A 1 333 ? 8.196 -3.459 -6.057 1.00 96.00 333 HIS A CA 1
ATOM 2488 C C . HIS A 1 333 ? 7.715 -2.511 -7.155 1.00 96.00 333 HIS A C 1
ATOM 2490 O O . HIS A 1 333 ? 6.658 -2.753 -7.736 1.00 96.00 333 HIS A O 1
ATOM 2496 N N . ALA A 1 334 ? 8.513 -1.497 -7.488 1.00 97.44 334 ALA A N 1
ATOM 2497 C CA . ALA A 1 334 ? 8.238 -0.612 -8.611 1.00 97.44 334 ALA A CA 1
ATOM 2498 C C . ALA A 1 334 ? 8.205 -1.386 -9.943 1.00 97.44 334 ALA A C 1
ATOM 2500 O O . ALA A 1 334 ? 7.291 -1.190 -10.746 1.00 97.44 334 ALA A O 1
ATOM 2501 N N . ALA A 1 335 ? 9.137 -2.326 -10.148 1.00 97.56 335 ALA A N 1
ATOM 2502 C CA . ALA A 1 335 ? 9.162 -3.177 -11.334 1.00 97.56 335 ALA A CA 1
ATOM 2503 C C . ALA A 1 335 ? 7.916 -4.075 -11.432 1.00 97.56 335 ALA A C 1
ATOM 2505 O O . ALA A 1 335 ? 7.267 -4.107 -12.476 1.00 97.56 335 ALA A O 1
ATOM 2506 N N . TYR A 1 336 ? 7.501 -4.735 -10.346 1.00 95.94 336 TYR A N 1
ATOM 2507 C CA . TYR A 1 336 ? 6.279 -5.554 -10.349 1.00 95.94 336 TYR A CA 1
ATOM 2508 C C . TYR A 1 336 ? 5.005 -4.760 -10.688 1.00 95.94 336 TYR A C 1
ATOM 2510 O O . TYR A 1 336 ? 4.041 -5.326 -11.209 1.00 95.94 336 TYR A O 1
ATOM 2518 N N . GLY A 1 337 ? 4.998 -3.450 -10.431 1.00 94.69 337 GLY A N 1
ATOM 2519 C CA . GLY A 1 337 ? 3.892 -2.553 -10.759 1.00 94.69 337 GLY A CA 1
ATOM 2520 C C . GLY A 1 337 ? 3.745 -2.219 -12.250 1.00 94.69 337 GLY A C 1
ATOM 2521 O O . GLY A 1 337 ? 2.693 -1.720 -12.650 1.00 94.69 337 GLY A O 1
ATOM 2522 N N . LEU A 1 338 ? 4.733 -2.503 -13.108 1.00 96.38 338 LEU A N 1
ATOM 2523 C CA . LEU A 1 338 ? 4.733 -2.038 -14.507 1.00 96.38 338 LEU A CA 1
ATOM 2524 C C . LEU A 1 338 ? 3.499 -2.480 -15.305 1.00 96.38 338 LEU A C 1
ATOM 2526 O O . LEU A 1 338 ? 2.904 -1.675 -16.024 1.00 96.38 338 LEU A O 1
ATOM 2530 N N . ARG A 1 339 ? 3.047 -3.729 -15.132 1.00 94.62 339 ARG A N 1
ATOM 2531 C CA . ARG A 1 339 ? 1.836 -4.241 -15.798 1.00 94.62 339 ARG A CA 1
ATOM 2532 C C . ARG A 1 339 ? 0.591 -3.422 -15.448 1.00 94.62 339 ARG A C 1
ATOM 2534 O O . ARG A 1 339 ? -0.300 -3.267 -16.281 1.00 94.62 339 ARG A O 1
ATOM 2541 N N . ARG A 1 340 ? 0.507 -2.926 -14.209 1.00 93.56 340 ARG A N 1
ATOM 2542 C CA . ARG A 1 340 ? -0.606 -2.090 -13.737 1.00 93.56 340 ARG A CA 1
ATOM 2543 C C . ARG A 1 340 ? -0.547 -0.690 -14.334 1.00 93.56 340 ARG A C 1
ATOM 2545 O O . ARG A 1 340 ? -1.598 -0.170 -14.672 1.00 93.56 340 ARG A O 1
ATOM 2552 N N . LEU A 1 341 ? 0.645 -0.132 -14.559 1.00 93.62 341 LEU A N 1
ATOM 2553 C CA . LEU A 1 341 ? 0.798 1.157 -15.247 1.00 93.62 341 LEU A CA 1
ATOM 2554 C C . LEU A 1 341 ? 0.325 1.123 -16.705 1.00 93.62 341 LEU A C 1
ATOM 2556 O O . LEU A 1 341 ? -0.079 2.150 -17.234 1.00 93.62 341 LEU A O 1
ATOM 2560 N N . ALA A 1 342 ? 0.353 -0.034 -17.367 1.00 92.56 342 ALA A N 1
ATOM 2561 C CA . ALA A 1 342 ? -0.163 -0.198 -18.728 1.00 92.56 342 ALA A CA 1
ATOM 2562 C C . ALA A 1 342 ? -1.696 -0.387 -18.784 1.00 92.56 342 ALA A C 1
ATOM 2564 O O . ALA A 1 342 ? -2.246 -0.716 -19.838 1.00 92.56 342 ALA A O 1
ATOM 2565 N N . ARG A 1 343 ? -2.404 -0.240 -17.656 1.00 92.06 343 ARG A N 1
ATOM 2566 C CA . ARG A 1 343 ? -3.844 -0.495 -17.545 1.00 92.06 343 ARG A CA 1
ATOM 2567 C C . ARG A 1 343 ? -4.536 0.544 -16.669 1.00 92.06 343 ARG A C 1
ATOM 2569 O O . ARG A 1 343 ? -3.915 1.177 -15.822 1.00 92.06 343 ARG A O 1
ATOM 2576 N N . ARG A 1 344 ? -5.851 0.648 -16.816 1.00 88.81 344 ARG A N 1
ATOM 2577 C CA . ARG A 1 344 ? -6.728 1.440 -15.954 1.00 88.81 344 ARG A CA 1
ATOM 2578 C C . ARG A 1 344 ? -8.042 0.705 -15.729 1.00 88.81 344 ARG A C 1
ATOM 2580 O O . ARG A 1 344 ? -8.546 0.086 -16.653 1.00 88.81 344 ARG A O 1
ATOM 2587 N N . SER A 1 345 ? -8.608 0.790 -14.530 1.00 84.56 345 SER A N 1
ATOM 2588 C CA . SER A 1 345 ? -9.962 0.314 -14.246 1.00 84.56 345 SER A CA 1
ATOM 2589 C C . SER A 1 345 ? -10.936 1.483 -14.234 1.00 84.56 345 SER A C 1
ATOM 2591 O O . SER A 1 345 ? -10.781 2.412 -13.440 1.00 84.56 345 SER A O 1
ATOM 2593 N N . ARG A 1 346 ? -11.966 1.439 -15.081 1.00 79.06 346 ARG A N 1
ATOM 2594 C CA . ARG A 1 346 ? -13.050 2.428 -15.083 1.00 79.06 346 ARG A CA 1
ATOM 2595 C C . ARG A 1 346 ? -14.394 1.718 -15.073 1.00 79.06 346 ARG A C 1
ATOM 2597 O O . ARG A 1 346 ? -14.723 0.986 -15.997 1.00 79.06 346 ARG A O 1
ATOM 2604 N N . GLY A 1 347 ? -15.162 1.902 -13.998 1.00 72.12 347 GLY A N 1
ATOM 2605 C CA . GLY A 1 347 ? -16.464 1.239 -13.846 1.00 72.12 347 GLY A CA 1
ATOM 2606 C C . GLY A 1 347 ? -16.389 -0.294 -13.861 1.00 72.12 347 GLY A C 1
ATOM 2607 O O . GLY A 1 347 ? -17.344 -0.937 -14.276 1.00 72.12 347 GLY A O 1
ATOM 2608 N N . GLY A 1 348 ? -15.255 -0.878 -13.454 1.00 77.81 348 GLY A N 1
ATOM 2609 C CA . GLY A 1 348 ? -15.018 -2.326 -13.505 1.00 77.81 348 GLY A CA 1
ATOM 2610 C C . GLY A 1 348 ? -14.495 -2.847 -14.847 1.00 77.81 348 GLY A C 1
ATOM 2611 O O . GLY A 1 348 ? -14.237 -4.042 -14.959 1.00 77.81 348 GLY A O 1
ATOM 2612 N N . VAL A 1 349 ? -14.299 -1.978 -15.845 1.00 84.19 349 VAL A N 1
ATOM 2613 C CA . VAL A 1 349 ? -13.698 -2.337 -17.137 1.00 84.19 349 VAL A CA 1
ATOM 2614 C C . VAL A 1 349 ? -12.206 -2.020 -17.127 1.00 84.19 349 VAL A C 1
ATOM 2616 O O . VAL A 1 349 ? -11.811 -0.909 -16.771 1.00 84.19 349 VAL A O 1
ATOM 2619 N N . ASP A 1 350 ? -11.394 -2.990 -17.548 1.00 87.12 350 ASP A N 1
ATOM 2620 C CA . ASP A 1 350 ? -9.954 -2.829 -17.748 1.00 87.12 350 ASP A CA 1
ATOM 2621 C C . ASP A 1 350 ? -9.661 -2.206 -19.119 1.00 87.12 350 ASP A C 1
ATOM 2623 O O . ASP A 1 350 ? -9.762 -2.851 -20.162 1.00 87.12 350 ASP A O 1
ATOM 2627 N N . GLU A 1 351 ? -9.256 -0.943 -19.108 1.00 90.12 351 GLU A N 1
ATOM 2628 C CA . GLU A 1 351 ? -8.756 -0.203 -20.258 1.00 90.12 351 GLU A CA 1
ATOM 2629 C C . GLU A 1 351 ? -7.239 -0.405 -20.393 1.00 90.12 351 GLU A C 1
ATOM 2631 O O . GLU A 1 351 ? -6.491 -0.306 -19.415 1.00 90.12 351 GLU A O 1
ATOM 2636 N N . LYS A 1 352 ? -6.764 -0.683 -21.612 1.00 90.50 352 LYS A N 1
ATOM 2637 C CA . LYS A 1 352 ? -5.328 -0.707 -21.920 1.00 90.50 352 LYS A CA 1
ATOM 2638 C C . LYS A 1 352 ? -4.843 0.712 -22.198 1.00 90.50 352 LYS A C 1
ATOM 2640 O O . LYS A 1 352 ? -5.410 1.402 -23.038 1.00 90.50 352 LYS A O 1
ATOM 2645 N N . LEU A 1 353 ? -3.765 1.110 -21.534 1.00 90.62 353 LEU A N 1
ATOM 2646 C CA . LEU A 1 353 ? -3.106 2.395 -21.749 1.00 90.62 353 LEU A CA 1
ATOM 2647 C C . LEU A 1 353 ? -1.886 2.230 -22.671 1.00 90.62 353 LEU A C 1
ATOM 2649 O O . LEU A 1 353 ? -1.403 1.107 -22.854 1.00 90.62 353 LEU A O 1
ATOM 2653 N N . PRO A 1 354 ? -1.342 3.329 -23.229 1.00 92.44 354 PRO A N 1
ATOM 2654 C CA . PRO A 1 354 ? -0.049 3.289 -23.897 1.00 92.44 354 PRO A CA 1
ATOM 2655 C C . PRO A 1 354 ? 1.032 2.692 -22.979 1.00 92.44 354 PRO A C 1
ATOM 2657 O O . PRO A 1 354 ? 1.020 2.990 -21.776 1.00 92.44 354 PRO A O 1
ATOM 2660 N N . PRO A 1 355 ? 1.967 1.884 -23.513 1.00 94.44 355 PRO A N 1
ATOM 2661 C CA . PRO A 1 355 ? 3.044 1.310 -22.716 1.00 94.44 355 PRO A CA 1
ATOM 2662 C C . PRO A 1 355 ? 3.846 2.390 -21.971 1.00 94.44 355 PRO A C 1
ATOM 2664 O O . PRO A 1 355 ? 4.152 3.437 -22.553 1.00 94.44 355 PRO A O 1
ATOM 2667 N N . PRO A 1 356 ? 4.226 2.158 -20.702 1.00 96.38 356 PRO A N 1
ATOM 2668 C CA . PRO A 1 356 ? 5.092 3.065 -19.956 1.00 96.38 356 PRO A CA 1
ATOM 2669 C C . PRO A 1 356 ? 6.552 2.894 -20.414 1.00 96.38 356 PRO A C 1
ATOM 2671 O O . PRO A 1 356 ? 7.387 2.363 -19.679 1.00 96.38 356 PRO A O 1
ATOM 2674 N N . SER A 1 357 ? 6.865 3.282 -21.658 1.00 97.25 357 SER A N 1
ATOM 2675 C CA . SER A 1 357 ? 8.136 2.958 -22.331 1.00 97.25 357 SER A CA 1
ATOM 2676 C C . SER A 1 357 ? 9.380 3.408 -21.555 1.00 97.25 357 SER A C 1
ATOM 2678 O O . SER A 1 357 ? 10.412 2.741 -21.616 1.00 97.25 357 SER A O 1
ATOM 2680 N N . THR A 1 358 ? 9.303 4.491 -20.768 1.00 98.06 358 THR A N 1
ATOM 2681 C CA . THR A 1 358 ? 10.447 4.929 -19.946 1.00 98.06 358 THR A CA 1
ATOM 2682 C C . THR A 1 358 ? 10.707 3.953 -18.801 1.00 98.06 358 THR A C 1
ATOM 2684 O O . THR A 1 358 ? 11.857 3.610 -18.528 1.00 98.06 358 THR A O 1
ATOM 2687 N N . ALA A 1 359 ? 9.642 3.478 -18.154 1.00 98.00 359 ALA A N 1
ATOM 2688 C CA . ALA A 1 359 ? 9.727 2.521 -17.059 1.00 98.00 359 ALA A CA 1
ATOM 2689 C C . ALA A 1 359 ? 10.086 1.109 -17.551 1.00 98.00 359 ALA A C 1
ATOM 2691 O O . ALA A 1 359 ? 10.887 0.428 -16.914 1.00 98.00 359 ALA A O 1
ATOM 2692 N N . ILE A 1 360 ? 9.579 0.709 -18.724 1.00 98.50 360 ILE A N 1
ATOM 2693 C CA . ILE A 1 360 ? 9.982 -0.525 -19.418 1.00 98.50 360 ILE A CA 1
ATOM 2694 C C . ILE A 1 360 ? 11.488 -0.510 -19.692 1.00 98.50 360 ILE A C 1
ATOM 2696 O O . ILE A 1 360 ? 12.181 -1.457 -19.326 1.00 98.50 360 ILE A O 1
ATOM 2700 N N . LEU A 1 361 ? 12.014 0.569 -20.284 1.00 98.56 361 LEU A N 1
ATOM 2701 C CA . LEU A 1 361 ? 13.447 0.685 -20.556 1.00 98.56 361 LEU A CA 1
ATOM 2702 C C . LEU A 1 361 ? 14.276 0.633 -19.264 1.00 98.56 361 LEU A C 1
ATOM 2704 O O . LEU A 1 361 ? 15.282 -0.068 -19.223 1.00 98.56 361 LEU A O 1
ATOM 2708 N N . ALA A 1 362 ? 13.851 1.332 -18.207 1.00 98.31 362 ALA A N 1
ATOM 2709 C CA . ALA A 1 362 ? 14.546 1.318 -16.919 1.00 98.31 362 ALA A CA 1
ATOM 2710 C C . ALA A 1 362 ? 14.623 -0.097 -16.314 1.00 98.31 362 ALA A C 1
ATOM 2712 O O . ALA A 1 362 ? 15.694 -0.527 -15.886 1.00 98.31 362 ALA A O 1
ATOM 2713 N N . ALA A 1 363 ? 13.522 -0.852 -16.344 1.00 98.31 363 ALA A N 1
ATOM 2714 C CA . ALA A 1 363 ? 13.512 -2.239 -15.891 1.00 98.31 363 ALA A CA 1
ATOM 2715 C C . ALA A 1 363 ? 14.371 -3.147 -16.784 1.00 98.31 363 ALA A C 1
ATOM 2717 O O . ALA A 1 363 ? 15.142 -3.956 -16.276 1.00 98.31 363 ALA A O 1
ATOM 2718 N N . LEU A 1 364 ? 14.333 -2.990 -18.109 1.00 98.31 364 LEU A N 1
ATOM 2719 C CA . LEU A 1 364 ? 15.208 -3.764 -18.992 1.00 98.31 364 LEU A CA 1
ATOM 2720 C C . LEU A 1 364 ? 16.688 -3.480 -18.724 1.00 98.31 364 LEU A C 1
ATOM 2722 O O . LEU A 1 364 ? 17.465 -4.425 -18.658 1.00 98.31 364 LEU A O 1
ATOM 2726 N N . VAL A 1 365 ? 17.079 -2.229 -18.474 1.00 98.12 365 VAL A N 1
ATOM 2727 C CA . VAL A 1 365 ? 18.453 -1.898 -18.063 1.00 98.12 365 VAL A CA 1
ATOM 2728 C C . VAL A 1 365 ? 18.825 -2.615 -16.759 1.00 98.12 365 VAL A C 1
ATOM 2730 O O . VAL A 1 365 ? 19.872 -3.257 -16.706 1.00 98.12 365 VAL A O 1
ATOM 2733 N N . LEU A 1 366 ? 17.952 -2.601 -15.744 1.00 97.25 366 LEU A N 1
ATOM 2734 C CA . LEU A 1 366 ? 18.171 -3.337 -14.489 1.00 97.25 366 LEU A CA 1
ATOM 2735 C C . LEU A 1 366 ? 18.234 -4.860 -14.692 1.00 97.25 366 LEU A C 1
ATOM 2737 O O . LEU A 1 366 ? 18.998 -5.539 -14.012 1.00 97.25 366 LEU A O 1
ATOM 2741 N N . SER A 1 367 ? 17.496 -5.411 -15.660 1.00 97.06 367 SER A N 1
ATOM 2742 C CA . SER A 1 367 ? 17.581 -6.839 -16.003 1.00 97.06 367 SER A CA 1
ATOM 2743 C C . SER A 1 367 ? 18.957 -7.238 -16.557 1.00 97.06 367 SER A C 1
ATOM 2745 O O . SER A 1 367 ? 19.342 -8.403 -16.487 1.00 97.06 367 SER A O 1
ATOM 2747 N N . GLN A 1 368 ? 19.719 -6.278 -17.086 1.00 96.31 368 GLN A N 1
ATOM 2748 C CA . GLN A 1 368 ? 21.063 -6.509 -17.616 1.00 96.31 368 GLN A CA 1
ATOM 2749 C C . GLN A 1 368 ? 22.168 -6.216 -16.599 1.00 96.31 368 GLN A C 1
ATOM 2751 O O . GLN A 1 368 ? 23.292 -6.667 -16.795 1.00 96.31 368 GLN A O 1
ATOM 2756 N N . ASP A 1 369 ? 21.866 -5.528 -15.498 1.00 95.88 369 ASP A N 1
ATOM 2757 C CA . ASP A 1 369 ? 22.847 -5.101 -14.498 1.00 95.88 369 ASP A CA 1
ATOM 2758 C C . ASP A 1 369 ? 23.115 -6.206 -13.462 1.00 95.88 369 ASP A C 1
ATOM 2760 O O . ASP A 1 369 ? 22.231 -6.490 -12.654 1.00 95.88 369 ASP A O 1
ATOM 2764 N N . PRO A 1 370 ? 24.309 -6.829 -13.419 1.00 93.19 370 PRO A N 1
ATOM 2765 C CA . PRO A 1 370 ? 24.630 -7.855 -12.426 1.00 93.19 370 PRO A CA 1
ATOM 2766 C C . PRO A 1 370 ? 24.528 -7.371 -10.970 1.00 93.19 370 PRO A C 1
ATOM 2768 O O . PRO A 1 370 ? 24.327 -8.188 -10.075 1.00 93.19 370 PRO A O 1
ATOM 2771 N N . ALA A 1 371 ? 24.628 -6.061 -10.713 1.00 94.50 371 ALA A N 1
ATOM 2772 C CA . ALA A 1 371 ? 24.452 -5.503 -9.373 1.00 94.50 371 ALA A CA 1
ATOM 2773 C C . ALA A 1 371 ? 22.984 -5.519 -8.904 1.00 94.50 371 ALA A C 1
ATOM 2775 O O . ALA A 1 371 ? 22.717 -5.405 -7.707 1.00 94.50 371 ALA A O 1
ATOM 2776 N N . ALA A 1 372 ? 22.023 -5.690 -9.819 1.00 91.06 372 ALA A N 1
ATOM 2777 C CA . ALA A 1 372 ? 20.597 -5.737 -9.500 1.00 91.06 372 ALA A CA 1
ATOM 2778 C C . ALA A 1 372 ? 20.131 -7.101 -8.945 1.00 91.06 372 ALA A C 1
ATOM 2780 O O . ALA A 1 372 ? 19.001 -7.213 -8.455 1.00 91.06 372 ALA A O 1
ATOM 2781 N N . GLY A 1 373 ? 20.983 -8.132 -9.001 1.00 90.50 373 GLY A N 1
ATOM 2782 C CA . GLY A 1 373 ? 20.716 -9.465 -8.463 1.00 90.50 373 GLY A CA 1
ATOM 2783 C C . GLY A 1 373 ? 21.272 -10.598 -9.326 1.00 90.50 373 GLY A C 1
ATOM 2784 O O . GLY A 1 373 ? 21.896 -10.371 -10.362 1.00 90.50 373 GLY A O 1
ATOM 2785 N N . ASP A 1 374 ? 21.003 -11.837 -8.913 1.00 88.50 374 ASP A N 1
ATOM 2786 C CA . ASP A 1 374 ? 21.297 -13.018 -9.727 1.00 88.50 374 ASP A CA 1
ATOM 2787 C C . ASP A 1 374 ? 20.499 -13.031 -11.053 1.00 88.50 374 ASP A C 1
ATOM 2789 O O . ASP A 1 374 ? 19.604 -12.214 -11.293 1.00 88.50 374 ASP A O 1
ATOM 2793 N N . SER A 1 375 ? 20.848 -13.942 -11.966 1.00 86.69 375 SER A N 1
ATOM 2794 C CA . SER A 1 375 ? 20.200 -14.051 -13.284 1.00 86.69 375 SER A CA 1
ATOM 2795 C C . SER A 1 375 ? 18.689 -14.260 -13.191 1.00 86.69 375 SER A C 1
ATOM 2797 O O . SER A 1 375 ? 17.947 -13.687 -13.989 1.00 86.69 375 SER A O 1
ATOM 2799 N N . TRP A 1 376 ? 18.230 -15.026 -12.202 1.00 88.69 376 TRP A N 1
ATOM 2800 C CA . TRP A 1 376 ? 16.815 -15.273 -11.982 1.00 88.69 376 TRP A CA 1
ATOM 2801 C C . TRP A 1 376 ? 16.084 -14.010 -11.594 1.00 88.69 376 TRP A C 1
ATOM 2803 O O . TRP A 1 376 ? 15.143 -13.620 -12.271 1.00 88.69 376 TRP A O 1
ATOM 2813 N N . LYS A 1 377 ? 16.541 -13.338 -10.543 1.00 89.88 377 LYS A N 1
ATOM 2814 C CA . LYS A 1 377 ? 15.954 -12.111 -10.027 1.00 89.88 377 LYS A CA 1
ATOM 2815 C C . LYS A 1 377 ? 15.925 -11.034 -11.101 1.00 89.88 377 LYS A C 1
ATOM 2817 O O . LYS A 1 377 ? 14.901 -10.383 -11.292 1.00 89.88 377 LYS A O 1
ATOM 2822 N N . ARG A 1 378 ? 17.012 -10.887 -11.861 1.00 92.88 378 ARG A N 1
ATOM 2823 C CA . ARG A 1 378 ? 17.076 -9.940 -12.978 1.00 92.88 378 ARG A CA 1
ATOM 2824 C C . ARG A 1 378 ? 16.044 -10.236 -14.065 1.00 92.88 378 ARG A C 1
ATOM 2826 O O . ARG A 1 378 ? 15.345 -9.321 -14.507 1.00 92.88 378 ARG A O 1
ATOM 2833 N N . LEU A 1 379 ? 15.902 -11.504 -14.446 1.00 94.25 379 LEU A N 1
ATOM 2834 C CA . LEU A 1 379 ? 14.896 -11.946 -15.409 1.00 94.25 379 LEU A CA 1
ATOM 2835 C C . LEU A 1 379 ? 13.471 -11.779 -14.866 1.00 94.25 379 LEU A C 1
ATOM 2837 O O . LEU A 1 379 ? 12.628 -11.194 -15.533 1.00 94.25 379 LEU A O 1
ATOM 2841 N N . TYR A 1 380 ? 13.199 -12.276 -13.665 1.00 93.75 380 TYR A N 1
ATOM 2842 C CA . TYR A 1 380 ? 11.861 -12.378 -13.089 1.00 93.75 380 TYR A CA 1
ATOM 2843 C C . TYR A 1 380 ? 11.298 -11.049 -12.619 1.00 93.75 380 TYR A C 1
ATOM 2845 O O . TYR A 1 380 ? 10.136 -10.737 -12.878 1.00 93.75 380 TYR A O 1
ATOM 2853 N N . VAL A 1 381 ? 12.107 -10.280 -11.895 1.00 94.25 381 VAL A N 1
ATOM 2854 C CA . VAL A 1 381 ? 11.651 -9.025 -11.306 1.00 94.25 381 VAL A CA 1
ATOM 2855 C C . VAL A 1 381 ? 11.578 -7.954 -12.376 1.00 94.25 381 VAL A C 1
ATOM 2857 O O . VAL A 1 381 ? 10.541 -7.314 -12.532 1.00 94.25 381 VAL A O 1
ATOM 2860 N N . TYR A 1 382 ? 12.659 -7.775 -13.133 1.00 97.19 382 TYR A N 1
ATOM 2861 C CA . TYR A 1 382 ? 12.775 -6.649 -14.051 1.00 97.19 382 TYR A CA 1
ATOM 2862 C C . TYR A 1 382 ? 12.411 -7.027 -15.485 1.00 97.19 382 TYR A C 1
ATOM 2864 O O . TYR A 1 382 ? 11.565 -6.370 -16.088 1.00 97.19 382 TYR A O 1
ATOM 2872 N N . GLY A 1 383 ? 12.991 -8.107 -16.017 1.00 97.31 383 GLY A N 1
ATOM 2873 C CA . GLY A 1 383 ? 12.754 -8.548 -17.392 1.00 97.31 383 GLY A CA 1
ATOM 2874 C C . GLY A 1 383 ? 11.282 -8.856 -17.676 1.00 97.31 383 GLY A C 1
ATOM 2875 O O . GLY A 1 383 ? 10.641 -8.175 -18.471 1.00 97.31 383 GLY A O 1
ATOM 2876 N N . PHE A 1 384 ? 10.715 -9.845 -16.990 1.00 96.94 384 PHE A N 1
ATOM 2877 C CA . PHE A 1 384 ? 9.331 -10.275 -17.168 1.00 96.94 384 PHE A CA 1
ATOM 2878 C C . PHE A 1 384 ? 8.322 -9.178 -16.851 1.00 96.94 384 PHE A C 1
ATOM 2880 O O . PHE A 1 384 ? 7.371 -9.013 -17.609 1.00 96.94 384 PHE A O 1
ATOM 2887 N N . SER A 1 385 ? 8.540 -8.374 -15.809 1.00 97.25 385 SER A N 1
ATOM 2888 C CA . SER A 1 385 ? 7.637 -7.254 -15.527 1.00 97.25 385 SER A CA 1
ATOM 2889 C C . SER A 1 385 ? 7.654 -6.194 -16.636 1.00 97.25 385 SER A C 1
ATOM 2891 O O . SER A 1 385 ? 6.603 -5.639 -16.958 1.00 97.25 385 SER A O 1
ATOM 2893 N N . ALA A 1 386 ? 8.810 -5.943 -17.263 1.00 97.94 386 ALA A N 1
ATOM 2894 C CA . ALA A 1 386 ? 8.900 -5.067 -18.429 1.00 97.94 386 ALA A CA 1
ATOM 2895 C C . ALA A 1 386 ? 8.142 -5.653 -19.630 1.00 97.94 386 ALA A C 1
ATOM 2897 O O . ALA A 1 386 ? 7.354 -4.945 -20.255 1.00 97.94 386 ALA A O 1
ATOM 2898 N N . LEU A 1 387 ? 8.321 -6.948 -19.913 1.00 97.44 387 LEU A N 1
ATOM 2899 C CA . LEU A 1 387 ? 7.620 -7.642 -20.998 1.00 97.44 387 LEU A CA 1
ATOM 2900 C C . LEU A 1 387 ? 6.095 -7.644 -20.811 1.00 97.44 387 LEU A C 1
ATOM 2902 O O . LEU A 1 387 ? 5.360 -7.387 -21.758 1.00 97.44 387 LEU A O 1
ATOM 2906 N N . GLU A 1 388 ? 5.600 -7.872 -19.592 1.00 95.75 388 GLU A N 1
ATOM 2907 C CA . GLU A 1 388 ? 4.159 -7.841 -19.282 1.00 95.75 388 GLU A CA 1
ATOM 2908 C C . GLU A 1 388 ? 3.516 -6.459 -19.490 1.00 95.75 388 GLU A C 1
ATOM 2910 O O . GLU A 1 388 ? 2.293 -6.365 -19.632 1.00 95.75 388 GLU A O 1
ATOM 2915 N N . ALA A 1 389 ? 4.318 -5.392 -19.476 1.00 96.25 389 ALA A N 1
ATOM 2916 C CA . ALA A 1 389 ? 3.869 -4.021 -19.700 1.00 96.25 389 ALA A CA 1
ATOM 2917 C C . ALA A 1 389 ? 3.971 -3.574 -21.171 1.00 96.25 389 ALA A C 1
ATOM 2919 O O . ALA A 1 389 ? 3.446 -2.515 -21.520 1.00 96.25 389 ALA A O 1
ATOM 2920 N N . MET A 1 390 ? 4.628 -4.355 -22.037 1.00 96.88 390 MET A N 1
ATOM 2921 C CA . MET A 1 390 ? 4.724 -4.065 -23.469 1.00 96.88 390 MET A CA 1
ATOM 2922 C C . MET A 1 390 ? 3.402 -4.342 -24.188 1.00 96.88 390 MET A C 1
ATOM 2924 O O . MET A 1 390 ? 2.664 -5.266 -23.849 1.00 96.88 390 MET A O 1
ATOM 2928 N N . ALA A 1 391 ? 3.134 -3.578 -25.249 1.00 94.31 391 ALA A N 1
ATOM 2929 C CA . ALA A 1 391 ? 2.002 -3.854 -26.133 1.00 94.31 391 ALA A CA 1
ATOM 2930 C C . ALA A 1 391 ? 2.183 -5.171 -26.912 1.00 94.31 391 ALA A C 1
ATOM 2932 O O . ALA A 1 391 ? 1.217 -5.909 -27.101 1.00 94.31 391 ALA A O 1
ATOM 2933 N N . ALA A 1 392 ? 3.416 -5.463 -27.337 1.00 94.69 392 ALA A N 1
ATOM 2934 C CA . ALA A 1 392 ? 3.791 -6.661 -28.081 1.00 94.69 392 ALA A CA 1
ATOM 2935 C C . ALA A 1 392 ? 5.140 -7.192 -27.557 1.00 94.69 392 ALA A C 1
ATOM 2937 O O . ALA A 1 392 ? 6.190 -6.783 -28.055 1.00 94.69 392 ALA A O 1
ATOM 2938 N N . PRO A 1 393 ? 5.143 -8.040 -26.513 1.00 95.75 393 PRO A N 1
ATOM 2939 C CA . PRO A 1 393 ? 6.385 -8.594 -25.994 1.00 95.75 393 PRO A CA 1
ATOM 2940 C C . PRO A 1 393 ? 7.012 -9.581 -26.999 1.00 95.75 393 PRO A C 1
ATOM 2942 O O . PRO A 1 393 ? 6.279 -10.320 -27.659 1.00 95.75 393 PRO A O 1
ATOM 2945 N N . PRO A 1 394 ? 8.354 -9.650 -27.094 1.00 94.69 394 PRO A N 1
ATOM 2946 C CA . PRO A 1 394 ? 9.061 -10.583 -27.976 1.00 94.69 394 PRO A CA 1
ATOM 2947 C C . PRO A 1 394 ? 8.803 -12.057 -27.658 1.00 94.69 394 PRO A C 1
ATOM 2949 O O . PRO A 1 394 ? 8.931 -12.908 -28.532 1.00 94.69 394 PRO A O 1
ATOM 2952 N N . PHE A 1 395 ? 8.456 -12.360 -26.409 1.00 94.38 395 PHE A N 1
ATOM 2953 C CA . PHE A 1 395 ? 8.075 -13.686 -25.945 1.00 94.38 395 PHE A CA 1
ATOM 2954 C C . PHE A 1 395 ? 7.222 -13.568 -24.679 1.00 94.38 395 PHE A C 1
ATOM 2956 O O . PHE A 1 395 ? 7.233 -12.543 -23.992 1.00 94.38 395 PHE A O 1
ATOM 2963 N N . VAL A 1 396 ? 6.467 -14.624 -24.374 1.00 93.25 396 VAL A N 1
ATOM 2964 C CA . VAL A 1 396 ? 5.575 -14.664 -23.211 1.00 93.25 396 VAL A CA 1
ATOM 2965 C C . VAL A 1 396 ? 6.392 -14.914 -21.936 1.00 93.25 396 VAL A C 1
ATOM 2967 O O . VAL A 1 396 ? 7.145 -15.889 -21.886 1.00 93.25 396 VAL A O 1
ATOM 2970 N N . PRO A 1 397 ? 6.251 -14.073 -20.897 1.00 92.19 397 PRO A N 1
ATOM 2971 C CA . PRO A 1 397 ? 6.854 -14.313 -19.590 1.00 92.19 397 PRO A CA 1
ATOM 2972 C C . PRO A 1 397 ? 6.352 -15.617 -18.965 1.00 92.19 397 PRO A C 1
ATOM 2974 O O . PRO A 1 397 ? 5.149 -15.796 -18.783 1.00 92.19 397 PRO A O 1
ATOM 2977 N N . ASP A 1 398 ? 7.274 -16.506 -18.600 1.00 89.75 398 ASP A N 1
ATOM 2978 C CA . ASP A 1 398 ? 6.966 -17.754 -17.904 1.00 89.75 398 ASP A CA 1
ATOM 2979 C C . ASP A 1 398 ? 7.496 -17.690 -16.472 1.00 89.75 398 ASP A C 1
ATOM 2981 O O . ASP A 1 398 ? 8.679 -17.911 -16.210 1.00 89.75 398 ASP A O 1
ATOM 2985 N N . ARG A 1 399 ? 6.594 -17.383 -15.534 1.00 85.94 399 ARG A N 1
ATOM 2986 C CA . ARG A 1 399 ? 6.916 -17.278 -14.106 1.00 85.94 399 ARG A CA 1
ATOM 2987 C C . ARG A 1 399 ? 7.006 -18.637 -13.393 1.00 85.94 399 ARG A C 1
ATOM 2989 O O . ARG A 1 399 ? 7.141 -18.661 -12.172 1.00 85.94 399 ARG A O 1
ATOM 2996 N N . THR A 1 400 ? 6.892 -19.750 -14.119 1.00 88.00 400 THR A N 1
ATOM 2997 C CA . THR A 1 400 ? 6.977 -21.106 -13.552 1.00 88.00 400 THR A CA 1
ATOM 2998 C C . THR A 1 400 ? 8.385 -21.706 -13.632 1.00 88.00 400 THR A C 1
ATOM 3000 O O . THR A 1 400 ? 8.658 -22.724 -12.998 1.00 88.00 400 THR A O 1
ATOM 3003 N N . ILE A 1 401 ? 9.310 -21.061 -14.354 1.00 85.38 401 ILE A N 1
ATOM 3004 C CA . ILE A 1 401 ? 10.706 -21.493 -14.490 1.00 85.38 401 ILE A CA 1
ATOM 3005 C C . ILE A 1 401 ? 11.411 -21.522 -13.120 1.00 85.38 401 ILE A C 1
ATOM 3007 O O . ILE A 1 401 ? 11.478 -20.516 -12.413 1.00 85.38 401 ILE A O 1
ATOM 3011 N N . ALA A 1 402 ? 12.015 -22.657 -12.771 1.00 85.25 402 ALA A N 1
ATOM 3012 C CA . ALA A 1 402 ? 12.734 -22.811 -11.509 1.00 85.25 402 ALA A CA 1
ATOM 3013 C C . ALA A 1 402 ? 13.868 -21.771 -11.335 1.00 85.25 402 ALA A C 1
ATOM 3015 O O . ALA A 1 402 ? 14.583 -21.500 -12.308 1.00 85.25 402 ALA A O 1
ATOM 3016 N N . PRO A 1 403 ? 14.099 -21.244 -10.111 1.00 78.56 403 PRO A N 1
ATOM 3017 C CA . PRO A 1 403 ? 15.013 -20.129 -9.906 1.00 78.56 403 PRO A CA 1
ATOM 3018 C C . PRO A 1 403 ? 16.437 -20.327 -10.413 1.00 78.56 403 PRO A C 1
ATOM 3020 O O . PRO A 1 403 ? 16.993 -19.464 -11.072 1.00 78.56 403 PRO A O 1
ATOM 3023 N N . SER A 1 404 ? 17.020 -21.496 -10.189 1.00 75.19 404 SER A N 1
ATOM 3024 C CA . SER A 1 404 ? 18.425 -21.752 -10.531 1.00 75.19 404 SER A CA 1
ATOM 3025 C C . SER A 1 404 ? 18.582 -22.729 -11.699 1.00 75.19 404 SER A C 1
ATOM 3027 O O . SER A 1 404 ? 19.611 -23.385 -11.827 1.00 75.19 404 SER A O 1
ATOM 3029 N N . GLY A 1 405 ? 17.547 -22.873 -12.534 1.00 81.62 405 GLY A N 1
ATOM 3030 C CA . GLY A 1 405 ? 17.539 -23.833 -13.636 1.00 81.62 405 GLY A CA 1
ATOM 3031 C C . GLY A 1 405 ? 18.206 -23.312 -14.919 1.00 81.62 405 GLY A C 1
ATOM 3032 O O . GLY A 1 405 ? 18.177 -22.107 -15.186 1.00 81.62 405 GLY A O 1
ATOM 3033 N N . PRO A 1 406 ? 18.718 -24.205 -15.789 1.00 86.62 406 PRO A N 1
ATOM 3034 C CA . PRO A 1 406 ? 19.275 -23.827 -17.095 1.00 86.62 406 PRO A CA 1
ATOM 3035 C C . PRO A 1 406 ? 18.258 -23.093 -17.983 1.00 86.62 406 PRO A C 1
ATOM 3037 O O . PRO A 1 406 ? 18.634 -22.245 -18.786 1.00 86.62 406 PRO A O 1
ATOM 3040 N N . ALA A 1 407 ? 16.960 -23.354 -17.797 1.00 88.06 407 ALA A N 1
ATOM 3041 C CA . ALA A 1 407 ? 15.888 -22.642 -18.485 1.00 88.06 407 ALA A CA 1
ATOM 3042 C C . ALA A 1 407 ? 15.814 -21.147 -18.112 1.00 88.06 407 ALA A C 1
ATOM 3044 O O . ALA A 1 407 ? 15.551 -20.321 -18.985 1.00 88.06 407 ALA A O 1
ATOM 3045 N N . ALA A 1 408 ? 16.080 -20.777 -16.849 1.00 87.69 408 ALA A N 1
ATOM 3046 C CA . ALA A 1 408 ? 16.100 -19.374 -16.425 1.00 87.69 408 ALA A CA 1
ATOM 3047 C C . ALA A 1 408 ? 17.287 -18.636 -17.053 1.00 87.69 408 ALA A C 1
ATOM 3049 O O . ALA A 1 408 ? 17.122 -17.531 -17.564 1.00 87.69 408 ALA A O 1
ATOM 3050 N N . ALA A 1 409 ? 18.461 -19.274 -17.080 1.00 87.69 409 ALA A N 1
ATOM 3051 C CA . ALA A 1 409 ? 19.647 -18.733 -17.740 1.00 87.69 409 ALA A CA 1
ATOM 3052 C C . ALA A 1 409 ? 19.422 -18.551 -19.251 1.00 87.69 409 ALA A C 1
ATOM 3054 O O . ALA A 1 409 ? 19.589 -17.448 -19.761 1.00 87.69 409 ALA A O 1
ATOM 3055 N N . ALA A 1 410 ? 18.927 -19.584 -19.942 1.00 91.44 410 ALA A N 1
ATOM 3056 C CA . ALA A 1 410 ? 18.633 -19.512 -21.374 1.00 91.44 410 ALA A CA 1
ATOM 3057 C C . ALA A 1 410 ? 17.635 -18.391 -21.712 1.00 91.44 410 ALA A C 1
ATOM 3059 O O . ALA A 1 410 ? 17.806 -17.677 -22.702 1.00 91.44 410 ALA A O 1
ATOM 3060 N N . ARG A 1 411 ? 16.611 -18.198 -20.870 1.00 93.50 411 ARG A N 1
ATOM 3061 C CA . ARG A 1 411 ? 15.626 -17.127 -21.053 1.00 93.50 411 ARG A CA 1
ATOM 3062 C C . ARG A 1 411 ? 16.206 -15.740 -20.760 1.00 93.50 411 ARG A C 1
ATOM 3064 O O . ARG A 1 411 ? 15.861 -14.784 -21.451 1.00 93.50 411 ARG A O 1
ATOM 3071 N N . ALA A 1 412 ? 17.095 -15.621 -19.776 1.00 92.19 412 ALA A N 1
ATOM 3072 C CA . ALA A 1 412 ? 17.825 -14.384 -19.513 1.00 92.19 412 ALA A CA 1
ATOM 3073 C C . ALA A 1 412 ? 18.740 -14.009 -20.693 1.00 92.19 412 ALA A C 1
ATOM 3075 O O . ALA A 1 412 ? 18.752 -12.849 -21.104 1.00 92.19 412 ALA A O 1
ATOM 3076 N N . ASP A 1 413 ? 19.424 -14.985 -21.294 1.00 93.38 413 ASP A N 1
ATOM 3077 C CA . ASP A 1 413 ? 20.280 -14.780 -22.471 1.00 93.38 413 ASP A CA 1
ATOM 3078 C C . ASP A 1 413 ? 19.474 -14.402 -23.722 1.00 93.38 413 ASP A C 1
ATOM 3080 O O . ASP A 1 413 ? 19.894 -13.570 -24.530 1.00 93.38 413 ASP A O 1
ATOM 3084 N N . GLU A 1 414 ? 18.296 -15.001 -23.907 1.00 95.50 414 GLU A N 1
ATOM 3085 C CA . GLU A 1 414 ? 17.349 -14.607 -24.953 1.00 95.50 414 GLU A CA 1
ATOM 3086 C C . GLU A 1 414 ? 16.889 -13.155 -24.774 1.00 95.50 414 GLU A C 1
ATOM 3088 O O . GLU A 1 414 ? 16.969 -12.370 -25.724 1.00 95.50 414 GLU A O 1
ATOM 3093 N N . LEU A 1 415 ? 16.486 -12.773 -23.555 1.00 96.69 415 LEU A N 1
ATOM 3094 C CA . LEU A 1 415 ? 16.108 -11.396 -23.233 1.00 96.69 415 LEU A CA 1
ATOM 3095 C C . LEU A 1 415 ? 17.257 -10.419 -23.498 1.00 96.69 415 LEU A C 1
ATOM 3097 O O . LEU A 1 415 ? 17.035 -9.368 -24.095 1.00 96.69 415 LEU A O 1
ATOM 3101 N N . ALA A 1 416 ? 18.477 -10.765 -23.081 1.00 96.38 416 ALA A N 1
ATOM 3102 C CA . ALA A 1 416 ? 19.663 -9.937 -23.267 1.00 96.38 416 ALA A CA 1
ATOM 3103 C C . ALA A 1 416 ? 19.959 -9.690 -24.754 1.00 96.38 416 ALA A C 1
ATOM 3105 O O . ALA A 1 416 ? 20.127 -8.543 -25.174 1.00 96.38 416 ALA A O 1
ATOM 3106 N N . ARG A 1 417 ? 19.949 -10.748 -25.579 1.00 97.44 417 ARG A N 1
ATOM 3107 C CA . ARG A 1 417 ? 20.150 -10.634 -27.036 1.00 97.44 417 ARG A CA 1
ATOM 3108 C C . ARG A 1 417 ? 19.067 -9.792 -27.702 1.00 97.44 417 ARG A C 1
ATOM 3110 O O . ARG A 1 417 ? 19.376 -8.929 -28.531 1.00 97.44 417 ARG A O 1
ATOM 3117 N N . TRP A 1 418 ? 17.808 -10.015 -27.330 1.00 98.00 418 TRP A N 1
ATOM 3118 C CA . TRP A 1 418 ? 16.702 -9.206 -27.830 1.00 98.00 418 TRP A CA 1
ATOM 3119 C C . TRP A 1 418 ? 16.861 -7.735 -27.428 1.00 98.00 418 TRP A C 1
ATOM 3121 O O . TRP A 1 418 ? 16.732 -6.856 -28.283 1.00 98.00 418 TRP A O 1
ATOM 3131 N N . PHE A 1 419 ? 17.197 -7.459 -26.164 1.00 97.81 419 PHE A N 1
ATOM 3132 C CA . PHE A 1 419 ? 17.363 -6.099 -25.661 1.00 97.81 419 PHE A CA 1
ATOM 3133 C C . PHE A 1 419 ? 18.475 -5.361 -26.402 1.00 97.81 419 PHE A C 1
ATOM 3135 O O . PHE A 1 419 ? 18.243 -4.251 -26.866 1.00 97.81 419 PHE A O 1
ATOM 3142 N N . VAL A 1 420 ? 19.642 -5.984 -26.597 1.00 97.69 420 VAL A N 1
ATOM 3143 C CA . VAL A 1 420 ? 20.748 -5.395 -27.375 1.00 97.69 420 VAL A CA 1
ATOM 3144 C C . VAL A 1 420 ? 20.299 -5.032 -28.793 1.00 97.69 420 VAL A C 1
ATOM 3146 O O . VAL A 1 420 ? 20.576 -3.929 -29.256 1.00 97.69 420 VAL A O 1
ATOM 3149 N N . THR A 1 421 ? 19.554 -5.923 -29.451 1.00 98.12 421 THR A N 1
ATOM 3150 C CA . THR A 1 421 ? 19.062 -5.715 -30.825 1.00 98.12 421 THR A CA 1
ATOM 3151 C C . THR A 1 421 ? 18.050 -4.567 -30.919 1.00 98.12 421 THR A C 1
ATOM 3153 O O . THR A 1 421 ? 18.039 -3.829 -31.900 1.00 98.12 421 THR A O 1
ATOM 3156 N N . ASN A 1 422 ? 17.211 -4.387 -29.895 1.00 98.12 422 ASN A N 1
ATOM 3157 C CA . ASN A 1 422 ? 16.081 -3.448 -29.919 1.00 98.12 422 ASN A CA 1
ATOM 3158 C C . ASN A 1 422 ? 16.319 -2.170 -29.100 1.00 98.12 422 ASN A C 1
ATOM 3160 O O . ASN A 1 422 ? 15.452 -1.295 -29.048 1.00 98.12 422 ASN A O 1
ATOM 3164 N N . ARG A 1 423 ? 17.492 -2.034 -28.471 1.00 97.50 423 ARG A N 1
ATOM 3165 C CA . ARG A 1 423 ? 17.805 -0.952 -27.531 1.00 97.50 423 ARG A CA 1
ATOM 3166 C C . ARG A 1 423 ? 17.578 0.437 -28.119 1.00 97.50 423 ARG A C 1
ATOM 3168 O O . ARG A 1 423 ? 16.936 1.257 -27.473 1.00 97.50 423 ARG A O 1
ATOM 3175 N N . ALA A 1 424 ? 18.048 0.683 -29.341 1.00 97.94 424 ALA A N 1
ATOM 3176 C CA . ALA A 1 424 ? 17.901 1.985 -29.991 1.00 97.94 424 ALA A CA 1
ATOM 3177 C C . ALA A 1 424 ? 16.422 2.372 -30.192 1.00 97.94 424 ALA A C 1
ATOM 3179 O O . ALA A 1 424 ? 16.051 3.524 -29.976 1.00 97.94 424 ALA A O 1
ATOM 3180 N N . SER A 1 425 ? 15.564 1.405 -30.543 1.00 97.50 425 SER A N 1
ATOM 3181 C CA . SER A 1 425 ? 14.119 1.636 -30.677 1.00 97.50 425 SER A CA 1
ATOM 3182 C C . SER A 1 425 ? 13.482 1.965 -29.325 1.00 97.50 425 SER A C 1
ATOM 3184 O O . SER A 1 425 ? 12.752 2.946 -29.203 1.00 97.50 425 SER A O 1
ATOM 3186 N N . LEU A 1 426 ? 13.817 1.199 -28.281 1.00 97.19 426 LEU A N 1
ATOM 3187 C CA . LEU A 1 426 ? 13.319 1.431 -26.921 1.00 97.19 426 LEU A CA 1
ATOM 3188 C C . LEU A 1 426 ? 13.778 2.789 -26.360 1.00 97.19 426 LEU A C 1
ATOM 3190 O O . LEU A 1 426 ? 13.014 3.484 -25.689 1.00 97.19 426 LEU A O 1
ATOM 3194 N N . GLU A 1 427 ? 15.017 3.198 -26.643 1.00 97.88 427 GLU A N 1
ATOM 3195 C CA . GLU A 1 427 ? 15.555 4.510 -26.269 1.00 97.88 427 GLU A CA 1
ATOM 3196 C C . GLU A 1 427 ? 14.851 5.654 -27.013 1.00 97.88 427 GLU A C 1
ATOM 3198 O O . GLU A 1 427 ? 14.570 6.693 -26.405 1.00 97.88 427 GLU A O 1
ATOM 3203 N N . ALA A 1 428 ? 14.503 5.465 -28.290 1.00 97.81 428 ALA A N 1
ATOM 3204 C CA . ALA A 1 428 ? 13.724 6.433 -29.059 1.00 97.81 428 ALA A CA 1
ATOM 3205 C C . ALA A 1 428 ? 12.300 6.596 -28.496 1.00 97.81 428 ALA A C 1
ATOM 3207 O O . ALA A 1 428 ? 11.859 7.725 -28.262 1.00 97.81 428 ALA A O 1
ATOM 3208 N N . GLU A 1 429 ? 11.610 5.492 -28.193 1.00 96.81 429 GLU A N 1
ATOM 3209 C CA . GLU A 1 429 ? 10.289 5.513 -27.549 1.00 96.81 429 GLU A CA 1
ATOM 3210 C C . GLU A 1 429 ? 10.330 6.170 -26.164 1.00 96.81 429 GLU A C 1
ATOM 3212 O O . GLU A 1 429 ? 9.514 7.041 -25.855 1.00 96.81 429 GLU A O 1
ATOM 3217 N N . SER A 1 430 ? 11.314 5.803 -25.338 1.00 96.81 430 SER A N 1
ATOM 3218 C CA . SER A 1 430 ? 11.548 6.414 -24.025 1.00 96.81 430 SER A CA 1
ATOM 3219 C C . SER A 1 430 ? 11.800 7.919 -24.147 1.00 96.81 430 SER A C 1
ATOM 3221 O O . SER A 1 430 ? 11.219 8.715 -23.412 1.00 96.81 430 SER A O 1
ATOM 3223 N N . THR A 1 431 ? 12.599 8.348 -25.127 1.00 97.38 431 THR A N 1
ATOM 3224 C CA . THR A 1 431 ? 12.867 9.771 -25.389 1.00 97.38 431 THR A CA 1
ATOM 3225 C C . THR A 1 431 ? 11.607 10.522 -25.812 1.00 97.38 431 THR A C 1
ATOM 3227 O O . THR A 1 431 ? 11.365 11.634 -25.337 1.00 97.38 431 THR A O 1
ATOM 3230 N N . ALA A 1 432 ? 10.767 9.922 -26.658 1.00 96.31 432 ALA A N 1
ATOM 3231 C CA . ALA A 1 432 ? 9.475 10.496 -27.017 1.00 96.31 432 ALA A CA 1
ATOM 3232 C C . ALA A 1 432 ? 8.561 10.626 -25.785 1.00 96.31 432 ALA A C 1
ATOM 3234 O O . ALA A 1 432 ? 7.978 11.690 -25.565 1.00 96.31 432 ALA A O 1
ATOM 3235 N N . ARG A 1 433 ? 8.504 9.589 -24.938 1.00 94.94 433 ARG A N 1
ATOM 3236 C CA . ARG A 1 433 ? 7.694 9.560 -23.712 1.00 94.94 433 ARG A CA 1
ATOM 3237 C C . ARG A 1 433 ? 8.169 10.564 -22.657 1.00 94.94 433 ARG A C 1
ATOM 3239 O O . ARG A 1 433 ? 7.333 11.214 -22.028 1.00 94.94 433 ARG A O 1
ATOM 3246 N N . LYS A 1 434 ? 9.483 10.770 -22.500 1.00 94.94 434 LYS A N 1
ATOM 3247 C CA . LYS A 1 434 ? 10.072 11.747 -21.559 1.00 94.94 434 LYS A CA 1
ATOM 3248 C C . LYS A 1 434 ? 9.549 13.169 -21.753 1.00 94.94 434 LYS A C 1
ATOM 3250 O O . LYS A 1 434 ? 9.369 13.873 -20.766 1.00 94.94 434 LYS A O 1
ATOM 3255 N N . LYS A 1 435 ? 9.195 13.565 -22.983 1.00 94.94 435 LYS A N 1
ATOM 3256 C CA . LYS A 1 435 ? 8.576 14.877 -23.255 1.00 94.94 435 LYS A CA 1
ATOM 3257 C C . LYS A 1 435 ? 7.284 15.097 -22.456 1.00 94.94 435 LYS A C 1
ATOM 3259 O O . LYS A 1 435 ? 6.992 16.227 -22.076 1.00 94.94 435 LYS A O 1
ATOM 3264 N N . THR A 1 436 ? 6.539 14.028 -22.172 1.00 93.81 436 THR A N 1
ATOM 3265 C CA . THR A 1 436 ? 5.339 14.050 -21.321 1.00 93.81 436 THR A CA 1
ATOM 3266 C C . THR A 1 436 ? 5.678 13.898 -19.836 1.00 93.81 436 THR A C 1
ATOM 3268 O O . THR A 1 436 ? 5.013 14.502 -18.996 1.00 93.81 436 THR A O 1
ATOM 3271 N N . LEU A 1 437 ? 6.712 13.121 -19.496 1.00 95.19 437 LEU A N 1
ATOM 3272 C CA . LEU A 1 437 ? 7.093 12.856 -18.103 1.00 95.19 437 LEU A CA 1
ATOM 3273 C C . LEU A 1 437 ? 7.805 14.041 -17.432 1.00 95.19 437 LEU A C 1
ATOM 3275 O O . LEU A 1 437 ? 7.553 14.323 -16.264 1.00 95.19 437 LEU A O 1
ATOM 3279 N N . ASP A 1 438 ? 8.678 14.752 -18.146 1.00 96.19 438 ASP A N 1
ATOM 3280 C CA . ASP A 1 438 ? 9.516 15.807 -17.563 1.00 96.19 438 ASP A CA 1
ATOM 3281 C C . ASP A 1 438 ? 8.713 16.980 -16.971 1.00 96.19 438 ASP A C 1
ATOM 3283 O O . ASP A 1 438 ? 9.053 17.429 -15.871 1.00 96.19 438 ASP A O 1
ATOM 3287 N N . PRO A 1 439 ? 7.636 17.485 -17.613 1.00 96.44 439 PRO A N 1
ATOM 3288 C CA . PRO A 1 439 ? 6.754 18.463 -16.983 1.00 96.44 439 PRO A CA 1
ATOM 3289 C C . PRO A 1 439 ? 6.138 17.953 -15.674 1.00 96.44 439 PRO A C 1
ATOM 3291 O O . PRO A 1 439 ? 6.127 18.687 -14.687 1.00 96.44 439 PRO A O 1
ATOM 3294 N N . ALA A 1 440 ? 5.681 16.697 -15.642 1.00 94.75 440 ALA A N 1
ATOM 3295 C CA . ALA A 1 440 ? 5.106 16.096 -14.442 1.00 94.75 440 ALA A CA 1
ATOM 3296 C C . ALA A 1 440 ? 6.157 15.945 -13.333 1.00 94.75 440 ALA A C 1
ATOM 3298 O O . ALA A 1 440 ? 5.902 16.341 -12.198 1.00 94.75 440 ALA A O 1
ATOM 3299 N N . ARG A 1 441 ? 7.369 15.476 -13.661 1.00 96.25 441 ARG A N 1
ATOM 3300 C CA . ARG A 1 441 ? 8.487 15.385 -12.709 1.00 96.25 441 ARG A CA 1
ATOM 3301 C C . ARG A 1 441 ? 8.809 16.744 -12.084 1.00 96.25 441 ARG A C 1
ATOM 3303 O O . ARG A 1 441 ? 8.900 16.841 -10.862 1.00 96.25 441 ARG A O 1
ATOM 3310 N N . ARG A 1 442 ? 8.915 17.804 -12.897 1.00 96.06 442 ARG A N 1
ATOM 3311 C CA . ARG A 1 442 ? 9.140 19.173 -12.396 1.00 96.06 442 ARG A CA 1
ATOM 3312 C C . ARG A 1 442 ? 8.009 19.644 -11.482 1.00 96.06 442 ARG A C 1
ATOM 3314 O O . ARG A 1 442 ? 8.281 20.245 -10.446 1.00 96.06 442 ARG A O 1
ATOM 3321 N N . ALA A 1 443 ? 6.755 19.352 -11.834 1.00 94.56 443 ALA A N 1
ATOM 3322 C CA . ALA A 1 443 ? 5.603 19.714 -11.011 1.00 94.56 443 ALA A CA 1
ATOM 3323 C C . ALA A 1 443 ? 5.638 19.027 -9.633 1.00 94.56 443 ALA A C 1
ATOM 3325 O O . ALA A 1 443 ? 5.445 19.696 -8.619 1.00 94.56 443 ALA A O 1
ATOM 3326 N N . LEU A 1 444 ? 5.955 17.727 -9.578 1.00 93.56 444 LEU A N 1
ATOM 3327 C CA . LEU A 1 444 ? 6.095 16.985 -8.317 1.00 93.56 444 LEU A CA 1
ATOM 3328 C C . LEU A 1 444 ? 7.196 17.584 -7.431 1.00 93.56 444 LEU A C 1
ATOM 3330 O O . LEU A 1 444 ? 6.961 17.861 -6.255 1.00 93.56 444 LEU A O 1
ATOM 3334 N N . GLN A 1 445 ? 8.368 17.860 -8.008 1.00 92.38 445 GLN A N 1
ATOM 3335 C CA . GLN A 1 445 ? 9.498 18.455 -7.287 1.00 92.38 445 GLN A CA 1
ATOM 3336 C C . GLN A 1 445 ? 9.165 19.850 -6.736 1.00 92.38 445 GLN A C 1
ATOM 3338 O O . GLN A 1 445 ? 9.479 20.156 -5.584 1.00 92.38 445 GLN A O 1
ATOM 3343 N N . GLN A 1 446 ? 8.480 20.685 -7.524 1.00 93.62 446 GLN A N 1
ATOM 3344 C CA . GLN A 1 446 ? 8.073 22.022 -7.094 1.00 93.62 446 GLN A CA 1
ATOM 3345 C C . GLN A 1 446 ? 7.058 21.976 -5.942 1.00 93.62 446 GLN A C 1
ATOM 3347 O O . GLN A 1 446 ? 7.138 22.784 -5.014 1.00 93.62 446 GLN A O 1
ATOM 3352 N N . LEU A 1 447 ? 6.111 21.032 -5.978 1.00 89.69 447 LEU A N 1
ATOM 3353 C CA . LEU A 1 447 ? 5.116 20.854 -4.918 1.00 89.69 447 LEU A CA 1
ATOM 3354 C C . LEU A 1 447 ? 5.769 20.481 -3.587 1.00 89.69 447 LEU A C 1
ATOM 3356 O O . LEU A 1 447 ? 5.434 21.070 -2.560 1.00 89.69 447 LEU A O 1
ATOM 3360 N N . VAL A 1 448 ? 6.738 19.566 -3.613 1.00 84.94 448 VAL A N 1
ATOM 3361 C CA . VAL A 1 448 ? 7.493 19.156 -2.419 1.00 84.94 448 VAL A CA 1
ATOM 3362 C C . VAL A 1 448 ? 8.307 20.317 -1.873 1.00 84.94 448 VAL A C 1
ATOM 3364 O O . VAL A 1 448 ? 8.255 20.586 -0.677 1.00 84.94 448 VAL A O 1
ATOM 3367 N N . PHE A 1 449 ? 9.018 21.046 -2.736 1.00 87.50 449 PHE A N 1
ATOM 3368 C CA . PHE A 1 449 ? 9.775 22.224 -2.316 1.00 87.50 449 PHE A CA 1
ATOM 3369 C C . PHE A 1 449 ? 8.881 23.241 -1.592 1.00 87.50 449 PHE A C 1
ATOM 3371 O O . PHE A 1 449 ? 9.239 23.750 -0.529 1.00 87.50 449 PHE A O 1
ATOM 3378 N N . ASN A 1 450 ? 7.683 23.490 -2.125 1.00 85.19 450 ASN A N 1
ATOM 3379 C CA . ASN A 1 450 ? 6.714 24.393 -1.513 1.00 85.19 450 ASN A CA 1
ATOM 3380 C C . ASN A 1 450 ? 6.159 23.848 -0.184 1.00 85.19 450 ASN A C 1
ATOM 3382 O O . ASN A 1 450 ? 6.007 24.617 0.765 1.00 85.19 450 ASN A O 1
ATOM 3386 N N . ALA A 1 451 ? 5.876 22.545 -0.095 1.00 79.50 451 ALA A N 1
ATOM 3387 C CA . ALA A 1 451 ? 5.378 21.902 1.123 1.00 79.50 451 ALA A CA 1
ATOM 3388 C C . ALA A 1 451 ? 6.423 21.926 2.251 1.00 79.50 451 ALA A C 1
ATOM 3390 O O . ALA A 1 451 ? 6.125 22.356 3.364 1.00 79.50 451 ALA A O 1
ATOM 3391 N N . SER A 1 452 ? 7.675 21.579 1.943 1.00 78.62 452 SER A N 1
ATOM 3392 C CA . SER A 1 452 ? 8.789 21.577 2.899 1.00 78.62 452 SER A CA 1
ATOM 3393 C C . SER A 1 452 ? 9.124 22.963 3.455 1.00 78.62 452 SER A C 1
ATOM 3395 O O . SER A 1 452 ? 9.707 23.060 4.532 1.00 78.62 452 SER A O 1
ATOM 3397 N N . ARG A 1 453 ? 8.767 24.047 2.749 1.00 78.31 453 ARG A N 1
ATOM 3398 C CA . ARG A 1 453 ? 8.903 25.424 3.258 1.00 78.31 453 ARG A CA 1
ATOM 3399 C C . ARG A 1 453 ? 7.782 25.840 4.207 1.00 78.31 453 ARG A C 1
ATOM 3401 O O . ARG A 1 453 ? 7.997 26.761 4.980 1.00 78.31 453 ARG A O 1
ATOM 3408 N N . ARG A 1 454 ? 6.605 25.214 4.127 1.00 64.56 454 ARG A N 1
ATOM 3409 C CA . ARG A 1 454 ? 5.456 25.522 4.998 1.00 64.56 454 ARG A CA 1
ATOM 3410 C C . ARG A 1 454 ? 5.508 24.782 6.334 1.00 64.56 454 ARG A C 1
ATOM 3412 O O . ARG A 1 454 ? 4.898 25.242 7.286 1.00 64.56 454 ARG A O 1
ATOM 3419 N N . GLY A 1 455 ? 6.205 23.647 6.384 1.00 54.41 455 GLY A N 1
ATOM 3420 C CA . GLY A 1 455 ? 6.398 22.845 7.596 1.00 54.41 455 GLY A CA 1
ATOM 3421 C C . GLY A 1 455 ? 7.650 23.195 8.410 1.00 54.41 455 GLY A C 1
ATOM 3422 O O . GLY A 1 455 ? 8.059 22.374 9.226 1.00 54.41 455 GLY A O 1
ATOM 3423 N N . ARG A 1 456 ? 8.286 24.348 8.156 1.00 43.84 456 ARG A N 1
ATOM 3424 C CA . ARG A 1 456 ? 9.394 24.886 8.959 1.00 43.84 456 ARG A CA 1
ATOM 3425 C C . ARG A 1 456 ? 8.967 26.136 9.699 1.00 43.84 456 ARG A C 1
ATOM 3427 O O . ARG A 1 456 ? 8.278 26.961 9.057 1.00 43.84 456 ARG A O 1
#

Secondary structure (DSSP, 8-state):
--------------------------------------PPPPPPTTS-TT---PPP----HHHHHHHHHHHHHSPPPPPSSS---HHHHHHTT-HHHHHHHHH-TTS-HHHHHHHHHHHGGG--GGGHHHHHHHHHHHHHHHHHHGGGBPPPSSTTT-HHHHHHHH--S--S-TT---EEEETTEEEEGGGSSSSPBPPP-SHHHHHHS-HHHHHHHHHHHHHHHHS----SHHHHHHHHHHHHHHTTS--SSHHHHHHHHHHHHT--S---HHHHHHHHHHHH-TT-HHHHHHHHHHHHHHHHH---TTHHHHHHHHHHHHHHHS-HHHHHHHHHTHHHHTEEEETTEEEEPPP-HHHHHHHHHHHH-GGG--HHHIIIIIIHHHHHHSSS-SS---TTS-TTSHHHHHHHHHHHHHHHHHHHHHHHHHHHHHHHHHHHHHHHHHHHHHHHHH--